Protein AF-A0A847I135-F1 (afdb_monomer)

Radius of gyration: 35.59 Å; Cα contacts (8 Å, |Δi|>4): 924; chains: 1; bounding box: 70×80×114 Å

Foldseek 3Di:
DLLVVLLVCVVVVVQLVNLQSLLVCVQVDLCSLPVLCVLLVLLQVLQCVDDPVSNDRPVSNVVSNVNSNVNSLVPHPPNVVSVVVVCCCCPCQQPPPPDDDDQQQAFDPDPVVVCLVCVVLVLLLVLLVVLLLPANDGDHSSLSSLVSQLVVLVVVCRRGVNSVVPNSVSSNVSSCVSNVRSVVCVVVVDVPDDPDPPPPDDPPVVVLVVVVVVLVVVVVVVLPPDPCSVVVVVVVVVVVVVVVVVCVVVVVVVVPPDDDDDDDDDDPCVVVVVVVVVCVVVVVVSVLVDDDDDDDDDDDDDDPPVVVVVVCCCVPPVVVVVVVVPDDDDPDDDDDDPPVVVVVSVVVSVVSVVVSSVVCPVVVVVVVCVVPDPAPLVLLLVVLVVCQVVDAQAAEEEELDQPCQVSSCVSHVRYHYLHNDDLVVVCLVCVPVSVLSVCLSQLVPFDKDWHWDQDPVRDTDIDIDTRHNCCCCVVSVHQKYKDALVRLSNVVVQQVPQQFWFWDPDDRHCVVCSNPRMTMIGTDDNPPDGDDPDDQQQADLQRKDACLSFDFPDKDADDADKHWCAASVRHFFAALNDTFRTWIKGFPQMKTKHFDDPQFWKKKWWKAQGCVLVFDFKKWKWKDFVNHTFDIDDIGTSPDHTDIDIGTNVPGGMMMIGIHGDPVDRPSRIMIRGPTITHHDPPPPPDPDDDDDDDDDDDDDDDDDDDDD

Mean predicted aligned error: 19.97 Å

Solvent-accessible surface area (backbone atoms only — not comparable to full-atom values): 40431 Å² total; per-residue (Å²): 107,67,70,57,54,38,51,52,26,56,77,70,67,38,32,71,60,25,8,53,47,36,15,52,36,31,67,77,34,72,65,34,70,58,52,50,58,50,55,53,49,44,37,42,47,18,17,57,73,30,47,80,94,54,50,44,83,53,58,68,54,53,52,34,33,50,49,18,36,49,48,17,48,72,68,30,96,54,42,69,62,50,54,54,49,50,49,44,47,50,50,38,58,64,73,46,65,85,52,98,67,65,75,46,66,37,47,71,85,52,62,66,60,55,45,67,77,43,41,65,56,51,51,52,26,52,48,15,51,52,49,23,74,74,71,35,78,82,65,50,28,67,56,44,17,36,48,51,50,22,51,53,30,46,54,44,24,60,54,14,45,66,34,55,78,57,20,57,63,34,33,49,53,31,21,50,61,46,29,43,72,42,60,74,50,45,71,79,74,46,86,87,72,64,94,84,75,72,90,84,73,67,84,72,58,58,61,54,54,50,49,51,52,49,50,51,52,50,54,58,59,69,41,71,84,44,99,63,40,68,59,62,62,49,50,55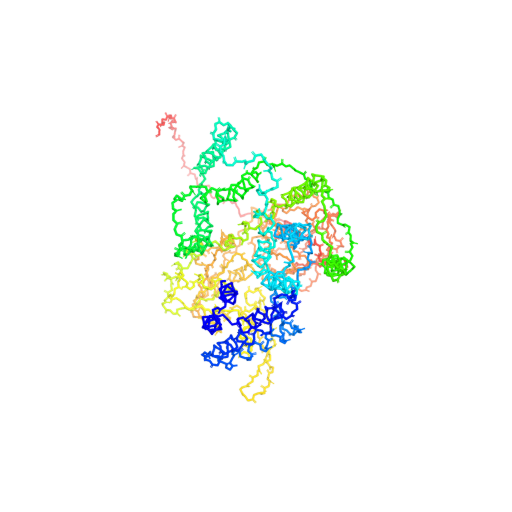,51,54,53,52,50,51,50,50,59,68,41,44,63,56,56,49,49,72,64,64,76,73,80,88,81,85,82,86,84,85,68,77,65,72,69,54,58,60,54,52,56,50,45,52,56,47,49,56,58,59,60,69,75,72,78,88,81,90,88,91,83,80,86,84,80,90,69,68,67,66,67,56,51,52,51,50,48,44,62,70,52,47,50,57,50,56,55,58,77,66,59,72,93,71,77,93,74,80,88,76,88,68,63,66,70,52,53,50,50,52,51,51,51,51,50,53,49,51,55,51,50,75,64,30,60,67,51,51,50,50,47,56,56,66,72,37,71,89,64,63,61,69,61,50,46,54,53,37,47,50,48,58,73,75,53,57,81,63,41,27,32,36,61,60,61,36,88,55,27,68,61,50,45,72,62,31,74,56,47,39,62,79,48,73,49,69,58,70,75,41,33,87,82,38,40,65,60,34,51,43,50,56,32,48,44,66,37,53,57,75,34,79,49,75,42,75,46,68,47,99,88,68,52,73,43,80,48,75,49,77,37,48,75,64,40,46,51,74,74,67,54,24,44,32,36,46,35,53,62,86,38,51,62,25,52,49,55,44,58,69,40,56,65,50,26,42,54,70,32,89,44,78,45,59,90,83,45,68,86,37,70,54,39,33,30,40,47,52,59,92,82,56,80,76,62,75,76,76,76,76,64,77,53,49,100,82,58,34,40,43,54,46,67,52,78,62,79,41,79,48,54,64,48,81,55,81,26,61,46,15,23,44,87,71,44,75,30,29,49,75,88,44,77,46,79,43,11,36,7,31,20,22,42,27,43,39,31,32,71,49,66,90,86,49,40,32,40,37,30,37,36,36,25,28,51,89,45,74,49,38,32,39,34,34,44,35,34,23,45,70,84,42,79,76,46,73,55,69,83,31,30,26,81,41,80,64,48,77,46,75,46,77,41,86,82,44,57,32,37,35,44,34,32,37,47,46,97,88,44,53,63,51,22,38,32,30,36,31,59,23,27,36,31,58,63,94,86,68,88,78,79,92,82,75,83,82,84,79,84,90,83,86,89,83,87,81,83,92,78,89,79,85,134

Structure (mmCIF, N/CA/C/O backbone):
data_AF-A0A847I135-F1
#
_entry.id   AF-A0A847I135-F1
#
loop_
_atom_site.group_PDB
_atom_site.id
_atom_site.type_symbol
_atom_site.label_atom_id
_atom_site.label_alt_id
_atom_site.label_comp_id
_atom_site.label_asym_id
_atom_site.label_entity_id
_atom_site.label_seq_id
_atom_site.pdbx_PDB_ins_code
_atom_site.Cartn_x
_atom_site.Cartn_y
_atom_site.Cartn_z
_atom_site.occupancy
_atom_site.B_iso_or_equiv
_atom_site.auth_seq_id
_atom_site.auth_comp_id
_atom_site.auth_asym_id
_atom_site.auth_atom_id
_atom_site.pdbx_PDB_model_num
ATOM 1 N N . LEU A 1 1 ? -14.151 5.081 19.820 1.00 72.69 1 LEU A N 1
ATOM 2 C CA . LEU A 1 1 ? -15.293 5.780 20.465 1.00 72.69 1 LEU A CA 1
ATOM 3 C C . LEU A 1 1 ? -16.292 4.820 21.127 1.00 72.69 1 LEU A C 1
ATOM 5 O O . LEU A 1 1 ? -16.416 4.860 22.344 1.00 72.69 1 LEU A O 1
ATOM 9 N N . PHE A 1 2 ? -16.964 3.934 20.377 1.00 81.81 2 PHE A N 1
ATOM 10 C CA . PHE A 1 2 ? -17.996 3.021 20.912 1.00 81.81 2 PHE A CA 1
ATOM 11 C C . PHE A 1 2 ? -17.557 2.198 22.130 1.00 81.81 2 PHE A C 1
ATOM 13 O O . PHE A 1 2 ? -18.286 2.128 23.112 1.00 81.81 2 PHE A O 1
ATOM 20 N N . MET A 1 3 ? -16.340 1.650 22.115 1.00 87.56 3 MET A N 1
ATOM 21 C CA . MET A 1 3 ? -15.779 0.911 23.253 1.00 87.56 3 MET A CA 1
ATOM 22 C C . MET A 1 3 ? -15.687 1.755 24.536 1.00 87.56 3 MET A C 1
ATOM 24 O O . MET A 1 3 ? -16.007 1.274 25.620 1.00 87.56 3 MET A O 1
ATOM 28 N N . GLN A 1 4 ? -15.288 3.025 24.419 1.00 85.19 4 GLN A N 1
ATOM 29 C CA . GLN A 1 4 ? -15.190 3.948 25.555 1.00 85.19 4 GLN A CA 1
ATOM 30 C C . GLN A 1 4 ? -16.580 4.334 26.070 1.00 85.19 4 GLN A C 1
ATOM 32 O O . GLN A 1 4 ? -16.804 4.349 27.278 1.00 85.19 4 GLN A O 1
ATOM 37 N N . LEU A 1 5 ? -17.529 4.596 25.161 1.00 86.19 5 LEU A N 1
ATOM 38 C CA . LEU A 1 5 ? -18.918 4.889 25.518 1.00 86.19 5 LEU A CA 1
ATOM 39 C C . LEU A 1 5 ? -19.575 3.700 26.229 1.00 86.19 5 LEU A C 1
ATOM 41 O O . LEU A 1 5 ? -20.230 3.887 27.254 1.00 86.19 5 LEU A O 1
ATOM 45 N N . LEU A 1 6 ? -19.361 2.484 25.720 1.00 89.38 6 LEU A N 1
ATOM 46 C CA . LEU A 1 6 ? -19.839 1.257 26.344 1.00 89.38 6 LEU A CA 1
ATOM 47 C C . LEU A 1 6 ? -19.293 1.145 27.772 1.00 89.38 6 LEU A C 1
ATOM 49 O O . LEU A 1 6 ? -20.081 1.072 28.710 1.00 89.38 6 LEU A O 1
ATOM 53 N N . LEU A 1 7 ? -17.972 1.236 27.964 1.00 89.12 7 LEU A N 1
ATOM 54 C CA . LEU A 1 7 ? -17.358 1.189 29.298 1.00 89.12 7 LEU A CA 1
ATOM 55 C C . LEU A 1 7 ? -17.882 2.281 30.237 1.00 89.12 7 LEU A C 1
ATOM 57 O O . LEU A 1 7 ? -18.200 1.988 31.387 1.00 89.12 7 LEU A O 1
ATOM 61 N N . LEU A 1 8 ? -18.045 3.515 29.754 1.00 88.12 8 LEU A N 1
ATOM 62 C CA . LEU A 1 8 ? -18.596 4.617 30.545 1.00 88.12 8 LEU A CA 1
ATOM 63 C C . LEU A 1 8 ? -20.013 4.305 31.048 1.00 88.12 8 LEU A C 1
ATOM 65 O O . LEU A 1 8 ? -20.333 4.564 32.211 1.00 88.12 8 LEU A O 1
ATOM 69 N N . LEU A 1 9 ? -20.870 3.749 30.188 1.00 88.75 9 LEU A N 1
ATOM 70 C CA . LEU A 1 9 ? -22.233 3.364 30.557 1.00 88.75 9 LEU A CA 1
ATOM 71 C C . LEU A 1 9 ? -22.244 2.197 31.546 1.00 88.75 9 LEU A C 1
ATOM 73 O O . LEU A 1 9 ? -23.043 2.213 32.485 1.00 88.75 9 LEU A O 1
ATOM 77 N N . LEU A 1 10 ? -21.332 1.234 31.386 1.00 91.50 10 LEU A N 1
ATOM 78 C CA . LEU A 1 10 ? -21.160 0.132 32.332 1.00 91.50 10 LEU A CA 1
ATOM 79 C C . LEU A 1 10 ? -20.705 0.642 33.705 1.00 91.50 10 LEU A C 1
ATOM 81 O O . LEU A 1 10 ? -21.307 0.274 34.713 1.00 91.50 10 LEU A O 1
ATOM 85 N N . PHE A 1 11 ? -19.718 1.541 33.750 1.00 89.19 11 PHE A N 1
ATOM 86 C CA . PHE A 1 11 ? -19.215 2.142 34.991 1.00 89.19 11 PHE A CA 1
ATOM 87 C C . PHE A 1 11 ? -20.276 2.986 35.703 1.00 89.19 11 PHE A C 1
ATOM 89 O O . PHE A 1 11 ? -20.344 2.980 36.930 1.00 89.19 11 PHE A O 1
ATOM 96 N N . LYS A 1 12 ? -21.150 3.665 34.948 1.00 89.94 12 LYS A N 1
ATOM 97 C CA . LYS A 1 12 ? -22.292 4.421 35.493 1.00 89.94 12 LYS A CA 1
ATOM 98 C C . LYS A 1 12 ? -23.526 3.564 35.804 1.00 89.94 12 LYS A C 1
ATOM 100 O O . LYS A 1 12 ? -24.549 4.120 36.196 1.00 89.94 12 LYS A O 1
ATOM 105 N N . GLY A 1 13 ? -23.478 2.247 35.591 1.00 90.56 13 GLY A N 1
ATOM 106 C CA . GLY A 1 13 ? -24.613 1.348 35.833 1.00 90.56 13 GLY A CA 1
ATOM 107 C C . GLY A 1 13 ? -25.809 1.555 34.891 1.00 90.56 13 GLY A C 1
ATOM 108 O O . GLY A 1 13 ? -26.921 1.122 35.190 1.00 90.56 13 GLY A O 1
ATOM 109 N N . ARG A 1 14 ? -25.618 2.224 33.747 1.00 94.88 14 ARG A N 1
ATOM 110 C CA . ARG A 1 14 ? -26.675 2.546 32.773 1.00 94.88 14 ARG A CA 1
ATOM 111 C C . ARG A 1 14 ? -26.847 1.416 31.753 1.00 94.88 14 ARG A C 1
ATOM 113 O O . ARG A 1 14 ? -26.577 1.591 30.568 1.00 94.88 14 ARG A O 1
ATOM 120 N N . TYR A 1 15 ? -27.291 0.247 32.214 1.00 95.12 15 TYR A N 1
ATOM 121 C CA . TYR A 1 15 ? -27.261 -0.990 31.416 1.00 95.12 15 TYR A CA 1
ATOM 122 C C . TYR A 1 15 ? -28.196 -1.006 30.201 1.00 95.12 15 TYR A C 1
ATOM 124 O O . TYR A 1 15 ? -27.826 -1.563 29.176 1.00 95.12 15 TYR A O 1
ATOM 132 N N . VAL A 1 16 ? -29.359 -0.351 30.272 1.00 94.31 16 VAL A N 1
ATOM 133 C CA . VAL A 1 16 ? -30.277 -0.238 29.121 1.00 94.31 16 VAL A CA 1
ATOM 134 C C . VAL A 1 16 ? -29.614 0.535 27.977 1.00 94.31 16 VAL A C 1
ATOM 136 O O . VAL A 1 16 ? -29.604 0.091 26.835 1.00 94.31 16 VAL A O 1
ATOM 139 N N . TRP A 1 17 ? -28.966 1.658 28.296 1.00 94.38 17 TRP A N 1
ATOM 140 C CA . TRP A 1 17 ? -28.191 2.422 27.320 1.00 94.38 17 TRP A CA 1
ATOM 141 C C . TRP A 1 17 ? -26.974 1.641 26.821 1.00 94.38 17 TRP A C 1
ATOM 143 O O . TRP A 1 17 ? -26.657 1.703 25.638 1.00 94.38 17 TRP A O 1
ATOM 153 N N . ALA A 1 18 ? -26.310 0.877 27.695 1.00 94.50 18 ALA A N 1
ATOM 154 C CA . ALA A 1 18 ? -25.207 0.007 27.292 1.00 94.50 18 ALA A CA 1
ATOM 155 C C . ALA A 1 18 ? -25.665 -1.079 26.302 1.00 94.50 18 ALA A C 1
ATOM 157 O O . ALA A 1 18 ? -24.935 -1.376 25.363 1.00 94.50 18 ALA A O 1
ATOM 158 N N . ALA A 1 19 ? -26.876 -1.625 26.468 1.00 96.00 19 ALA A N 1
ATOM 159 C CA . ALA A 1 19 ? -27.476 -2.572 25.531 1.00 96.00 19 ALA A CA 1
ATOM 160 C C . ALA A 1 19 ? -27.723 -1.932 24.155 1.00 96.00 19 ALA A C 1
ATOM 162 O O . ALA A 1 19 ? -27.329 -2.498 23.139 1.00 96.00 19 ALA A O 1
ATOM 163 N N . LEU A 1 20 ? -28.293 -0.722 24.121 1.00 95.50 20 LEU A N 1
ATOM 164 C CA . LEU A 1 20 ? -28.499 0.025 22.873 1.00 95.50 20 LEU A CA 1
ATOM 165 C C . LEU A 1 20 ? -27.173 0.333 22.165 1.00 95.50 20 LEU A C 1
ATOM 167 O O . LEU A 1 20 ? -27.052 0.135 20.959 1.00 95.50 20 LEU A O 1
ATOM 171 N N . VAL A 1 21 ? -26.158 0.768 22.917 1.00 93.88 21 VAL A N 1
ATOM 172 C CA . VAL A 1 21 ? -24.816 1.022 22.374 1.00 93.88 21 VAL A CA 1
ATOM 173 C C . VAL A 1 21 ? -24.171 -0.265 21.869 1.00 93.88 21 VAL A C 1
ATOM 175 O O . VAL A 1 21 ? -23.544 -0.229 20.819 1.00 93.88 21 VAL A O 1
ATOM 178 N N . ALA A 1 22 ? -24.335 -1.397 22.560 1.00 94.62 22 ALA A N 1
ATOM 179 C CA . ALA A 1 22 ? -23.828 -2.689 22.098 1.00 94.62 22 ALA A CA 1
ATOM 180 C C . ALA A 1 22 ? -24.486 -3.125 20.778 1.00 94.62 22 ALA A C 1
ATOM 182 O O . ALA A 1 22 ? -23.775 -3.548 19.868 1.00 94.62 22 ALA A O 1
ATOM 183 N N . ALA A 1 23 ? -25.806 -2.952 20.645 1.00 95.25 23 ALA A N 1
ATOM 184 C CA . ALA A 1 23 ? -26.532 -3.244 19.409 1.00 95.25 23 ALA A CA 1
ATOM 185 C C . ALA A 1 23 ? -26.039 -2.367 18.249 1.00 95.25 23 ALA A C 1
ATOM 187 O O . ALA A 1 23 ? -25.654 -2.872 17.196 1.00 95.25 23 ALA A O 1
ATOM 188 N N . LEU A 1 24 ? -25.980 -1.049 18.471 1.00 93.88 24 LEU A N 1
ATOM 189 C CA . LEU A 1 24 ? -25.527 -0.086 17.468 1.00 93.88 24 LEU A CA 1
ATOM 190 C C . LEU A 1 24 ? -24.057 -0.300 17.085 1.00 93.88 24 LEU A C 1
ATOM 192 O O . LEU A 1 24 ? -23.684 -0.132 15.927 1.00 93.88 24 LEU A O 1
ATOM 196 N N . TYR A 1 25 ? -23.221 -0.696 18.045 1.00 93.25 25 TYR A N 1
ATOM 197 C CA . TYR A 1 25 ? -21.811 -0.951 17.791 1.00 93.25 25 TYR A CA 1
ATOM 198 C C . TYR A 1 25 ? -21.624 -2.111 16.803 1.00 93.25 25 TYR A C 1
ATOM 200 O O . TYR A 1 25 ? -20.819 -1.977 15.888 1.00 93.25 25 TYR A O 1
ATOM 208 N N . VAL A 1 26 ? -22.409 -3.192 16.921 1.00 93.38 26 VAL A N 1
ATOM 209 C CA . VAL A 1 26 ? -22.411 -4.301 15.943 1.00 93.38 26 VAL A CA 1
ATOM 210 C C . VAL A 1 26 ? -22.850 -3.832 14.558 1.00 93.38 26 VAL A C 1
ATOM 212 O O . VAL A 1 26 ? -22.224 -4.194 13.566 1.00 93.38 26 VAL A O 1
ATOM 215 N N . GLN A 1 27 ? -23.873 -2.981 14.488 1.00 90.25 27 GLN A N 1
ATOM 216 C CA . GLN A 1 27 ? -24.401 -2.468 13.219 1.00 90.25 27 GLN A CA 1
ATOM 217 C C . GLN A 1 27 ? -23.398 -1.582 12.467 1.00 90.25 27 GLN A C 1
ATOM 219 O O . GLN A 1 27 ? -23.350 -1.610 11.241 1.00 90.25 27 GLN A O 1
ATOM 224 N N . LEU A 1 28 ? -22.581 -0.815 13.193 1.00 88.69 28 LEU A N 1
ATOM 225 C CA . LEU A 1 28 ? -21.641 0.141 12.599 1.00 88.69 28 LEU A CA 1
ATOM 226 C C . LEU A 1 28 ? -20.217 -0.395 12.453 1.00 88.69 28 LEU A C 1
ATOM 228 O O . LEU A 1 28 ? -19.436 0.151 11.677 1.00 88.69 28 LEU A O 1
ATOM 232 N N . TYR A 1 29 ? -19.841 -1.418 13.220 1.00 86.38 29 TYR A N 1
ATOM 233 C CA . TYR A 1 29 ? -18.480 -1.930 13.217 1.00 86.38 29 TYR A CA 1
ATOM 234 C C . TYR A 1 29 ? -18.427 -3.417 13.553 1.00 86.38 29 TYR A C 1
ATOM 236 O O . TYR A 1 29 ? -18.636 -3.829 14.691 1.00 86.38 29 TYR A O 1
ATOM 244 N N . LEU A 1 30 ? -18.032 -4.230 12.576 1.00 84.00 30 LEU A N 1
ATOM 245 C CA . LEU A 1 30 ? -18.055 -5.687 12.697 1.00 84.00 30 LEU A CA 1
ATOM 246 C C . LEU A 1 30 ? -17.180 -6.233 13.836 1.00 84.00 30 LEU A C 1
ATOM 248 O O . LEU A 1 30 ? -17.532 -7.215 14.487 1.00 84.00 30 LEU A O 1
ATOM 252 N N . GLY A 1 31 ? -16.064 -5.564 14.149 1.00 80.31 31 GLY A N 1
ATOM 253 C CA . GLY A 1 31 ? -15.207 -5.959 15.271 1.00 80.31 31 GLY A CA 1
ATOM 254 C C . GLY A 1 31 ? -15.903 -5.864 16.636 1.00 80.31 31 GLY A C 1
ATOM 255 O O . GLY A 1 31 ? -15.459 -6.497 17.593 1.00 80.31 31 GLY A O 1
ATOM 256 N N . ALA A 1 32 ? -17.029 -5.148 16.741 1.00 84.62 32 ALA A N 1
ATOM 257 C CA . ALA A 1 32 ? -17.855 -5.098 17.946 1.00 84.62 32 ALA A CA 1
ATOM 258 C C . ALA A 1 32 ? -18.377 -6.471 18.371 1.00 84.62 32 ALA A C 1
ATOM 260 O O . ALA A 1 32 ? -18.564 -6.702 19.569 1.00 84.62 32 ALA A O 1
ATOM 261 N N . VAL A 1 33 ? -18.570 -7.383 17.410 1.00 86.75 33 VAL A N 1
ATOM 262 C CA . VAL A 1 33 ? -19.025 -8.747 17.690 1.00 86.75 33 VAL A CA 1
ATOM 263 C C . VAL A 1 33 ? -18.037 -9.456 18.620 1.00 86.75 33 VAL A C 1
ATOM 265 O O . VAL A 1 33 ? -18.467 -10.192 19.502 1.00 86.75 33 VAL A O 1
ATOM 268 N N . MET A 1 34 ? -16.739 -9.155 18.500 1.00 86.56 34 MET A N 1
ATOM 269 C CA . MET A 1 34 ? -15.678 -9.691 19.360 1.00 86.56 34 MET A CA 1
ATOM 270 C C . MET A 1 34 ? -15.346 -8.765 20.542 1.00 86.56 34 MET A C 1
ATOM 272 O O . MET A 1 34 ? -15.271 -9.207 21.690 1.00 86.56 34 MET A O 1
ATOM 276 N N . PHE A 1 35 ? -15.157 -7.464 20.294 1.00 88.94 35 PHE A N 1
ATOM 277 C CA . PHE A 1 35 ? -14.674 -6.532 21.318 1.00 88.94 35 PHE A CA 1
ATOM 278 C C . PHE A 1 35 ? -15.730 -6.166 22.365 1.00 88.94 35 PHE A C 1
ATOM 280 O O . PHE A 1 35 ? -15.376 -5.939 23.519 1.00 88.94 35 PHE A O 1
ATOM 287 N N . GLY A 1 36 ? -17.017 -6.122 22.007 1.00 91.62 36 GLY A N 1
ATOM 288 C CA . GLY A 1 36 ? -18.097 -5.860 22.963 1.00 91.62 36 GLY A CA 1
ATOM 289 C C . GLY A 1 36 ? -18.119 -6.892 24.100 1.00 91.62 36 GLY A C 1
ATOM 290 O O . GLY A 1 36 ? -17.948 -6.507 25.262 1.00 91.62 36 GLY A O 1
ATOM 291 N N . PRO A 1 37 ? -18.246 -8.197 23.787 1.00 93.19 37 PRO A N 1
ATOM 292 C CA . PRO A 1 37 ? -18.172 -9.268 24.778 1.00 93.19 37 PRO A CA 1
ATOM 293 C C . PRO A 1 37 ? -16.857 -9.291 25.558 1.00 93.19 37 PRO A C 1
ATOM 295 O O . PRO A 1 37 ? -16.888 -9.493 26.770 1.00 93.19 37 PRO A O 1
ATOM 298 N N . LEU A 1 38 ? -15.716 -9.020 24.909 1.00 90.50 38 LEU A N 1
ATOM 299 C CA . LEU A 1 38 ? -14.417 -8.928 25.585 1.00 90.50 38 LEU A CA 1
ATOM 300 C C . LEU A 1 38 ? -14.433 -7.870 26.701 1.00 90.50 38 LEU A C 1
ATOM 302 O O . LEU A 1 38 ? -14.057 -8.163 27.833 1.00 90.50 38 LEU A O 1
ATOM 306 N N . LEU A 1 39 ? -14.902 -6.651 26.413 1.00 92.00 39 LEU A N 1
ATOM 307 C CA . LEU A 1 39 ? -14.952 -5.561 27.396 1.00 92.00 39 LEU A CA 1
ATOM 308 C C . LEU A 1 39 ? -15.902 -5.872 28.559 1.00 92.00 39 LEU A C 1
ATOM 310 O O . LEU A 1 39 ? -15.549 -5.664 29.722 1.00 92.00 39 LEU A O 1
ATOM 314 N N . VAL A 1 40 ? -17.098 -6.387 28.253 1.00 94.38 40 VAL A N 1
ATOM 315 C CA . VAL A 1 40 ? -18.093 -6.775 29.266 1.00 94.38 40 VAL A CA 1
ATOM 316 C C . VAL A 1 40 ? -17.559 -7.916 30.129 1.00 94.38 40 VAL A C 1
ATOM 318 O O . VAL A 1 40 ? -17.675 -7.856 31.352 1.00 94.38 40 VAL A O 1
ATOM 321 N N . GLY A 1 41 ? -16.943 -8.923 29.507 1.00 91.44 41 GLY A N 1
ATOM 322 C CA . GLY A 1 41 ? -16.358 -10.080 30.175 1.00 91.44 41 GLY A CA 1
ATOM 323 C C . GLY A 1 41 ? -15.218 -9.692 31.110 1.00 91.44 41 GLY A C 1
ATOM 324 O O . GLY A 1 41 ? -15.226 -10.095 32.270 1.00 91.44 41 GLY A O 1
ATOM 325 N N . LEU A 1 42 ? -14.288 -8.843 30.661 1.00 88.25 42 LEU A N 1
ATOM 326 C CA . LEU A 1 42 ? -13.190 -8.352 31.501 1.00 88.25 42 LEU A CA 1
ATOM 327 C C . LEU A 1 42 ? -13.689 -7.485 32.663 1.00 88.25 42 LEU A C 1
ATOM 329 O O . LEU A 1 42 ? -13.159 -7.590 33.769 1.00 88.25 42 LEU A O 1
ATOM 333 N N . TYR A 1 43 ? -14.734 -6.675 32.464 1.00 91.00 43 TYR A N 1
ATOM 334 C CA . TYR A 1 43 ? -15.322 -5.919 33.572 1.00 91.00 43 TYR A CA 1
ATOM 335 C C . TYR A 1 43 ? -16.100 -6.815 34.547 1.00 91.00 43 TYR A C 1
ATOM 337 O O . TYR A 1 43 ? -16.023 -6.624 35.761 1.00 91.00 43 TYR A O 1
ATOM 345 N N . ALA A 1 44 ? -16.819 -7.822 34.047 1.00 90.25 44 ALA A N 1
ATOM 346 C CA . ALA A 1 44 ? -17.481 -8.806 34.897 1.00 90.25 44 ALA A CA 1
ATOM 347 C C . ALA A 1 44 ? -16.460 -9.595 35.724 1.00 90.25 44 ALA A C 1
ATOM 349 O O . ALA A 1 44 ? -16.627 -9.736 36.935 1.00 90.25 44 ALA A O 1
ATOM 350 N N . LEU A 1 45 ? -15.362 -10.014 35.093 1.00 84.31 45 LEU A N 1
ATOM 351 C CA . LEU A 1 45 ? -14.239 -10.668 35.752 1.00 84.31 45 LEU A CA 1
ATOM 352 C C . LEU A 1 45 ? -13.623 -9.769 36.830 1.00 84.31 45 LEU A C 1
ATOM 354 O O . LEU A 1 45 ? -13.392 -10.232 37.942 1.00 84.31 45 LEU A O 1
ATOM 358 N N . ALA A 1 46 ? -13.426 -8.479 36.550 1.00 84.19 46 ALA A N 1
ATOM 359 C CA . ALA A 1 46 ? -12.917 -7.523 37.531 1.00 84.19 46 ALA A CA 1
ATOM 360 C C . ALA A 1 46 ? -13.863 -7.323 38.730 1.00 84.19 46 ALA A C 1
ATOM 362 O O . ALA A 1 46 ? -13.387 -7.153 39.848 1.00 84.19 46 ALA A O 1
ATOM 363 N N . GLN A 1 47 ? -15.185 -7.383 38.536 1.00 84.50 47 GLN A N 1
ATOM 364 C CA . GLN A 1 47 ? -16.151 -7.333 39.645 1.00 84.50 47 GLN A CA 1
ATOM 365 C C . GLN A 1 47 ? -16.191 -8.624 40.470 1.00 84.50 47 GLN A C 1
ATOM 367 O O . GLN A 1 47 ? -16.539 -8.578 41.644 1.00 84.50 47 GLN A O 1
ATOM 372 N N . VAL A 1 48 ? -15.821 -9.770 39.894 1.00 81.62 48 VAL A N 1
ATOM 373 C CA . VAL A 1 48 ? -15.749 -11.049 40.623 1.00 81.62 48 VAL A CA 1
ATOM 374 C C . VAL A 1 48 ? -14.406 -11.212 41.344 1.00 81.62 48 VAL A C 1
ATOM 376 O O . VAL A 1 48 ? -14.370 -11.633 42.499 1.00 81.62 48 VAL A O 1
ATOM 379 N N . LEU A 1 49 ? -13.300 -10.863 40.681 1.00 75.81 49 LEU A N 1
ATOM 380 C CA . LEU A 1 49 ? -11.936 -11.006 41.204 1.00 75.81 49 LEU A CA 1
ATOM 381 C C . LEU A 1 49 ? -11.459 -9.807 42.032 1.00 75.81 49 LEU A C 1
ATOM 383 O O . LEU A 1 49 ? -10.451 -9.922 42.732 1.00 75.81 49 LEU A O 1
ATOM 387 N N . GLY A 1 50 ? -12.157 -8.673 41.947 1.00 69.31 50 GLY A N 1
ATOM 388 C CA . GLY A 1 50 ? -11.810 -7.426 42.622 1.00 69.31 50 GLY A CA 1
ATOM 389 C C . GLY A 1 50 ? -11.775 -7.521 44.155 1.00 69.31 50 GLY A C 1
ATOM 390 O O . GLY A 1 50 ? -12.032 -8.586 44.737 1.00 69.31 50 GLY A O 1
ATOM 391 N N . PRO A 1 51 ? -11.426 -6.414 44.836 1.00 66.62 51 PRO A N 1
ATOM 392 C CA . PRO A 1 51 ? -11.391 -6.362 46.296 1.00 66.62 51 PRO A CA 1
ATOM 393 C C . PRO A 1 51 ? -12.721 -6.793 46.903 1.00 66.62 51 PRO A C 1
ATOM 395 O O . PRO A 1 51 ? -13.768 -6.568 46.305 1.00 66.62 51 PRO A O 1
ATOM 398 N N . ALA A 1 52 ? -12.672 -7.381 48.101 1.00 62.28 52 ALA A N 1
ATOM 399 C CA . ALA A 1 52 ? -13.839 -7.952 48.775 1.00 62.28 52 ALA A CA 1
ATOM 400 C C . ALA A 1 52 ? -15.040 -6.990 48.846 1.00 62.28 52 ALA A C 1
ATOM 402 O O . ALA A 1 52 ? -16.167 -7.434 48.655 1.00 62.28 52 ALA A O 1
ATOM 403 N N . ASP A 1 53 ? -14.780 -5.693 49.022 1.00 68.50 53 ASP A N 1
ATOM 404 C CA . ASP A 1 53 ? -15.802 -4.646 49.145 1.00 68.50 53 ASP A CA 1
ATOM 405 C C . ASP A 1 53 ? -16.581 -4.396 47.835 1.00 68.50 53 ASP A C 1
ATOM 407 O O . ASP A 1 53 ? -17.728 -3.956 47.865 1.00 68.50 53 ASP A O 1
ATOM 411 N N . ASP A 1 54 ? -15.984 -4.731 46.686 1.00 68.94 54 ASP A N 1
ATOM 412 C CA . ASP A 1 54 ? -16.561 -4.555 45.346 1.00 68.94 54 ASP A CA 1
ATOM 413 C C . ASP A 1 54 ? -17.098 -5.866 44.744 1.00 68.94 54 ASP A C 1
ATOM 415 O O . ASP A 1 54 ? -17.660 -5.855 43.641 1.00 68.94 54 ASP A O 1
ATOM 419 N N . ARG A 1 55 ? -16.916 -7.007 45.429 1.00 76.00 55 ARG A N 1
ATOM 420 C CA . ARG A 1 55 ? -17.255 -8.324 44.878 1.00 76.00 55 ARG A CA 1
ATOM 421 C C . ARG A 1 55 ? -18.753 -8.487 44.712 1.00 76.00 55 ARG A C 1
ATOM 423 O O . ARG A 1 55 ? -19.494 -8.702 45.667 1.00 76.00 55 ARG A O 1
ATOM 430 N N . ARG A 1 56 ? -19.196 -8.470 43.463 1.00 81.75 56 ARG A N 1
ATOM 431 C CA . ARG A 1 56 ? -20.571 -8.797 43.088 1.00 81.75 56 ARG A CA 1
ATOM 432 C C . ARG A 1 56 ? -20.581 -9.417 41.710 1.00 81.75 56 ARG A C 1
ATOM 434 O O . ARG A 1 56 ? -19.911 -8.927 40.808 1.00 81.75 56 ARG A O 1
ATOM 441 N N . PHE A 1 57 ? -21.370 -10.468 41.523 1.00 84.00 57 PHE A N 1
ATOM 442 C CA . PHE A 1 57 ? -21.598 -10.993 40.185 1.00 84.00 57 PHE A CA 1
ATOM 443 C C . PHE A 1 57 ? -22.534 -10.034 39.427 1.00 84.00 57 PHE A C 1
ATOM 445 O O . PHE A 1 57 ? -23.701 -9.893 39.811 1.00 84.00 57 PHE A O 1
ATOM 452 N N . PRO A 1 58 ? -22.074 -9.345 38.366 1.00 87.88 58 PRO A N 1
ATOM 453 C CA . PRO A 1 58 ? -22.848 -8.280 37.740 1.00 87.88 58 PRO A CA 1
ATOM 454 C C . PRO A 1 58 ? -23.822 -8.837 36.691 1.00 87.88 58 PRO A C 1
ATOM 456 O O . PRO A 1 58 ? -23.805 -8.428 35.531 1.00 87.88 58 PRO A O 1
ATOM 459 N N . TRP A 1 59 ? -24.697 -9.768 37.085 1.00 91.56 59 TRP A N 1
ATOM 460 C CA . TRP A 1 59 ? -25.569 -10.497 36.153 1.00 91.56 59 TRP A CA 1
ATOM 461 C C . TRP A 1 59 ? -26.456 -9.572 35.311 1.00 91.56 59 TRP A C 1
ATOM 463 O O . TRP A 1 59 ? -26.618 -9.807 34.119 1.00 91.56 59 TRP A O 1
ATOM 473 N N . ARG A 1 60 ? -26.983 -8.481 35.893 1.00 92.75 60 ARG A N 1
ATOM 474 C CA . ARG A 1 60 ? -27.820 -7.504 35.169 1.00 92.75 60 ARG A CA 1
ATOM 475 C C . ARG A 1 60 ? -27.042 -6.843 34.038 1.00 92.75 60 ARG A C 1
ATOM 477 O O . ARG A 1 60 ? -27.567 -6.688 32.945 1.00 92.75 60 ARG A O 1
ATOM 484 N N . MET A 1 61 ? -25.794 -6.468 34.303 1.00 94.19 61 MET A N 1
ATOM 485 C CA . MET A 1 61 ? -24.909 -5.861 33.313 1.00 94.19 61 MET A CA 1
ATOM 486 C C . MET A 1 61 ? -24.669 -6.821 32.147 1.00 94.19 61 MET A C 1
ATOM 488 O O . MET A 1 61 ? -24.830 -6.429 30.991 1.00 94.19 61 MET A O 1
ATOM 492 N N . VAL A 1 62 ? -24.326 -8.075 32.461 1.00 95.44 62 VAL A N 1
ATOM 493 C CA . VAL A 1 62 ? -24.074 -9.123 31.465 1.00 95.44 62 VAL A CA 1
ATOM 494 C C . VAL A 1 62 ? -25.337 -9.411 30.656 1.00 95.44 62 VAL A C 1
ATOM 496 O O . VAL A 1 62 ? -25.280 -9.390 29.436 1.00 95.44 62 VAL A O 1
ATOM 499 N N . ALA A 1 63 ? -26.490 -9.588 31.304 1.00 96.69 63 ALA A N 1
ATOM 500 C CA . ALA A 1 63 ? -27.749 -9.900 30.629 1.00 96.69 63 ALA A CA 1
ATOM 501 C C . ALA A 1 63 ? -28.205 -8.780 29.679 1.00 96.69 63 ALA A C 1
ATOM 503 O O . ALA A 1 63 ? -28.522 -9.048 28.523 1.00 96.69 63 ALA A O 1
ATOM 504 N N . TRP A 1 64 ? -28.193 -7.519 30.130 1.00 97.25 64 TRP A N 1
ATOM 505 C CA . TRP A 1 64 ? -28.587 -6.385 29.285 1.00 97.25 64 TRP A CA 1
ATOM 506 C C . TRP A 1 64 ? -27.660 -6.215 28.082 1.00 97.25 64 TRP A C 1
ATOM 508 O O . TRP A 1 64 ? -28.129 -6.056 26.958 1.00 97.25 64 TRP A O 1
ATOM 518 N N . THR A 1 65 ? -26.346 -6.265 28.300 1.00 96.25 65 THR A N 1
ATOM 519 C CA . THR A 1 65 ? -25.382 -6.112 27.201 1.00 96.25 65 THR A CA 1
ATOM 520 C C . THR A 1 65 ? -25.380 -7.301 26.252 1.00 96.25 65 THR A C 1
ATOM 522 O O . THR A 1 65 ? -25.286 -7.079 25.050 1.00 96.25 65 THR A O 1
ATOM 525 N N . ALA A 1 66 ? -25.555 -8.528 26.749 1.00 96.69 66 ALA A N 1
ATOM 526 C CA . ALA A 1 66 ? -25.732 -9.712 25.914 1.00 96.69 66 ALA A CA 1
ATOM 527 C C . ALA A 1 66 ? -27.010 -9.617 25.072 1.00 96.69 66 ALA A C 1
ATOM 529 O O . ALA A 1 66 ? -26.969 -9.930 23.889 1.00 96.69 66 ALA A O 1
ATOM 530 N N . GLY A 1 67 ? -28.115 -9.120 25.640 1.00 97.50 67 GLY A N 1
ATOM 531 C CA . GLY A 1 67 ? -29.354 -8.875 24.898 1.00 97.50 67 GLY A CA 1
ATOM 532 C C . GLY A 1 67 ? -29.185 -7.825 23.797 1.00 97.50 67 GLY A C 1
ATOM 533 O O . GLY A 1 67 ? -29.597 -8.053 22.664 1.00 97.50 67 GLY A O 1
ATOM 534 N N . GLY A 1 68 ? -28.522 -6.704 24.096 1.00 96.88 68 GLY A N 1
ATOM 535 C CA . GLY A 1 68 ? -28.204 -5.678 23.098 1.00 96.88 68 GLY A CA 1
ATOM 536 C C . GLY A 1 68 ? -27.262 -6.180 22.001 1.00 96.88 68 GLY A C 1
ATOM 537 O O . GLY A 1 68 ? -27.506 -5.964 20.819 1.00 96.88 68 GLY A O 1
ATOM 538 N N . TRP A 1 69 ? -26.215 -6.909 22.382 1.00 96.69 69 TRP A N 1
ATOM 539 C CA . TRP A 1 69 ? -25.299 -7.553 21.443 1.00 96.69 69 TRP A CA 1
ATOM 540 C C . TRP A 1 69 ? -26.022 -8.571 20.552 1.00 96.69 69 TRP A C 1
ATOM 542 O O . TRP A 1 69 ? -25.864 -8.524 19.336 1.00 96.69 69 TRP A O 1
ATOM 552 N N . ALA A 1 70 ? -26.866 -9.432 21.129 1.00 96.38 70 ALA A N 1
ATOM 553 C CA . ALA A 1 70 ? -27.636 -10.430 20.392 1.00 96.38 70 ALA A CA 1
ATOM 554 C C . ALA A 1 70 ? -28.624 -9.772 19.426 1.00 96.38 70 ALA A C 1
ATOM 556 O O . ALA A 1 70 ? -28.711 -10.192 18.278 1.00 96.38 70 ALA A O 1
ATOM 557 N N . LEU A 1 71 ? -29.305 -8.704 19.858 1.00 96.25 71 LEU A N 1
ATOM 558 C CA . LEU A 1 71 ? -30.149 -7.895 18.984 1.00 96.25 71 LEU A CA 1
ATOM 559 C C . LEU A 1 71 ? -29.337 -7.352 17.808 1.00 96.25 71 LEU A C 1
ATOM 561 O O . LEU A 1 71 ? -29.725 -7.575 16.672 1.00 96.25 71 LEU A O 1
ATOM 565 N N . GLY A 1 72 ? -28.195 -6.709 18.071 1.00 94.75 72 GLY A N 1
ATOM 566 C CA . GLY A 1 72 ? -27.335 -6.156 17.024 1.00 94.75 72 GLY A CA 1
ATOM 567 C C . GLY A 1 72 ? -26.814 -7.205 16.043 1.00 94.75 72 GLY A C 1
ATOM 568 O O . GLY A 1 72 ? -26.744 -6.924 14.852 1.00 94.75 72 GLY A O 1
ATOM 569 N N . VAL A 1 73 ? -26.481 -8.403 16.526 1.00 93.69 73 VAL A N 1
ATOM 570 C CA . VAL A 1 73 ? -26.020 -9.526 15.698 1.00 93.69 73 VAL A CA 1
ATOM 571 C C . VAL A 1 73 ? -27.161 -10.079 14.844 1.00 93.69 73 VAL A C 1
ATOM 573 O O . VAL A 1 73 ? -27.024 -10.156 13.628 1.00 93.69 73 VAL A O 1
ATOM 576 N N . VAL A 1 74 ? -28.295 -10.425 15.456 1.00 94.25 74 VAL A N 1
ATOM 577 C CA . VAL A 1 74 ? -29.446 -11.025 14.760 1.00 94.25 74 VAL A CA 1
ATOM 578 C C . VAL A 1 74 ? -30.099 -10.038 13.792 1.00 94.25 74 VAL A C 1
ATOM 580 O O . VAL A 1 74 ? -30.559 -10.443 12.730 1.00 94.25 74 VAL A O 1
ATOM 583 N N . SER A 1 75 ? -30.113 -8.743 14.118 1.00 94.25 75 SER A N 1
ATOM 584 C CA . SER A 1 75 ? -30.640 -7.701 13.235 1.00 94.25 75 SER A CA 1
ATOM 585 C C . SER A 1 75 ? -29.620 -7.202 12.209 1.00 94.25 75 SER A C 1
ATOM 587 O O . SER A 1 75 ? -29.883 -6.205 11.539 1.00 94.25 75 SER A O 1
ATOM 589 N N . TYR A 1 76 ? -28.425 -7.794 12.117 1.00 94.44 76 TYR A N 1
ATOM 590 C CA . TYR A 1 76 ? -27.422 -7.366 11.143 1.00 94.44 76 TYR A CA 1
ATOM 591 C C . TYR A 1 76 ? -27.885 -7.707 9.715 1.00 94.44 76 TYR A C 1
ATOM 593 O O . TYR A 1 76 ? -28.177 -8.876 9.455 1.00 94.44 76 TYR A O 1
ATOM 601 N N . PRO A 1 77 ? -27.924 -6.740 8.771 1.00 91.44 77 PRO A N 1
ATOM 602 C CA . PRO A 1 77 ? -28.470 -6.960 7.425 1.00 91.44 77 PRO A CA 1
ATOM 603 C C . PRO A 1 77 ? -27.836 -8.132 6.664 1.00 91.44 77 PRO A C 1
ATOM 605 O O . PRO A 1 77 ? -28.498 -8.778 5.859 1.00 91.44 77 PRO A O 1
ATOM 608 N N . TYR A 1 78 ? -26.569 -8.436 6.956 1.00 88.69 78 TYR A N 1
ATOM 609 C CA . TYR A 1 78 ? -25.810 -9.527 6.342 1.00 88.69 78 TYR A CA 1
ATOM 610 C C . TYR A 1 78 ? -25.426 -10.602 7.365 1.00 88.69 78 TYR A C 1
ATOM 612 O O . TYR A 1 78 ? -24.285 -11.056 7.388 1.00 88.69 78 TYR A O 1
ATOM 620 N N . PHE A 1 79 ? -26.347 -10.976 8.260 1.00 86.00 79 PHE A N 1
ATOM 621 C CA . PHE A 1 79 ? -26.078 -11.880 9.387 1.00 86.00 79 PHE A CA 1
ATOM 622 C C . PHE A 1 79 ? -25.328 -13.168 8.999 1.00 86.00 79 PHE A C 1
ATOM 624 O O . PHE A 1 79 ? -24.323 -13.501 9.630 1.00 86.00 79 PHE A O 1
ATOM 631 N N . SER A 1 80 ? -25.766 -13.863 7.943 1.00 81.75 80 SER A N 1
ATOM 632 C CA . SER A 1 80 ? -25.126 -15.102 7.476 1.00 81.75 80 SER A CA 1
ATOM 633 C C . SER A 1 80 ? -23.683 -14.873 7.016 1.00 81.75 80 SER A C 1
ATOM 635 O O . SER A 1 80 ? -22.770 -15.538 7.502 1.00 81.75 80 SER A O 1
ATOM 637 N N . GLY A 1 81 ? -23.468 -13.881 6.147 1.00 84.56 81 GLY A N 1
ATOM 638 C CA . GLY A 1 81 ? -22.139 -13.522 5.649 1.00 84.56 81 GLY A CA 1
ATOM 639 C C . GLY A 1 81 ? -21.215 -12.990 6.746 1.00 84.56 81 GLY A C 1
ATOM 640 O O . GLY A 1 81 ? -20.021 -13.275 6.742 1.00 84.56 81 GLY A O 1
ATOM 641 N N . MET A 1 82 ? -21.760 -12.276 7.736 1.00 88.06 82 MET A N 1
ATOM 642 C CA . MET A 1 82 ? -21.006 -11.809 8.900 1.00 88.06 82 MET A CA 1
ATOM 643 C C . MET A 1 82 ? -20.432 -12.975 9.706 1.00 88.06 82 MET A C 1
ATOM 645 O O . MET A 1 82 ? -19.259 -12.927 10.074 1.00 88.06 82 MET A O 1
ATOM 649 N N . LEU A 1 83 ? -21.234 -14.000 10.014 1.00 84.31 83 LEU A N 1
ATOM 650 C CA . LEU A 1 83 ? -20.756 -15.137 10.805 1.00 84.31 83 LEU A CA 1
ATOM 651 C C . LEU A 1 83 ? -19.673 -15.916 10.063 1.00 84.31 83 LEU A C 1
ATOM 653 O O . LEU A 1 83 ? -18.641 -16.233 10.654 1.00 84.31 83 LEU A O 1
ATOM 657 N N . GLU A 1 84 ? -19.876 -16.164 8.770 1.00 82.94 84 GLU A N 1
ATOM 658 C CA . GLU A 1 84 ? -18.876 -16.811 7.922 1.00 82.94 84 GLU A CA 1
ATOM 659 C C . GLU A 1 84 ? -17.573 -16.003 7.887 1.00 82.94 84 GLU A C 1
ATOM 661 O O . GLU A 1 84 ? -16.494 -16.543 8.139 1.00 82.94 84 GLU A O 1
ATOM 666 N N . PHE A 1 85 ? -17.673 -14.688 7.677 1.00 81.38 85 PHE A N 1
ATOM 667 C CA . PHE A 1 85 ? -16.521 -13.793 7.686 1.00 81.38 85 PHE A CA 1
ATOM 668 C C . PHE A 1 85 ? -15.787 -13.806 9.030 1.00 81.38 85 PHE A C 1
ATOM 670 O O . PHE A 1 85 ? -14.564 -13.908 9.062 1.00 81.38 85 PHE A O 1
ATOM 677 N N . LEU A 1 86 ? -16.504 -13.734 10.153 1.00 80.69 86 LEU A N 1
ATOM 678 C CA . LEU A 1 86 ? -15.894 -13.758 11.484 1.00 80.69 86 LEU A CA 1
ATOM 679 C C . LEU A 1 86 ? -15.187 -15.084 11.767 1.00 80.69 86 LEU A C 1
ATOM 681 O O . LEU A 1 86 ? -14.092 -15.072 12.327 1.00 80.69 86 LEU A O 1
ATOM 685 N N . ILE A 1 87 ? -15.770 -16.211 11.351 1.00 78.50 87 ILE A N 1
ATOM 686 C CA . ILE A 1 87 ? -15.122 -17.523 11.457 1.00 78.50 87 ILE A CA 1
ATOM 687 C C . ILE A 1 87 ? -13.827 -17.514 10.648 1.00 78.50 87 ILE A C 1
ATOM 689 O O . ILE A 1 87 ? -12.774 -17.813 11.205 1.00 78.50 87 ILE A O 1
ATOM 693 N N . LEU A 1 88 ? -13.873 -17.083 9.383 1.00 74.25 88 LEU A N 1
ATOM 694 C CA . LEU A 1 88 ? -12.686 -16.974 8.532 1.00 74.25 88 LEU A CA 1
ATOM 695 C C . LEU A 1 88 ? -11.601 -16.092 9.171 1.00 74.25 88 LEU A C 1
ATOM 697 O O . LEU A 1 88 ? -10.438 -16.491 9.210 1.00 74.25 88 LEU A O 1
ATOM 701 N N . GLN A 1 89 ? -11.975 -14.937 9.724 1.00 71.62 89 GLN A N 1
ATOM 702 C CA . GLN A 1 89 ? -11.042 -14.010 10.371 1.00 71.62 89 GLN A CA 1
ATOM 703 C C . GLN A 1 89 ? -10.411 -14.595 11.643 1.00 71.62 89 GLN A C 1
ATOM 705 O O . GLN A 1 89 ? -9.223 -14.419 11.909 1.00 71.62 89 GLN A O 1
ATOM 710 N N . VAL A 1 90 ? -11.184 -15.306 12.463 1.00 70.06 90 VAL A N 1
ATOM 711 C CA . VAL A 1 90 ? -10.658 -15.888 13.704 1.00 70.06 90 VAL A CA 1
ATOM 712 C C . VAL A 1 90 ? -9.800 -17.116 13.407 1.00 70.06 90 VAL A C 1
ATOM 714 O O . VAL A 1 90 ? -8.709 -17.240 13.967 1.00 70.06 90 VAL A O 1
ATOM 717 N N . THR A 1 91 ? -10.254 -18.013 12.529 1.00 65.94 91 THR A N 1
ATOM 718 C CA . THR A 1 91 ? -9.597 -19.308 12.310 1.00 65.94 91 THR A CA 1
ATOM 719 C C . THR A 1 91 ? -8.501 -19.247 11.251 1.00 65.94 91 THR A C 1
ATOM 721 O O . THR A 1 91 ? -7.400 -19.713 11.530 1.00 65.94 91 THR A O 1
ATOM 724 N N . LYS A 1 92 ? -8.773 -18.666 10.071 1.00 61.94 92 LYS A N 1
ATOM 725 C CA . LYS A 1 92 ? -7.886 -18.739 8.891 1.00 61.94 92 LYS A CA 1
ATOM 726 C C . LYS A 1 92 ? -6.908 -17.578 8.737 1.00 61.94 92 LYS A C 1
ATOM 728 O O . LYS A 1 92 ? -5.947 -17.708 7.991 1.00 61.94 92 LYS A O 1
ATOM 733 N N . THR A 1 93 ? -7.158 -16.436 9.372 1.00 60.16 93 THR A N 1
ATOM 734 C CA . THR A 1 93 ? -6.204 -15.310 9.372 1.00 60.16 93 THR A CA 1
ATOM 735 C C . THR A 1 93 ? -5.633 -15.058 10.765 1.00 60.16 93 THR A C 1
ATOM 737 O O . THR A 1 93 ? -4.460 -14.724 10.902 1.00 60.16 93 THR A O 1
ATOM 740 N N . GLY A 1 94 ? -6.431 -15.266 11.819 1.00 58.09 94 GLY A N 1
ATOM 741 C CA . GLY A 1 94 ? -6.034 -14.992 13.198 1.00 58.09 94 GLY A CA 1
ATOM 742 C C . GLY A 1 94 ? -5.262 -16.106 13.915 1.00 58.09 94 GLY A C 1
ATOM 743 O O . GLY A 1 94 ? -4.316 -15.798 14.641 1.00 58.09 94 GLY A O 1
ATOM 744 N N . LEU A 1 95 ? -5.690 -17.371 13.843 1.00 55.50 95 LEU A N 1
ATOM 745 C CA . LEU A 1 95 ? -5.109 -18.477 14.633 1.00 55.50 95 LEU A CA 1
ATOM 746 C C . LEU A 1 95 ? -4.144 -19.361 13.832 1.00 55.50 95 LEU A C 1
ATOM 748 O O . LEU A 1 95 ? -3.126 -19.770 14.385 1.00 55.50 95 LEU A O 1
ATOM 752 N N . ALA A 1 96 ? -4.438 -19.608 12.556 1.00 53.50 96 ALA A N 1
ATOM 753 C CA . ALA A 1 96 ? -3.565 -20.300 11.614 1.00 53.50 96 ALA A CA 1
ATOM 754 C C . ALA A 1 96 ? -3.642 -19.571 10.260 1.00 53.50 96 ALA A C 1
ATOM 756 O O . ALA A 1 96 ? -4.650 -19.718 9.569 1.00 53.50 96 ALA A O 1
ATOM 757 N N . PRO A 1 97 ? -2.659 -18.717 9.915 1.00 54.44 97 PRO A N 1
ATOM 758 C CA . PRO A 1 97 ? -2.677 -17.982 8.658 1.00 54.44 97 PRO A CA 1
ATOM 759 C C . PRO A 1 97 ? -2.389 -18.932 7.489 1.00 54.44 97 PRO A C 1
ATOM 761 O O . PRO A 1 97 ? -1.241 -19.132 7.105 1.00 54.44 97 PRO A O 1
ATOM 764 N N . ASP A 1 98 ? -3.448 -19.504 6.919 1.00 54.47 98 ASP A N 1
ATOM 765 C CA . ASP A 1 98 ? -3.393 -20.301 5.681 1.00 54.47 98 ASP A CA 1
ATOM 766 C C . ASP A 1 98 ? -3.591 -19.422 4.429 1.00 54.47 98 ASP A C 1
ATOM 768 O O . ASP A 1 98 ? -3.623 -19.907 3.297 1.00 54.47 98 ASP A O 1
ATOM 772 N N . ILE A 1 99 ? -3.774 -18.114 4.632 1.00 58.22 99 ILE A N 1
ATOM 773 C CA . ILE A 1 99 ? -4.024 -17.116 3.595 1.00 58.22 99 ILE A CA 1
ATOM 774 C C . ILE A 1 99 ? -2.937 -16.048 3.703 1.00 58.22 99 ILE A C 1
ATOM 776 O O . ILE A 1 99 ? -2.648 -15.554 4.792 1.00 58.22 99 ILE A O 1
ATOM 780 N N . GLU A 1 100 ? -2.346 -15.687 2.567 1.00 58.00 100 GLU A N 1
ATOM 781 C CA . GLU A 1 100 ? -1.421 -14.561 2.462 1.00 58.00 100 GLU A CA 1
ATOM 782 C C . GLU A 1 100 ? -2.166 -13.264 2.821 1.00 58.00 100 GLU A C 1
ATOM 784 O O . GLU A 1 100 ? -3.146 -12.899 2.169 1.00 58.00 100 GLU A O 1
ATOM 789 N N . VAL A 1 101 ? -1.743 -12.622 3.910 1.00 65.75 101 VAL A N 1
ATOM 790 C CA . VAL A 1 101 ? -2.348 -11.413 4.485 1.00 65.75 101 VAL A CA 1
ATOM 791 C C . VAL A 1 101 ? -1.315 -10.293 4.549 1.00 65.75 101 VAL A C 1
ATOM 793 O O . VAL A 1 101 ? -0.108 -10.548 4.544 1.00 65.75 101 VAL A O 1
ATOM 796 N N . GLY A 1 102 ? -1.788 -9.050 4.637 1.00 64.25 102 GLY A N 1
ATOM 797 C CA . GLY A 1 102 ? -0.920 -7.890 4.785 1.00 64.25 102 GLY A CA 1
ATOM 798 C C . GLY A 1 102 ? -0.050 -7.943 6.049 1.00 64.25 102 GLY A C 1
ATOM 799 O O . GLY A 1 102 ? -0.313 -8.672 7.015 1.00 64.25 102 GLY A O 1
ATOM 800 N N . GLN A 1 103 ? 1.027 -7.154 6.049 1.00 67.62 103 GLN A N 1
ATOM 801 C CA . GLN A 1 103 ? 2.022 -7.134 7.129 1.00 67.62 103 GLN A CA 1
ATOM 802 C C . GLN A 1 103 ? 1.454 -6.681 8.485 1.00 67.62 103 GLN A C 1
ATOM 804 O O . GLN A 1 103 ? 2.067 -6.924 9.528 1.00 67.62 103 GLN A O 1
ATOM 809 N N . GLU A 1 104 ? 0.288 -6.039 8.495 1.00 72.25 104 GLU A N 1
ATOM 810 C CA . GLU A 1 104 ? -0.446 -5.603 9.680 1.00 72.25 104 GLU A CA 1
ATOM 811 C C . GLU A 1 104 ? -0.970 -6.759 10.543 1.00 72.25 104 GLU A C 1
ATOM 813 O O . GLU A 1 104 ? -1.165 -6.584 11.752 1.00 72.25 104 GLU A O 1
ATOM 818 N N . TRP A 1 105 ? -1.160 -7.939 9.947 1.00 71.00 105 TRP A N 1
ATOM 819 C CA . TRP A 1 105 ? -1.578 -9.159 10.645 1.00 71.00 105 TRP A CA 1
ATOM 820 C C . TRP A 1 105 ? -0.429 -9.886 11.336 1.00 71.00 105 TRP A C 1
ATOM 822 O O . TRP A 1 105 ? -0.665 -10.742 12.188 1.00 71.00 105 TRP A O 1
ATOM 832 N N . ASN A 1 106 ? 0.808 -9.516 11.013 1.00 71.62 106 ASN A N 1
ATOM 833 C CA . ASN A 1 106 ? 1.998 -10.113 11.593 1.00 71.62 106 ASN A CA 1
ATOM 834 C C . ASN A 1 106 ? 2.448 -9.354 12.851 1.00 71.62 106 ASN A C 1
ATOM 836 O O . ASN A 1 106 ? 2.154 -8.170 13.008 1.00 71.62 106 ASN A O 1
ATOM 840 N N . PRO A 1 107 ? 3.206 -9.983 13.760 1.00 71.38 107 PRO A N 1
ATOM 841 C CA . PRO A 1 107 ? 3.851 -9.276 14.859 1.00 71.38 107 PRO A CA 1
ATOM 842 C C . PRO A 1 107 ? 4.837 -8.191 14.391 1.00 71.38 107 PRO A C 1
ATOM 844 O O . PRO A 1 107 ? 5.346 -8.183 13.261 1.00 71.38 107 PRO A O 1
ATOM 847 N N . TYR A 1 108 ? 5.180 -7.280 15.301 1.00 71.38 108 TYR A N 1
ATOM 848 C CA . TYR A 1 108 ? 6.358 -6.434 15.122 1.00 71.38 108 TYR A CA 1
ATOM 849 C C . TYR A 1 108 ? 7.626 -7.284 15.240 1.00 71.38 108 TYR A C 1
ATOM 851 O O . TYR A 1 108 ? 7.854 -7.936 16.255 1.00 71.38 108 TYR A O 1
ATOM 859 N N . VAL A 1 109 ? 8.467 -7.259 14.204 1.00 70.88 109 VAL A N 1
ATOM 860 C CA . VAL A 1 109 ? 9.736 -8.012 14.182 1.00 70.88 109 VAL A CA 1
ATOM 861 C C . VAL A 1 109 ? 10.839 -7.247 14.922 1.00 70.88 109 VAL A C 1
ATOM 863 O O . VAL A 1 109 ? 11.715 -7.840 15.547 1.00 70.88 109 VAL A O 1
ATOM 866 N N . ASN A 1 110 ? 10.778 -5.914 14.889 1.00 73.06 110 ASN A N 1
ATOM 867 C CA . ASN A 1 110 ? 11.724 -5.038 15.566 1.00 73.06 110 ASN A CA 1
ATOM 868 C C . ASN A 1 110 ? 11.151 -4.554 16.908 1.00 73.06 110 ASN A C 1
ATOM 870 O O . ASN A 1 110 ? 10.404 -3.575 16.972 1.00 73.06 110 ASN A O 1
ATOM 874 N N . THR A 1 111 ? 11.535 -5.229 17.993 1.00 62.41 111 THR A N 1
ATOM 875 C CA . THR A 1 111 ? 11.119 -4.878 19.360 1.00 62.41 111 THR A CA 1
ATOM 876 C C . THR A 1 111 ? 11.552 -3.468 19.755 1.00 62.41 111 THR A C 1
ATOM 878 O O . THR A 1 111 ? 10.811 -2.772 20.444 1.00 62.41 111 THR A O 1
ATOM 881 N N . TRP A 1 112 ? 12.733 -3.026 19.311 1.00 62.16 112 TRP A N 1
ATOM 882 C CA . TRP A 1 112 ? 13.233 -1.687 19.623 1.00 62.16 112 TRP A CA 1
ATOM 883 C C . TRP A 1 112 ? 12.359 -0.605 18.996 1.00 62.16 112 TRP A C 1
ATOM 885 O O . TRP A 1 112 ? 12.000 0.359 19.664 1.00 62.16 112 TRP A O 1
ATOM 895 N N . TRP A 1 113 ? 11.949 -0.809 17.746 1.00 65.75 113 TRP A N 1
ATOM 896 C CA . TRP A 1 113 ? 11.054 0.105 17.046 1.00 65.75 113 TRP A CA 1
ATOM 897 C C . TRP A 1 113 ? 9.681 0.204 17.731 1.00 65.75 113 TRP A C 1
ATOM 899 O O . TRP A 1 113 ? 9.176 1.303 17.965 1.00 65.75 113 TRP A O 1
ATOM 909 N N . PHE A 1 114 ? 9.106 -0.932 18.148 1.00 67.06 114 PHE A N 1
ATOM 910 C CA . PHE A 1 114 ? 7.854 -0.935 18.915 1.00 67.06 114 PHE A CA 1
ATOM 911 C C . PHE A 1 114 ? 7.993 -0.148 20.225 1.00 67.06 114 PHE A C 1
ATOM 913 O O . PHE A 1 114 ? 7.143 0.689 20.545 1.00 67.06 114 PHE A O 1
ATOM 920 N N . LEU A 1 115 ? 9.081 -0.389 20.965 1.00 65.12 115 LEU A N 1
ATOM 921 C CA . LEU A 1 115 ? 9.373 0.316 22.209 1.00 65.12 115 LEU A CA 1
ATOM 922 C C . LEU A 1 115 ? 9.557 1.814 21.973 1.00 65.12 115 LEU A C 1
ATOM 924 O O . LEU A 1 115 ? 9.000 2.596 22.736 1.00 65.12 115 LEU A O 1
ATOM 928 N N . SER A 1 116 ? 10.264 2.229 20.919 1.00 62.19 116 SER A N 1
ATOM 929 C CA . SER A 1 116 ? 10.492 3.651 20.642 1.00 62.19 116 SER A CA 1
ATOM 930 C C . SER A 1 116 ? 9.199 4.408 20.352 1.00 62.19 116 SER A C 1
ATOM 932 O O . SER A 1 116 ? 9.028 5.519 20.845 1.00 62.19 116 SER A O 1
ATOM 934 N N . MET A 1 117 ? 8.257 3.802 19.625 1.00 69.62 117 MET A N 1
ATOM 935 C CA . MET A 1 117 ? 6.964 4.443 19.351 1.00 69.62 117 MET A CA 1
ATOM 936 C C . MET A 1 117 ? 6.024 4.434 20.562 1.00 69.62 117 MET A C 1
ATOM 938 O O . MET A 1 117 ? 5.203 5.332 20.734 1.00 69.62 117 MET A O 1
ATOM 942 N N . SER A 1 118 ? 6.145 3.415 21.413 1.00 73.81 118 SER A N 1
ATOM 943 C CA . SER A 1 118 ? 5.243 3.175 22.545 1.00 73.81 118 SER A CA 1
ATOM 944 C C . SER A 1 118 ? 5.786 3.681 23.884 1.00 73.81 118 SER A C 1
ATOM 946 O O . SER A 1 118 ? 5.115 3.554 24.911 1.00 73.81 118 SER A O 1
ATOM 948 N N . ALA A 1 119 ? 6.996 4.244 23.899 1.00 69.75 119 ALA A N 1
ATOM 949 C CA . ALA A 1 119 ? 7.724 4.590 25.115 1.00 69.75 119 ALA A CA 1
ATOM 950 C C . ALA A 1 119 ? 6.957 5.582 25.994 1.00 69.75 119 ALA A C 1
ATOM 952 O O . ALA A 1 119 ? 6.831 5.359 27.195 1.00 69.75 119 ALA A O 1
ATOM 953 N N . VAL A 1 120 ? 6.391 6.642 25.410 1.00 73.94 120 VAL A N 1
ATOM 954 C CA . VAL A 1 120 ? 5.662 7.673 26.167 1.00 73.94 120 VAL A CA 1
ATOM 955 C C . VAL A 1 120 ? 4.458 7.092 26.925 1.00 73.94 120 VAL A C 1
ATOM 957 O O . VAL A 1 120 ? 4.449 7.198 28.156 1.00 73.94 120 VAL A O 1
ATOM 960 N N . PRO A 1 121 ? 3.461 6.451 26.275 1.00 72.44 121 PRO A N 1
ATOM 961 C CA . PRO A 1 121 ? 2.328 5.883 27.003 1.00 72.44 121 PRO A CA 1
ATOM 962 C C . PRO A 1 121 ? 2.761 4.784 27.982 1.00 72.44 121 PRO A C 1
ATOM 964 O O . PRO A 1 121 ? 2.240 4.737 29.096 1.00 72.44 121 PRO A O 1
ATOM 967 N N . ALA A 1 122 ? 3.755 3.959 27.630 1.00 70.25 122 ALA A N 1
ATOM 968 C CA . ALA A 1 122 ? 4.262 2.909 28.513 1.00 70.25 122 ALA A CA 1
ATOM 969 C C . ALA A 1 122 ? 4.921 3.465 29.787 1.00 70.25 122 ALA A C 1
ATOM 971 O O . ALA A 1 122 ? 4.635 2.985 30.883 1.00 70.25 122 ALA A O 1
ATOM 972 N N . VAL A 1 123 ? 5.765 4.496 29.672 1.00 72.88 123 VAL A N 1
ATOM 973 C CA . VAL A 1 123 ? 6.438 5.136 30.816 1.00 72.88 123 VAL A CA 1
ATOM 974 C C . VAL A 1 123 ? 5.432 5.861 31.704 1.00 72.88 123 VAL A C 1
ATOM 976 O O . VAL A 1 123 ? 5.480 5.709 32.925 1.00 72.88 123 VAL A O 1
ATOM 979 N N . VAL A 1 124 ? 4.491 6.606 31.114 1.00 74.44 124 VAL A N 1
ATOM 980 C CA . VAL A 1 124 ? 3.426 7.293 31.866 1.00 74.44 124 VAL A CA 1
ATOM 981 C C . VAL A 1 124 ? 2.591 6.285 32.653 1.00 74.44 124 VAL A C 1
ATOM 983 O O . VAL A 1 124 ? 2.350 6.470 33.849 1.00 74.44 124 VAL A O 1
ATOM 986 N N . TRP A 1 125 ? 2.193 5.188 32.012 1.00 81.56 125 TRP A N 1
ATOM 987 C CA . TRP A 1 125 ? 1.424 4.133 32.657 1.00 81.56 125 TRP A CA 1
ATOM 988 C C . TRP A 1 125 ? 2.224 3.405 33.744 1.00 81.56 125 TRP A C 1
ATOM 990 O O . TRP A 1 125 ? 1.724 3.238 34.857 1.00 81.56 125 TRP A O 1
ATOM 1000 N N . ALA A 1 126 ? 3.488 3.055 33.488 1.00 72.06 126 ALA A N 1
ATOM 1001 C CA . ALA A 1 126 ? 4.359 2.423 34.480 1.00 72.06 126 ALA A CA 1
ATOM 1002 C C . ALA A 1 126 ? 4.585 3.336 35.696 1.00 72.06 126 ALA A C 1
ATOM 1004 O O . ALA A 1 126 ? 4.561 2.873 36.840 1.00 72.06 126 ALA A O 1
ATOM 1005 N N . GLY A 1 127 ? 4.727 4.644 35.465 1.00 72.12 127 GLY A N 1
ATOM 1006 C CA . GLY A 1 127 ? 4.773 5.662 36.510 1.00 72.12 127 GLY A CA 1
ATOM 1007 C C . GLY A 1 127 ? 3.486 5.706 37.334 1.00 72.12 127 GLY A C 1
ATOM 1008 O O . GLY A 1 127 ? 3.551 5.708 38.564 1.00 72.12 127 GLY A O 1
ATOM 1009 N N . ALA A 1 128 ? 2.319 5.670 36.682 1.00 74.38 128 ALA A N 1
ATOM 1010 C CA . ALA A 1 128 ? 1.020 5.634 37.353 1.00 74.38 128 ALA A CA 1
ATOM 1011 C C . ALA A 1 128 ? 0.837 4.369 38.206 1.00 74.38 128 ALA A C 1
ATOM 1013 O O . ALA A 1 128 ? 0.402 4.472 39.353 1.00 74.38 128 ALA A O 1
ATOM 1014 N N . VAL A 1 129 ? 1.233 3.196 37.699 1.00 74.00 129 VAL A N 1
ATOM 1015 C CA . VAL A 1 129 ? 1.237 1.935 38.459 1.00 74.00 129 VAL A CA 1
ATOM 1016 C C . VAL A 1 129 ? 2.168 2.039 39.666 1.00 74.00 129 VAL A C 1
ATOM 1018 O O . VAL A 1 129 ? 1.738 1.774 40.786 1.00 74.00 129 VAL A O 1
ATOM 1021 N N . CYS A 1 130 ? 3.412 2.492 39.483 1.00 74.19 130 CYS A N 1
ATOM 1022 C CA . CYS A 1 130 ? 4.367 2.669 40.583 1.00 74.19 130 CYS A CA 1
ATOM 1023 C C . CYS A 1 130 ? 3.840 3.631 41.656 1.00 74.19 130 CYS A C 1
ATOM 1025 O O . CYS A 1 130 ? 3.935 3.354 42.854 1.00 74.19 130 CYS A O 1
ATOM 1027 N N . LEU A 1 131 ? 3.273 4.763 41.233 1.00 70.69 131 LEU A N 1
ATOM 1028 C CA . LEU A 1 131 ? 2.688 5.765 42.119 1.00 70.69 131 LEU A CA 1
ATOM 1029 C C . LEU A 1 131 ? 1.507 5.180 42.904 1.00 70.69 131 LEU A C 1
ATOM 1031 O O . LEU A 1 131 ? 1.440 5.329 44.128 1.00 70.69 131 LEU A O 1
ATOM 1035 N N . ARG A 1 132 ? 0.621 4.462 42.207 1.00 77.81 132 ARG A N 1
ATOM 1036 C CA . ARG A 1 132 ? -0.529 3.764 42.786 1.00 77.81 132 ARG A CA 1
ATOM 1037 C C . ARG A 1 132 ? -0.092 2.707 43.795 1.00 77.81 132 ARG A C 1
ATOM 1039 O O . ARG A 1 132 ? -0.614 2.697 44.902 1.00 77.81 132 ARG A O 1
ATOM 1046 N N . MET A 1 133 ? 0.905 1.888 43.466 1.00 70.38 133 MET A N 1
ATOM 1047 C CA . MET A 1 133 ? 1.449 0.857 44.359 1.00 70.38 133 MET A CA 1
ATOM 1048 C C . MET A 1 133 ? 2.095 1.440 45.620 1.00 70.38 133 MET A C 1
ATOM 1050 O O . MET A 1 133 ? 1.992 0.846 46.690 1.00 70.38 133 MET A O 1
ATOM 1054 N N . ARG A 1 134 ? 2.777 2.589 45.510 1.00 73.75 134 ARG A N 1
ATOM 1055 C CA . ARG A 1 134 ? 3.502 3.191 46.641 1.00 73.75 134 ARG A CA 1
ATOM 1056 C C . ARG A 1 134 ? 2.611 3.981 47.592 1.00 73.75 134 ARG A C 1
ATOM 1058 O O . ARG A 1 134 ? 2.897 4.001 48.785 1.00 73.75 134 ARG A O 1
ATOM 1065 N N . ARG A 1 135 ? 1.608 4.696 47.077 1.00 72.12 135 ARG A N 1
ATOM 1066 C CA . ARG A 1 135 ? 0.853 5.692 47.865 1.00 72.12 135 ARG A CA 1
ATOM 1067 C C . ARG A 1 135 ? -0.657 5.632 47.704 1.00 72.12 135 ARG A C 1
ATOM 1069 O O . ARG A 1 135 ? -1.354 6.377 48.384 1.00 72.12 135 ARG A O 1
ATOM 1076 N N . GLY A 1 136 ? -1.165 4.824 46.784 1.00 67.56 136 GLY A N 1
ATOM 1077 C CA . GLY A 1 136 ? -2.586 4.804 46.485 1.00 67.56 136 GLY A CA 1
ATOM 1078 C C . GLY A 1 136 ? -3.363 3.753 47.273 1.00 67.56 136 GLY A C 1
ATOM 1079 O O . GLY A 1 136 ? -2.789 2.766 47.740 1.00 67.56 136 GLY A O 1
ATOM 1080 N N . PRO A 1 137 ? -4.684 3.951 47.409 1.00 76.88 137 PRO A N 1
ATOM 1081 C CA . PRO A 1 137 ? -5.580 2.924 47.922 1.00 76.88 137 PRO A CA 1
ATOM 1082 C C . PRO A 1 137 ? -5.613 1.686 47.010 1.00 76.88 137 PRO A C 1
ATOM 1084 O O . PRO A 1 137 ? -5.092 1.680 45.891 1.00 76.88 137 PRO A O 1
ATOM 1087 N N . ARG A 1 138 ? -6.244 0.615 47.505 1.00 77.88 138 ARG A N 1
ATOM 1088 C CA . ARG A 1 138 ? -6.498 -0.605 46.727 1.00 77.88 138 ARG A CA 1
ATOM 1089 C C . ARG A 1 138 ? -7.315 -0.287 45.467 1.00 77.88 138 ARG A C 1
ATOM 1091 O O . ARG A 1 138 ? -8.119 0.640 45.471 1.00 77.88 138 ARG A O 1
ATOM 1098 N N . LEU A 1 139 ? -7.087 -1.053 44.397 1.00 78.69 139 LEU A N 1
ATOM 1099 C CA . LEU A 1 139 ? -7.796 -0.865 43.131 1.00 78.69 139 LEU A CA 1
ATOM 1100 C C . LEU A 1 139 ? -9.264 -1.231 43.272 1.00 78.69 139 LEU A C 1
ATOM 1102 O O . LEU A 1 139 ? -9.531 -2.326 43.739 1.00 78.69 139 LEU A O 1
ATOM 1106 N N . ASN A 1 140 ? -10.185 -0.392 42.812 1.00 83.19 140 ASN A N 1
ATOM 1107 C CA . ASN A 1 140 ? -11.592 -0.790 42.699 1.00 83.19 140 ASN A CA 1
ATOM 1108 C C . ASN A 1 140 ? -11.837 -1.650 41.439 1.00 83.19 140 ASN A C 1
ATOM 1110 O O . ASN A 1 140 ? -10.968 -1.785 40.570 1.00 83.19 140 ASN A O 1
ATOM 1114 N N . ALA A 1 141 ? -13.036 -2.220 41.307 1.00 82.38 141 ALA A N 1
ATOM 1115 C CA . ALA A 1 141 ? -13.380 -3.078 40.168 1.00 82.38 141 ALA A CA 1
ATOM 1116 C C . ALA A 1 141 ? -13.305 -2.372 38.796 1.00 82.38 141 ALA A C 1
ATOM 1118 O O . ALA A 1 141 ? -13.026 -3.022 37.789 1.00 82.38 141 ALA A O 1
ATOM 1119 N N . GLN A 1 142 ? -13.542 -1.057 38.722 1.00 86.06 142 GLN A N 1
ATOM 1120 C CA . GLN A 1 142 ? -13.447 -0.297 37.464 1.00 86.06 142 GLN A CA 1
ATOM 1121 C C . GLN A 1 142 ? -11.986 -0.105 37.041 1.00 86.06 142 GLN A C 1
ATOM 1123 O O . GLN A 1 142 ? -11.631 -0.327 35.884 1.00 86.06 142 GLN A O 1
ATOM 1128 N N . GLU A 1 143 ? -11.128 0.261 37.991 1.00 84.50 143 GLU A N 1
ATOM 1129 C CA . GLU A 1 143 ? -9.686 0.414 37.790 1.00 84.50 143 GLU A CA 1
ATOM 1130 C C . GLU A 1 143 ? -9.042 -0.924 37.405 1.00 84.50 143 GLU A C 1
ATOM 1132 O O . GLU A 1 143 ? -8.238 -0.977 36.472 1.00 84.50 143 GLU A O 1
ATOM 1137 N N . LEU A 1 144 ? -9.445 -2.019 38.062 1.00 81.88 144 LEU A N 1
ATOM 1138 C CA . LEU A 1 144 ? -9.011 -3.371 37.709 1.00 81.88 144 LEU A CA 1
ATOM 1139 C C . LEU A 1 144 ? -9.474 -3.763 36.299 1.00 81.88 144 LEU A C 1
ATOM 1141 O O . LEU A 1 144 ? -8.696 -4.338 35.543 1.00 81.88 144 LEU A O 1
ATOM 1145 N N . ALA A 1 145 ? -10.700 -3.416 35.903 1.00 84.81 145 ALA A N 1
ATOM 1146 C CA . ALA A 1 145 ? -11.182 -3.678 34.549 1.00 84.81 145 ALA A CA 1
ATOM 1147 C C . ALA A 1 145 ? -10.350 -2.947 33.489 1.00 84.81 145 ALA A C 1
ATOM 1149 O O . ALA A 1 145 ? -9.928 -3.567 32.517 1.00 84.81 145 ALA A O 1
ATOM 1150 N N . LEU A 1 146 ? -10.062 -1.656 33.687 1.00 83.62 146 LEU A N 1
ATOM 1151 C CA . LEU A 1 146 ? -9.208 -0.888 32.773 1.00 83.62 146 LEU A CA 1
ATOM 1152 C C . LEU A 1 146 ? -7.790 -1.460 32.696 1.00 83.62 146 LEU A C 1
ATOM 1154 O O . LEU A 1 146 ? -7.201 -1.483 31.618 1.00 83.62 146 LEU A O 1
ATOM 1158 N N . LEU A 1 147 ? -7.260 -1.952 33.818 1.00 82.12 147 LEU A N 1
ATOM 1159 C CA . LEU A 1 147 ? -5.968 -2.629 33.858 1.00 82.12 147 LEU A CA 1
ATOM 1160 C C . LEU A 1 147 ? -5.979 -3.916 33.017 1.00 82.12 147 LEU A C 1
ATOM 1162 O O . LEU A 1 147 ? -5.094 -4.112 32.185 1.00 82.12 147 LEU A O 1
ATOM 1166 N N . LEU A 1 148 ? -6.999 -4.762 33.191 1.00 82.25 148 LEU A N 1
ATOM 1167 C CA . LEU A 1 148 ? -7.163 -6.003 32.428 1.00 82.25 148 LEU A CA 1
ATOM 1168 C C . LEU A 1 148 ? -7.365 -5.737 30.931 1.00 82.25 148 LEU A C 1
ATOM 1170 O O . LEU A 1 148 ? -6.761 -6.412 30.103 1.00 82.25 148 LEU A O 1
ATOM 1174 N N . ILE A 1 149 ? -8.171 -4.733 30.577 1.00 85.56 149 ILE A N 1
ATOM 1175 C CA . ILE A 1 149 ? -8.415 -4.325 29.186 1.00 85.56 149 ILE A CA 1
ATOM 1176 C C . ILE A 1 149 ? -7.125 -3.815 28.538 1.00 85.56 149 ILE A C 1
ATOM 1178 O O . ILE A 1 149 ? -6.806 -4.217 27.419 1.00 85.56 149 ILE A O 1
ATOM 1182 N N . ASN A 1 150 ? -6.358 -2.978 29.243 1.00 85.69 150 ASN A N 1
ATOM 1183 C CA . ASN A 1 150 ? -5.051 -2.514 28.781 1.00 85.69 150 ASN A CA 1
ATOM 1184 C C . ASN A 1 150 ? -4.126 -3.696 28.446 1.00 85.69 150 ASN A C 1
ATOM 1186 O O . ASN A 1 150 ? -3.573 -3.750 27.350 1.00 85.69 150 ASN A O 1
ATOM 1190 N N . PHE A 1 151 ? -4.005 -4.676 29.346 1.00 82.38 151 PHE A N 1
ATOM 1191 C CA . PHE A 1 151 ? -3.174 -5.855 29.093 1.00 82.38 151 PHE A CA 1
ATOM 1192 C C . PHE A 1 151 ? -3.711 -6.748 27.973 1.00 82.38 151 PHE A C 1
ATOM 1194 O O . PHE A 1 151 ? -2.920 -7.249 27.177 1.00 82.38 151 PHE A O 1
ATOM 1201 N N . ALA A 1 152 ? -5.029 -6.921 27.866 1.00 78.75 152 ALA A N 1
ATOM 1202 C CA . ALA A 1 152 ? -5.631 -7.688 26.781 1.00 78.75 152 ALA A CA 1
ATOM 1203 C C . ALA A 1 152 ? -5.269 -7.091 25.411 1.00 78.75 152 ALA A C 1
ATOM 1205 O O . ALA A 1 152 ? -4.807 -7.815 24.530 1.00 78.75 152 ALA A O 1
ATOM 1206 N N . PHE A 1 153 ? -5.389 -5.770 25.244 1.00 81.88 153 PHE A N 1
ATOM 1207 C CA . PHE A 1 153 ? -5.009 -5.113 23.990 1.00 81.88 153 PHE A CA 1
ATOM 1208 C C . PHE A 1 153 ? -3.499 -5.056 23.763 1.00 81.88 153 PHE A C 1
ATOM 1210 O O . PHE A 1 153 ? -3.068 -5.144 22.614 1.00 81.88 153 PHE A O 1
ATOM 1217 N N . LEU A 1 154 ? -2.687 -4.991 24.821 1.00 81.00 154 LEU A N 1
ATOM 1218 C CA . LEU A 1 154 ? -1.234 -5.119 24.693 1.00 81.00 154 LEU A CA 1
ATOM 1219 C C . LEU A 1 154 ? -0.841 -6.504 24.154 1.00 81.00 154 LEU A C 1
ATOM 1221 O O . LEU A 1 154 ? -0.056 -6.600 23.214 1.00 81.00 154 LEU A O 1
ATOM 1225 N N . LEU A 1 155 ? -1.432 -7.575 24.693 1.00 75.12 155 LEU A N 1
ATOM 1226 C CA . LEU A 1 155 ? -1.198 -8.942 24.218 1.00 75.12 155 LEU A CA 1
ATOM 1227 C C . LEU A 1 155 ? -1.639 -9.119 22.762 1.00 75.12 155 LEU A C 1
ATOM 1229 O O . LEU A 1 155 ? -0.920 -9.721 21.967 1.00 75.12 155 LEU A O 1
ATOM 1233 N N . LEU A 1 156 ? -2.792 -8.556 22.396 1.00 75.38 156 LEU A N 1
ATOM 1234 C CA . LEU A 1 156 ? -3.248 -8.552 21.008 1.00 75.38 156 LEU A CA 1
ATOM 1235 C C . LEU A 1 156 ? -2.292 -7.764 20.096 1.00 75.38 156 LEU A C 1
ATOM 1237 O O . LEU A 1 156 ? -2.007 -8.213 18.992 1.00 75.38 156 LEU A O 1
ATOM 1241 N N . THR A 1 157 ? -1.721 -6.654 20.569 1.00 77.94 157 THR A N 1
ATOM 1242 C CA . THR A 1 157 ? -0.719 -5.864 19.825 1.00 77.94 157 THR A CA 1
ATOM 1243 C C . THR A 1 157 ? 0.567 -6.648 19.573 1.00 77.94 157 THR A C 1
ATOM 1245 O O . THR A 1 157 ? 1.173 -6.527 18.511 1.00 77.94 157 THR A O 1
ATOM 1248 N N . PHE A 1 158 ? 0.974 -7.505 20.512 1.00 74.19 158 PHE A N 1
ATOM 1249 C CA . PHE A 1 158 ? 2.100 -8.414 20.282 1.00 74.19 158 PHE A CA 1
ATOM 1250 C C . PHE A 1 158 ? 1.786 -9.505 19.262 1.00 74.19 158 PHE A C 1
ATOM 1252 O O . PHE A 1 158 ? 2.695 -9.979 18.584 1.00 74.19 158 PHE A O 1
ATOM 1259 N N . LYS A 1 159 ? 0.515 -9.889 19.132 1.00 74.06 159 LYS A N 1
ATOM 1260 C CA . LYS A 1 159 ? 0.076 -10.849 18.122 1.00 74.06 159 LYS A CA 1
ATOM 1261 C C . LYS A 1 159 ? 0.039 -10.235 16.720 1.00 74.06 159 LYS A C 1
ATOM 1263 O O . LYS A 1 159 ? 0.484 -10.887 15.784 1.00 74.06 159 LYS A O 1
ATOM 1268 N N . ALA A 1 160 ? -0.484 -9.019 16.574 1.00 74.31 160 ALA A N 1
ATOM 1269 C CA . ALA A 1 160 ? -0.599 -8.350 15.280 1.00 74.31 160 ALA A CA 1
ATOM 1270 C C . ALA A 1 160 ? -0.520 -6.823 15.416 1.00 74.31 160 ALA A C 1
ATOM 1272 O O . ALA A 1 160 ? -1.123 -6.246 16.330 1.00 74.31 160 ALA A O 1
ATOM 1273 N N . ARG A 1 161 ? 0.154 -6.160 14.462 1.00 79.12 161 ARG A N 1
ATOM 1274 C CA . ARG A 1 161 ? 0.307 -4.686 14.436 1.00 79.12 161 ARG A CA 1
ATOM 1275 C C . ARG A 1 161 ? -1.035 -3.976 14.456 1.00 79.12 161 ARG A C 1
ATOM 1277 O O . ARG A 1 161 ? -1.150 -2.931 15.080 1.00 79.12 161 ARG A O 1
ATOM 1284 N N . ARG A 1 162 ? -2.063 -4.568 13.844 1.00 77.69 162 ARG A N 1
ATOM 1285 C CA . ARG A 1 162 ? -3.418 -4.005 13.768 1.00 77.69 162 ARG A CA 1
ATOM 1286 C C . ARG A 1 162 ? -4.006 -3.597 15.123 1.00 77.69 162 ARG A C 1
ATOM 1288 O O . ARG A 1 162 ? -4.789 -2.658 15.198 1.00 77.69 162 ARG A O 1
ATOM 1295 N N . PHE A 1 163 ? -3.640 -4.275 16.212 1.00 80.25 163 PHE A N 1
ATOM 1296 C CA . PHE A 1 163 ? -4.204 -3.955 17.525 1.00 80.25 163 PHE A CA 1
ATOM 1297 C C . PHE A 1 163 ? -3.556 -2.741 18.209 1.00 80.25 163 PHE A C 1
ATOM 1299 O O . PHE A 1 163 ? -4.062 -2.298 19.248 1.00 80.25 163 PHE A O 1
ATOM 1306 N N . ILE A 1 164 ? -2.506 -2.159 17.610 1.00 82.38 164 ILE A N 1
ATOM 1307 C CA . ILE A 1 164 ? -1.846 -0.949 18.114 1.00 82.38 164 ILE A CA 1
ATOM 1308 C C . ILE A 1 164 ? -2.798 0.244 18.205 1.00 82.38 164 ILE A C 1
ATOM 1310 O O . ILE A 1 164 ? -2.556 1.147 18.986 1.00 82.38 164 ILE A O 1
ATOM 1314 N N . GLU A 1 165 ? -3.901 0.264 17.461 1.00 82.56 165 GLU A N 1
ATOM 1315 C CA . GLU A 1 165 ? -4.879 1.356 17.516 1.00 82.56 165 GLU A CA 1
ATOM 1316 C C . GLU A 1 165 ? -5.718 1.336 18.807 1.00 82.56 165 GLU A C 1
ATOM 1318 O O . GLU A 1 165 ? -6.234 2.368 19.244 1.00 82.56 165 GLU A O 1
ATOM 1323 N N . TYR A 1 166 ? -5.849 0.171 19.452 1.00 85.62 166 TYR A N 1
ATOM 1324 C CA . TYR A 1 166 ? -6.675 0.009 20.652 1.00 85.62 166 TYR A CA 1
ATOM 1325 C C . TYR A 1 166 ? -5.875 0.155 21.943 1.00 85.62 166 TYR A C 1
ATOM 1327 O O . TYR A 1 166 ? -6.388 0.696 22.924 1.00 85.62 166 TYR A O 1
ATOM 1335 N N . TRP A 1 167 ? -4.629 -0.324 21.970 1.00 87.69 167 TRP A N 1
ATOM 1336 C CA . TRP A 1 167 ? -3.839 -0.353 23.200 1.00 87.69 167 TRP A CA 1
ATOM 1337 C C . TRP A 1 167 ? -3.513 1.046 23.769 1.00 87.69 167 TRP A C 1
ATOM 1339 O O . TRP A 1 167 ? -3.826 1.268 24.941 1.00 87.69 167 TRP A O 1
ATOM 1349 N N . PRO A 1 168 ? -2.972 2.022 23.010 1.00 83.56 168 PRO A N 1
ATOM 1350 C CA . PRO A 1 168 ? -2.588 3.329 23.540 1.00 83.56 168 PRO A CA 1
ATOM 1351 C C . PRO A 1 168 ? -3.745 4.093 24.204 1.00 83.56 168 PRO A C 1
ATOM 1353 O O . PRO A 1 168 ? -3.544 4.571 25.324 1.00 83.56 168 PRO A O 1
ATOM 1356 N N . PRO A 1 169 ? -4.969 4.159 23.631 1.00 82.12 169 PRO A N 1
ATOM 1357 C CA . PRO A 1 169 ? -6.110 4.761 24.322 1.00 82.12 169 PRO A CA 1
ATOM 1358 C C . PRO A 1 169 ? -6.404 4.126 25.687 1.00 82.12 169 PRO A C 1
ATOM 1360 O O . PRO A 1 169 ? -6.640 4.843 26.660 1.00 82.12 169 PRO A O 1
ATOM 1363 N N . PHE A 1 170 ? -6.368 2.793 25.791 1.00 84.38 170 PHE A N 1
ATOM 1364 C CA . PHE A 1 170 ? -6.615 2.097 27.060 1.00 84.38 170 PHE A CA 1
ATOM 1365 C C . PHE A 1 170 ? -5.441 2.185 28.035 1.00 84.38 170 PHE A C 1
ATOM 1367 O O . PHE A 1 170 ? -5.670 2.253 29.242 1.00 84.38 170 PHE A O 1
ATOM 1374 N N . CYS A 1 171 ? -4.212 2.261 27.533 1.00 82.44 171 CYS A N 1
ATOM 1375 C CA . CYS A 1 171 ? -3.011 2.511 28.321 1.00 82.44 171 CYS A CA 1
ATOM 1376 C C . CYS A 1 171 ? -3.087 3.885 29.004 1.00 82.44 171 CYS A C 1
ATOM 1378 O O . CYS A 1 171 ? -2.950 3.987 30.224 1.00 82.44 171 CYS A O 1
ATOM 1380 N N . VAL A 1 172 ? -3.436 4.932 28.250 1.00 81.00 172 VAL A N 1
ATOM 1381 C CA . VAL A 1 172 ? -3.610 6.292 28.785 1.00 81.00 172 VAL A CA 1
ATOM 1382 C C . VAL A 1 172 ? -4.792 6.370 29.756 1.00 81.00 172 VAL A C 1
ATOM 1384 O O . VAL A 1 172 ? -4.650 6.924 30.847 1.00 81.00 172 VAL A O 1
ATOM 1387 N N . LEU A 1 173 ? -5.943 5.777 29.414 1.00 81.00 173 LEU A N 1
ATOM 1388 C CA . LEU A 1 173 ? -7.108 5.727 30.310 1.00 81.00 173 LEU A CA 1
ATOM 1389 C C . LEU A 1 173 ? -6.787 4.999 31.621 1.00 81.00 173 LEU A C 1
ATOM 1391 O O . LEU A 1 173 ? -7.127 5.487 32.698 1.00 81.00 173 LEU A O 1
ATOM 1395 N N . SER A 1 174 ? -6.095 3.861 31.543 1.00 83.19 174 SER A N 1
ATOM 1396 C CA . SER A 1 174 ? -5.638 3.117 32.717 1.00 83.19 174 SER A CA 1
ATOM 1397 C C . SER A 1 174 ? -4.682 3.965 33.563 1.00 83.19 174 SER A C 1
ATOM 1399 O O . SER A 1 174 ? -4.888 4.086 34.770 1.00 83.19 174 SER A O 1
ATOM 1401 N N . ALA A 1 175 ? -3.703 4.637 32.950 1.00 78.50 175 ALA A N 1
ATOM 1402 C CA . ALA A 1 175 ? -2.758 5.499 33.661 1.00 78.50 175 ALA A CA 1
ATOM 1403 C C . ALA A 1 175 ? -3.460 6.651 34.403 1.00 78.50 175 ALA A C 1
ATOM 1405 O O . ALA A 1 175 ? -3.154 6.932 35.568 1.00 78.50 175 ALA A O 1
ATOM 1406 N N . ALA A 1 176 ? -4.435 7.294 33.755 1.00 77.56 176 ALA A N 1
ATOM 1407 C CA . ALA A 1 176 ? -5.217 8.375 34.346 1.00 77.56 176 ALA A CA 1
ATOM 1408 C C . ALA A 1 176 ? -6.001 7.898 35.580 1.00 77.56 176 ALA A C 1
ATOM 1410 O O . ALA A 1 176 ? -5.898 8.499 36.648 1.00 77.56 176 ALA A O 1
ATOM 1411 N N . TYR A 1 177 ? -6.719 6.777 35.469 1.00 82.25 177 TYR A N 1
ATOM 1412 C CA . TYR A 1 177 ? -7.495 6.222 36.582 1.00 82.25 177 TYR A CA 1
ATOM 1413 C C . TYR A 1 177 ? -6.614 5.744 37.743 1.00 82.25 177 TYR A C 1
ATOM 1415 O O . TYR A 1 177 ? -6.952 5.964 38.903 1.00 82.25 177 TYR A O 1
ATOM 1423 N N . LEU A 1 178 ? -5.459 5.138 37.453 1.00 78.44 178 LEU A N 1
ATOM 1424 C CA . LEU A 1 178 ? -4.532 4.661 38.485 1.00 78.44 178 LEU A CA 1
ATOM 1425 C C . LEU A 1 178 ? -3.887 5.809 39.271 1.00 78.44 178 LEU A C 1
ATOM 1427 O O . LEU A 1 178 ? -3.701 5.711 40.488 1.00 78.44 178 LEU A O 1
ATOM 1431 N N . SER A 1 179 ? -3.540 6.897 38.583 1.00 76.19 179 SER A N 1
ATOM 1432 C CA . SER A 1 179 ? -2.865 8.048 39.188 1.00 76.19 179 SER A CA 1
ATOM 1433 C C . SER A 1 179 ? -3.826 9.006 39.896 1.00 76.19 179 SER A C 1
ATOM 1435 O O . SER A 1 179 ? -3.445 9.583 40.917 1.00 76.19 179 SER A O 1
ATOM 1437 N N . ALA A 1 180 ? -5.072 9.142 39.423 1.00 75.12 180 ALA A N 1
ATOM 1438 C CA . ALA A 1 180 ? -6.016 10.153 39.903 1.00 75.12 180 ALA A CA 1
ATOM 1439 C C . ALA A 1 180 ? -6.188 10.184 41.436 1.00 75.12 180 ALA A C 1
ATOM 1441 O O . ALA A 1 180 ? -6.016 11.261 42.009 1.00 75.12 180 ALA A O 1
ATOM 1442 N N . PRO A 1 181 ? -6.420 9.066 42.154 1.00 73.19 181 PRO A N 1
ATOM 1443 C CA . PRO A 1 181 ? -6.639 9.141 43.601 1.00 73.19 181 PRO A CA 1
ATOM 1444 C C . PRO A 1 181 ? -5.381 9.541 44.382 1.00 73.19 181 PRO A C 1
ATOM 1446 O O . PRO A 1 181 ? -5.487 10.115 45.461 1.00 73.19 181 PRO A O 1
ATOM 1449 N N . VAL A 1 182 ? -4.188 9.269 43.839 1.00 69.62 182 VAL A N 1
ATOM 1450 C CA . VAL A 1 182 ? -2.926 9.703 44.456 1.00 69.62 182 VAL A CA 1
ATOM 1451 C C . VAL A 1 182 ? -2.679 11.185 44.183 1.00 69.62 182 VAL A C 1
ATOM 1453 O O . VAL A 1 182 ? -2.293 11.920 45.089 1.00 69.62 182 VAL A O 1
ATOM 1456 N N . LEU A 1 183 ? -2.929 11.635 42.951 1.00 66.75 183 LEU A N 1
ATOM 1457 C CA . LEU A 1 183 ? -2.724 13.023 42.538 1.00 66.75 183 LEU A CA 1
ATOM 1458 C C . LEU A 1 183 ? -3.694 13.986 43.233 1.00 66.75 183 LEU A C 1
ATOM 1460 O O . LEU A 1 183 ? -3.282 15.063 43.655 1.00 66.75 183 LEU A O 1
ATOM 1464 N N . VAL A 1 184 ? -4.953 13.584 43.425 1.00 67.44 184 VAL A N 1
ATOM 1465 C CA . VAL A 1 184 ? -5.951 14.369 44.175 1.00 67.44 184 VAL A CA 1
ATOM 1466 C C . VAL A 1 184 ? -5.553 14.537 45.648 1.00 67.44 184 VAL A C 1
ATOM 1468 O O . VAL A 1 184 ? -5.888 15.549 46.255 1.00 67.44 184 VAL A O 1
ATOM 1471 N N . GLY A 1 185 ? -4.793 13.593 46.217 1.00 57.41 185 GLY A N 1
ATOM 1472 C CA . GLY A 1 185 ? -4.277 13.669 47.588 1.00 57.41 185 GLY A CA 1
ATOM 1473 C C . GLY A 1 185 ? -3.000 14.506 47.764 1.00 57.41 185 GLY A C 1
ATOM 1474 O O . GLY A 1 185 ? -2.626 14.805 48.896 1.00 57.41 185 GLY A O 1
ATOM 1475 N N . LEU A 1 186 ? -2.325 14.913 46.680 1.00 57.91 186 LEU A N 1
ATOM 1476 C CA . LEU A 1 186 ? -1.067 15.678 46.746 1.00 57.91 186 LEU A CA 1
ATOM 1477 C C . LEU A 1 186 ? -1.157 17.052 47.440 1.00 57.91 186 LEU A C 1
ATOM 1479 O O . LEU A 1 186 ? -0.196 17.398 48.129 1.00 57.91 186 LEU A O 1
ATOM 1483 N N . PRO A 1 187 ? -2.249 17.836 47.339 1.00 51.75 187 PRO A N 1
ATOM 1484 C CA . PRO A 1 187 ? -2.355 19.118 48.040 1.00 51.75 187 PRO A CA 1
ATOM 1485 C C . PRO A 1 187 ? -2.269 18.990 49.569 1.00 51.75 187 PRO A C 1
ATOM 1487 O O . PRO A 1 187 ? -1.809 19.914 50.229 1.00 51.75 187 PRO A O 1
ATOM 1490 N N . ALA A 1 188 ? -2.643 17.838 50.138 1.00 48.38 188 ALA A N 1
ATOM 1491 C CA . ALA A 1 188 ? -2.519 17.570 51.574 1.00 48.38 188 ALA A CA 1
ATOM 1492 C C . ALA A 1 188 ? -1.076 17.234 52.013 1.00 48.38 188 ALA A C 1
ATOM 1494 O O . ALA A 1 188 ? -0.763 17.287 53.199 1.00 48.38 188 ALA A O 1
ATOM 1495 N N . LEU A 1 189 ? -0.189 16.901 51.068 1.00 39.81 189 LEU A N 1
ATOM 1496 C CA . LEU A 1 189 ? 1.216 16.535 51.301 1.00 39.81 189 LEU A CA 1
ATOM 1497 C C . LEU A 1 189 ? 2.183 17.729 51.219 1.00 39.81 189 LEU A C 1
ATOM 1499 O O . LEU A 1 189 ? 3.364 17.567 51.524 1.00 39.81 189 LEU A O 1
ATOM 1503 N N . ILE A 1 190 ? 1.707 18.913 50.820 1.00 41.91 190 ILE A N 1
ATOM 1504 C CA . ILE A 1 190 ? 2.491 20.154 50.736 1.00 41.91 190 ILE A CA 1
ATOM 1505 C C . ILE A 1 190 ? 1.919 21.143 51.770 1.00 41.91 190 ILE A C 1
ATOM 1507 O O . ILE A 1 190 ? 0.964 21.857 51.469 1.00 41.91 190 ILE A O 1
ATOM 1511 N N . PRO A 1 191 ? 2.473 21.218 52.999 1.00 42.12 191 PRO A N 1
ATOM 1512 C CA . PRO A 1 191 ? 1.888 22.008 54.090 1.00 42.12 191 PRO A CA 1
ATOM 1513 C C . PRO A 1 191 ? 1.904 23.529 53.867 1.00 42.12 191 PRO A C 1
ATOM 1515 O O . PRO A 1 191 ? 1.340 24.275 54.664 1.00 42.12 191 PRO A O 1
ATOM 1518 N N . THR A 1 192 ? 2.571 24.017 52.818 1.00 43.78 192 THR A N 1
ATOM 1519 C CA . THR A 1 192 ? 2.822 25.448 52.588 1.00 43.78 192 THR A CA 1
ATOM 1520 C C . THR A 1 192 ? 1.689 26.189 51.879 1.00 43.78 192 THR A C 1
ATOM 1522 O O . THR A 1 192 ? 1.777 27.403 51.706 1.00 43.78 192 THR A O 1
ATOM 1525 N N . LEU A 1 193 ? 0.603 25.513 51.500 1.00 37.09 193 LEU A N 1
ATOM 1526 C CA . LEU A 1 193 ? -0.531 26.141 50.817 1.00 37.09 193 LEU A CA 1
ATOM 1527 C C . LEU A 1 193 ? -1.782 26.120 51.700 1.00 37.09 193 LEU A C 1
ATOM 1529 O O . LEU A 1 193 ? -2.781 25.477 51.387 1.00 37.09 193 LEU A O 1
ATOM 1533 N N . ARG A 1 194 ? -1.734 26.848 52.824 1.00 38.75 194 ARG A N 1
ATOM 1534 C CA . ARG A 1 194 ? -2.956 27.210 53.557 1.00 38.75 194 ARG A CA 1
ATOM 1535 C C . ARG A 1 194 ? -3.748 28.242 52.736 1.00 38.75 194 ARG A C 1
ATOM 1537 O O . ARG A 1 194 ? -3.166 29.248 52.325 1.00 38.75 194 ARG A O 1
ATOM 1544 N N . PRO A 1 195 ? -5.053 28.033 52.497 1.00 41.12 195 PRO A N 1
ATOM 1545 C CA . PRO A 1 195 ? -5.888 28.987 51.780 1.00 41.12 195 PRO A CA 1
ATOM 1546 C C . PRO A 1 195 ? -6.200 30.161 52.714 1.00 41.12 195 PRO A C 1
ATOM 1548 O O . PRO A 1 195 ? -7.092 30.074 53.550 1.00 41.12 195 PRO A O 1
ATOM 1551 N N . GLY A 1 196 ? -5.423 31.241 52.620 1.00 41.38 196 GLY A N 1
ATOM 1552 C CA . GLY A 1 196 ? -5.693 32.447 53.406 1.00 41.38 196 GLY A CA 1
ATOM 1553 C C . GLY A 1 196 ? -4.710 33.601 53.233 1.00 41.38 196 GLY A C 1
ATOM 1554 O O . GLY A 1 196 ? -5.143 34.744 53.242 1.00 41.38 196 GLY A O 1
ATOM 1555 N N . GLU A 1 197 ? -3.413 33.349 53.013 1.00 37.44 197 GLU A N 1
ATOM 1556 C CA . GLU A 1 197 ? -2.411 34.437 53.123 1.00 37.44 197 GLU A CA 1
ATOM 1557 C C . GLU A 1 197 ? -1.430 34.579 51.945 1.00 37.44 197 GLU A C 1
ATOM 1559 O O . GLU A 1 197 ? -0.632 35.512 51.899 1.00 37.44 197 GLU A O 1
ATOM 1564 N N . THR A 1 198 ? -1.504 33.732 50.921 1.00 39.69 198 THR A N 1
ATOM 1565 C CA . THR A 1 198 ? -0.499 33.679 49.839 1.00 39.69 198 THR A CA 1
ATOM 1566 C C . THR A 1 198 ? -0.962 34.261 48.502 1.00 39.69 198 THR A C 1
ATOM 1568 O O . THR A 1 198 ? -0.475 33.854 47.452 1.00 39.69 198 THR A O 1
ATOM 1571 N N . LEU A 1 199 ? -1.846 35.267 48.496 1.00 38.53 199 LEU A N 1
ATOM 1572 C CA . LEU A 1 199 ? -2.126 36.032 47.266 1.00 38.53 199 LEU A CA 1
ATOM 1573 C C . LEU A 1 199 ? -1.181 37.230 47.049 1.00 38.53 199 LEU A C 1
ATOM 1575 O O . LEU A 1 199 ? -1.199 37.837 45.984 1.00 38.53 199 LEU A O 1
ATOM 1579 N N . ARG A 1 200 ? -0.329 37.579 48.025 1.00 35.59 200 ARG A N 1
ATOM 1580 C CA . ARG A 1 200 ? 0.560 38.755 47.926 1.00 35.59 200 ARG A CA 1
ATOM 1581 C C . ARG A 1 200 ? 1.988 38.471 47.467 1.00 35.59 200 ARG A C 1
ATOM 1583 O O . ARG A 1 200 ? 2.734 39.414 47.228 1.00 35.59 200 ARG A O 1
ATOM 1590 N N . ARG A 1 201 ? 2.405 37.208 47.339 1.00 36.72 201 ARG A N 1
ATOM 1591 C CA . ARG A 1 201 ? 3.828 36.897 47.147 1.00 36.72 201 ARG A CA 1
ATOM 1592 C C . ARG A 1 201 ? 4.052 35.680 46.256 1.00 36.72 201 ARG A C 1
ATOM 1594 O O . ARG A 1 201 ? 4.497 34.652 46.729 1.00 36.72 201 ARG A O 1
ATOM 1601 N N . ASN A 1 202 ? 3.756 35.809 44.963 1.00 36.62 202 ASN A N 1
ATOM 1602 C CA . ASN A 1 202 ? 4.308 34.924 43.932 1.00 36.62 202 ASN A CA 1
ATOM 1603 C C . ASN A 1 202 ? 4.578 35.717 42.645 1.00 36.62 202 ASN A C 1
ATOM 1605 O O . ASN A 1 202 ? 3.840 35.665 41.666 1.00 36.62 202 ASN A O 1
ATOM 1609 N N . TRP A 1 203 ? 5.697 36.442 42.659 1.00 36.47 203 TRP A N 1
ATOM 1610 C CA . TRP A 1 203 ? 6.343 37.032 41.479 1.00 36.47 203 TRP A CA 1
ATOM 1611 C C . TRP A 1 203 ? 6.911 35.971 40.508 1.00 36.47 203 TRP A C 1
ATOM 1613 O O . TRP A 1 203 ? 7.505 36.310 39.494 1.00 36.47 203 TRP A O 1
ATOM 1623 N N . THR A 1 204 ? 6.718 34.680 40.785 1.00 39.03 204 THR A N 1
ATOM 1624 C CA . THR A 1 204 ? 7.246 33.544 40.014 1.00 39.03 204 THR A CA 1
ATOM 1625 C C . THR A 1 204 ? 6.304 33.033 38.916 1.00 39.03 204 THR A C 1
ATOM 1627 O O . THR A 1 204 ? 6.748 32.290 38.048 1.00 39.03 204 THR A O 1
ATOM 1630 N N . ALA A 1 205 ? 5.030 33.449 38.893 1.00 37.03 205 ALA A N 1
ATOM 1631 C CA . ALA A 1 205 ? 4.070 33.045 37.853 1.00 37.03 205 ALA A CA 1
ATOM 1632 C C . ALA A 1 205 ? 4.095 33.950 36.601 1.00 37.03 205 ALA A C 1
ATOM 1634 O O . ALA A 1 205 ? 3.813 33.498 35.492 1.00 37.03 205 ALA A O 1
ATOM 1635 N N . TRP A 1 206 ? 4.482 35.218 36.760 1.00 36.75 206 TRP A N 1
ATOM 1636 C CA . TRP A 1 206 ? 4.543 36.205 35.676 1.00 36.75 206 TRP A CA 1
ATOM 1637 C C . TRP A 1 206 ? 5.682 35.984 34.661 1.00 36.75 206 TRP A C 1
ATOM 1639 O O . TRP A 1 206 ? 5.427 36.150 33.470 1.00 36.75 206 TRP A O 1
ATOM 1649 N N . PRO A 1 207 ? 6.892 35.528 35.051 1.00 38.62 207 PRO A N 1
ATOM 1650 C CA . PRO A 1 207 ? 7.951 35.203 34.094 1.00 38.62 207 PRO A CA 1
ATOM 1651 C C . PRO A 1 207 ? 7.586 34.018 33.197 1.00 38.62 207 PRO A C 1
ATOM 1653 O O . PRO A 1 207 ? 7.962 33.996 32.033 1.00 38.62 207 PRO A O 1
ATOM 1656 N N . ILE A 1 208 ? 6.817 33.055 33.716 1.00 35.28 208 ILE A N 1
ATOM 1657 C CA . ILE A 1 208 ? 6.396 31.851 32.985 1.00 35.28 208 ILE A CA 1
ATOM 1658 C C . ILE A 1 208 ? 5.293 32.195 31.977 1.00 35.28 208 ILE A C 1
ATOM 1660 O O . ILE A 1 208 ? 5.364 31.769 30.830 1.00 35.28 208 ILE A O 1
ATOM 1664 N N . LEU A 1 209 ? 4.322 33.032 32.359 1.00 37.19 209 LEU A N 1
ATOM 1665 C CA . LEU A 1 209 ? 3.327 33.585 31.430 1.00 37.19 209 LEU A CA 1
ATOM 1666 C C . LEU A 1 209 ? 3.969 34.484 30.360 1.00 37.19 209 LEU A C 1
ATOM 1668 O O . LEU A 1 209 ? 3.586 34.404 29.195 1.00 37.19 209 LEU A O 1
ATOM 1672 N N . GLY A 1 210 ? 4.983 35.273 30.730 1.00 36.56 210 GLY A N 1
ATOM 1673 C CA . GLY A 1 210 ? 5.781 36.070 29.795 1.00 36.56 210 GLY A CA 1
ATOM 1674 C C . GLY A 1 210 ? 6.589 35.214 28.815 1.00 36.56 210 GLY A C 1
ATOM 1675 O O . GLY A 1 210 ? 6.605 35.510 27.624 1.00 36.56 210 GLY A O 1
ATOM 1676 N N . LEU A 1 211 ? 7.186 34.109 29.279 1.00 35.56 211 LEU A N 1
ATOM 1677 C CA . LEU A 1 211 ? 7.895 33.153 28.421 1.00 35.56 211 LEU A CA 1
ATOM 1678 C C . LEU A 1 211 ? 6.939 32.433 27.463 1.00 35.56 211 LEU A C 1
ATOM 1680 O O . LEU A 1 211 ? 7.261 32.256 26.294 1.00 35.56 211 LEU A O 1
ATOM 1684 N N . VAL A 1 212 ? 5.750 32.047 27.935 1.00 39.22 212 VAL A N 1
ATOM 1685 C CA . VAL A 1 212 ? 4.718 31.404 27.107 1.00 39.22 212 VAL A CA 1
ATOM 1686 C C . VAL A 1 212 ? 4.194 32.373 26.043 1.00 39.22 212 VAL A C 1
ATOM 1688 O O . VAL A 1 212 ? 4.102 31.993 24.879 1.00 39.22 212 VAL A O 1
ATOM 1691 N N . ALA A 1 213 ? 3.931 33.635 26.396 1.00 38.62 213 ALA A N 1
ATOM 1692 C CA . ALA A 1 213 ? 3.520 34.663 25.440 1.00 38.62 213 ALA A CA 1
ATOM 1693 C C . ALA A 1 213 ? 4.625 34.995 24.418 1.00 38.62 213 ALA A C 1
ATOM 1695 O O . ALA A 1 213 ? 4.335 35.139 23.231 1.00 38.62 213 ALA A O 1
ATOM 1696 N N . ALA A 1 214 ? 5.893 35.039 24.845 1.00 37.56 214 ALA A N 1
ATOM 1697 C CA . ALA A 1 214 ? 7.041 35.248 23.962 1.00 37.56 214 ALA A CA 1
ATOM 1698 C C . ALA A 1 214 ? 7.280 34.058 23.014 1.00 37.56 214 ALA A C 1
ATOM 1700 O O . ALA A 1 214 ? 7.556 34.260 21.832 1.00 37.56 214 ALA A O 1
ATOM 1701 N N . CYS A 1 215 ? 7.107 32.820 23.490 1.00 38.62 215 CYS A N 1
ATOM 1702 C CA . CYS A 1 215 ? 7.192 31.613 22.664 1.00 38.62 215 CYS A CA 1
ATOM 1703 C C . CYS A 1 215 ? 6.044 31.527 21.649 1.00 38.62 215 CYS A C 1
ATOM 1705 O O . CYS A 1 215 ? 6.285 31.179 20.496 1.00 38.62 215 CYS A O 1
ATOM 1707 N N . ILE A 1 216 ? 4.818 31.893 22.040 1.00 43.56 216 ILE A N 1
ATOM 1708 C CA . ILE A 1 216 ? 3.673 31.984 21.119 1.00 43.56 216 ILE A CA 1
ATOM 1709 C C . ILE A 1 216 ? 3.924 33.077 20.069 1.00 43.56 216 ILE A C 1
ATOM 1711 O O . ILE A 1 216 ? 3.756 32.819 18.880 1.00 43.56 216 ILE A O 1
ATOM 1715 N N . GLY A 1 217 ? 4.404 34.258 20.473 1.00 39.34 217 GLY A N 1
ATOM 1716 C CA . GLY A 1 217 ? 4.761 35.344 19.552 1.00 39.34 217 GLY A CA 1
ATOM 1717 C C . GLY A 1 217 ? 5.869 34.964 18.563 1.00 39.34 217 GLY A C 1
ATOM 1718 O O . GLY A 1 217 ? 5.761 35.255 17.375 1.00 39.34 217 GLY A O 1
ATOM 1719 N N . TYR A 1 218 ? 6.896 34.240 19.017 1.00 39.72 218 TYR A N 1
ATOM 1720 C CA . TYR A 1 218 ? 7.995 33.762 18.170 1.00 39.72 218 TYR A CA 1
ATOM 1721 C C . TYR A 1 218 ? 7.561 32.654 17.193 1.00 39.72 218 TYR A C 1
ATOM 1723 O O . TYR A 1 218 ? 8.005 32.634 16.044 1.00 39.72 218 TYR A O 1
ATOM 1731 N N . LEU A 1 219 ? 6.666 31.753 17.616 1.00 37.88 219 LEU A N 1
ATOM 1732 C CA . LEU A 1 219 ? 6.094 30.708 16.757 1.00 37.88 219 LEU A CA 1
ATOM 1733 C C . LEU A 1 219 ? 5.149 31.285 15.692 1.00 37.88 219 LEU A C 1
ATOM 1735 O O . LEU A 1 219 ? 5.175 30.827 14.552 1.00 37.88 219 LEU A O 1
ATOM 1739 N N . LEU A 1 220 ? 4.371 32.318 16.037 1.00 41.78 220 LEU A N 1
ATOM 1740 C CA . LEU A 1 220 ? 3.538 33.060 15.085 1.00 41.78 220 LEU A CA 1
ATOM 1741 C C . LEU A 1 220 ? 4.388 33.848 14.074 1.00 41.78 220 LEU A C 1
ATOM 1743 O O . LEU A 1 220 ? 4.076 33.846 12.887 1.00 41.78 220 LEU A O 1
ATOM 1747 N N . TRP A 1 221 ? 5.489 34.464 14.519 1.00 39.66 221 TRP A N 1
ATOM 1748 C CA . TRP A 1 221 ? 6.402 35.223 13.656 1.00 39.66 221 TRP A CA 1
ATOM 1749 C C . TRP A 1 221 ? 7.160 34.329 12.661 1.00 39.66 221 TRP A C 1
ATOM 1751 O O . TRP A 1 221 ? 7.244 34.643 11.479 1.00 39.66 221 TRP A O 1
ATOM 1761 N N . LYS A 1 222 ? 7.653 33.164 13.099 1.00 38.94 222 LYS A N 1
ATOM 1762 C CA . LYS A 1 222 ? 8.458 32.255 12.260 1.00 38.94 222 LYS A CA 1
ATOM 1763 C C . LYS A 1 222 ? 7.635 31.405 11.279 1.00 38.94 222 LYS A C 1
ATOM 1765 O O . LYS A 1 222 ? 8.198 30.832 10.348 1.00 38.94 222 LYS A O 1
ATOM 1770 N N . GLY A 1 223 ? 6.322 31.298 11.495 1.00 39.47 223 GLY A N 1
ATOM 1771 C CA . GLY A 1 223 ? 5.387 30.626 10.586 1.00 39.47 223 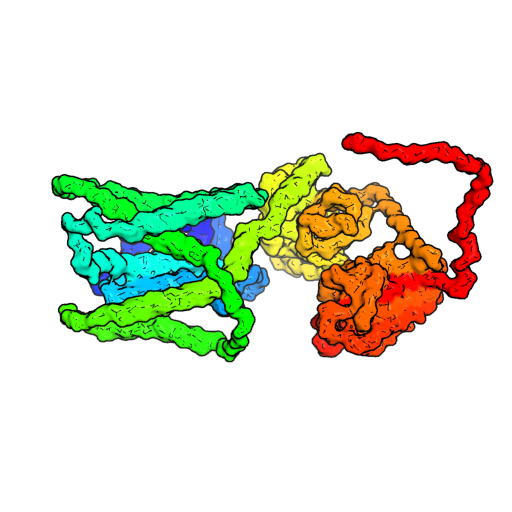GLY A CA 1
ATOM 1772 C C . GLY A 1 223 ? 4.958 31.475 9.384 1.00 39.47 223 GLY A C 1
ATOM 1773 O O . GLY A 1 223 ? 4.445 30.922 8.423 1.00 39.47 223 GLY A O 1
ATOM 1774 N N . SER A 1 224 ? 5.188 32.791 9.413 1.00 39.91 224 SER A N 1
ATOM 1775 C CA . SER A 1 224 ? 4.758 33.743 8.374 1.00 39.91 224 SER A CA 1
ATOM 1776 C C . SER A 1 224 ? 5.463 33.558 7.020 1.00 39.91 224 SER A C 1
ATOM 1778 O O . SER A 1 224 ? 4.869 33.845 5.986 1.00 39.91 224 SER A O 1
ATOM 1780 N N . ASP A 1 225 ? 6.693 33.035 7.008 1.00 42.78 225 ASP A N 1
ATOM 1781 C CA . ASP A 1 225 ? 7.544 32.994 5.804 1.00 42.78 225 ASP A CA 1
ATOM 1782 C C . ASP A 1 225 ? 7.609 31.611 5.125 1.00 42.78 225 ASP A C 1
ATOM 1784 O O . ASP A 1 225 ? 8.544 31.328 4.374 1.00 42.78 225 ASP A O 1
ATOM 1788 N N . ARG A 1 226 ? 6.652 30.705 5.390 1.00 45.19 226 ARG A N 1
ATOM 1789 C CA . ARG A 1 226 ? 6.623 29.368 4.764 1.00 45.19 226 ARG A CA 1
ATOM 1790 C C . ARG A 1 226 ? 5.304 29.082 4.039 1.00 45.19 226 ARG A C 1
ATOM 1792 O O . ARG A 1 226 ? 4.246 29.283 4.635 1.00 45.19 226 ARG A O 1
ATOM 1799 N N . PRO A 1 227 ? 5.346 28.536 2.808 1.00 43.38 227 PRO A N 1
ATOM 1800 C CA . PRO A 1 227 ? 4.144 28.211 2.032 1.00 43.38 227 PRO A CA 1
ATOM 1801 C C . PRO A 1 227 ? 3.228 27.158 2.699 1.00 43.38 227 PRO A C 1
ATOM 1803 O O . PRO A 1 227 ? 2.052 27.052 2.362 1.00 43.38 227 PRO A O 1
ATOM 1806 N N . ASP A 1 228 ? 3.733 26.432 3.698 1.00 40.97 228 ASP A N 1
ATOM 1807 C CA . ASP A 1 228 ? 3.084 25.316 4.405 1.00 40.97 228 ASP A CA 1
ATOM 1808 C C . ASP A 1 228 ? 2.445 25.703 5.763 1.00 40.97 228 ASP A C 1
ATOM 1810 O O . ASP A 1 228 ? 1.865 24.863 6.461 1.00 40.97 228 ASP A O 1
ATOM 1814 N N . ALA A 1 229 ? 2.488 26.985 6.142 1.00 36.56 229 ALA A N 1
ATOM 1815 C CA . ALA A 1 229 ? 1.911 27.502 7.390 1.00 36.56 229 ALA A CA 1
ATOM 1816 C C . ALA A 1 229 ? 0.402 27.220 7.607 1.00 36.56 229 ALA A C 1
ATOM 1818 O O . ALA A 1 229 ? 0.011 26.961 8.753 1.00 36.56 229 ALA A O 1
ATOM 1819 N N . PRO A 1 230 ? -0.468 27.207 6.572 1.00 38.88 230 PRO A N 1
ATOM 1820 C CA . PRO A 1 230 ? -1.898 26.953 6.757 1.00 38.88 230 PRO A CA 1
ATOM 1821 C C . PRO A 1 230 ? -2.222 25.526 7.226 1.00 38.88 230 PRO A C 1
ATOM 1823 O O . PRO A 1 230 ? -3.180 25.341 7.974 1.00 38.88 230 PRO A O 1
ATOM 1826 N N . ALA A 1 231 ? -1.420 24.525 6.837 1.00 37.97 231 ALA A N 1
ATOM 1827 C CA . ALA A 1 231 ? -1.650 23.118 7.184 1.00 37.97 231 ALA A CA 1
ATOM 1828 C C . ALA A 1 231 ? -1.322 22.834 8.659 1.00 37.97 231 ALA A C 1
ATOM 1830 O O . ALA A 1 231 ? -2.127 22.254 9.385 1.00 37.97 231 ALA A O 1
ATOM 1831 N N . VAL A 1 232 ? -0.198 23.370 9.145 1.00 35.62 232 VAL A N 1
ATOM 1832 C CA . VAL A 1 232 ? 0.192 23.295 10.565 1.00 35.62 232 VAL A CA 1
ATOM 1833 C C . VAL A 1 232 ? -0.814 24.044 11.454 1.00 35.62 232 VAL A C 1
ATOM 1835 O O . VAL A 1 232 ? -1.127 23.605 12.563 1.00 35.62 232 VAL A O 1
ATOM 1838 N N . LEU A 1 233 ? -1.373 25.154 10.954 1.00 34.53 233 LEU A N 1
ATOM 1839 C CA . LEU A 1 233 ? -2.430 25.919 11.624 1.00 34.53 233 LEU A CA 1
ATOM 1840 C C . LEU A 1 233 ? -3.809 25.225 11.604 1.00 34.53 233 LEU A C 1
ATOM 1842 O O . LEU A 1 233 ? -4.645 25.523 12.459 1.00 34.53 233 LEU A O 1
ATOM 1846 N N . ALA A 1 234 ? -4.064 24.316 10.663 1.00 34.53 234 ALA A N 1
ATOM 1847 C CA . ALA A 1 234 ? -5.284 23.508 10.615 1.00 34.53 234 ALA A CA 1
ATOM 1848 C C . ALA A 1 234 ? -5.203 22.293 11.559 1.00 34.53 234 ALA A C 1
ATOM 1850 O O . ALA A 1 234 ? -6.175 21.996 12.255 1.00 34.53 234 ALA A O 1
ATOM 1851 N N . ASP A 1 235 ? -4.032 21.663 11.673 1.00 42.34 235 ASP A N 1
ATOM 1852 C CA . ASP A 1 235 ? -3.827 20.472 12.508 1.00 42.34 235 ASP A CA 1
ATOM 1853 C C . ASP A 1 235 ? -3.992 20.742 14.007 1.00 42.34 235 ASP A C 1
ATOM 1855 O O . ASP A 1 235 ? -4.684 19.992 14.702 1.00 42.34 235 ASP A O 1
ATOM 1859 N N . TRP A 1 236 ? -3.437 21.837 14.544 1.00 39.19 236 TRP A N 1
ATOM 1860 C CA . TRP A 1 236 ? -3.594 22.121 15.981 1.00 39.19 236 TRP A CA 1
ATOM 1861 C C . TRP A 1 236 ? -5.048 22.424 16.365 1.00 39.19 236 TRP A C 1
ATOM 1863 O O . TRP A 1 236 ? -5.441 22.156 17.499 1.00 39.19 236 TRP A O 1
ATOM 1873 N N . ARG A 1 237 ? -5.863 22.938 15.431 1.00 35.16 237 ARG A N 1
ATOM 1874 C CA . ARG A 1 237 ? -7.299 23.176 15.649 1.00 35.16 237 ARG A CA 1
ATOM 1875 C C . ARG A 1 237 ? -8.061 21.861 15.785 1.00 35.16 237 ARG A C 1
ATOM 1877 O O . ARG A 1 237 ? -8.940 21.780 16.637 1.00 35.16 237 ARG A O 1
ATOM 1884 N N . SER A 1 238 ? -7.684 20.828 15.032 1.00 36.78 238 SER A N 1
ATOM 1885 C CA . SER A 1 238 ? -8.244 19.472 15.137 1.00 36.78 238 SER A CA 1
ATOM 1886 C C . SER A 1 238 ? -7.882 18.812 16.468 1.00 36.78 238 SER A C 1
ATOM 1888 O O . SER A 1 238 ? -8.753 18.273 17.153 1.00 36.78 238 SER A O 1
ATOM 1890 N N . TRP A 1 239 ? -6.625 18.938 16.904 1.00 39.34 239 TRP A N 1
ATOM 1891 C CA . TRP A 1 239 ? -6.186 18.454 18.219 1.00 39.34 239 TRP A CA 1
ATOM 1892 C C . TRP A 1 239 ? -6.828 19.232 19.373 1.00 39.34 239 TRP A C 1
ATOM 1894 O O . TRP A 1 239 ? -7.258 18.624 20.352 1.00 39.34 239 TRP A O 1
ATOM 1904 N N . ALA A 1 240 ? -6.971 20.553 19.247 1.00 39.53 240 ALA A N 1
ATOM 1905 C CA . ALA A 1 240 ? -7.654 21.399 20.223 1.00 39.53 240 ALA A CA 1
ATOM 1906 C C . ALA A 1 240 ? -9.163 21.110 20.288 1.00 39.53 240 ALA A C 1
ATOM 1908 O O . ALA A 1 240 ? -9.721 21.055 21.382 1.00 39.53 240 ALA A O 1
ATOM 1909 N N . ALA A 1 241 ? -9.816 20.863 19.149 1.00 36.66 241 ALA A N 1
ATOM 1910 C CA . ALA A 1 241 ? -11.222 20.470 19.080 1.00 36.66 241 ALA A CA 1
ATOM 1911 C C . ALA A 1 241 ? -11.449 19.070 19.666 1.00 36.66 241 ALA A C 1
ATOM 1913 O O . ALA A 1 241 ? -12.411 18.862 20.404 1.00 36.66 241 ALA A O 1
ATOM 1914 N N . MET A 1 242 ? -10.539 18.124 19.411 1.00 36.22 242 MET A N 1
ATOM 1915 C CA . MET A 1 242 ? -10.600 16.778 19.980 1.00 36.22 242 MET A CA 1
ATOM 1916 C C . MET A 1 242 ? -10.359 16.797 21.495 1.00 36.22 242 MET A C 1
ATOM 1918 O O . MET A 1 242 ? -11.094 16.147 22.234 1.00 36.22 242 MET A O 1
ATOM 1922 N N . LEU A 1 243 ? -9.416 17.610 21.985 1.00 39.81 243 LEU A N 1
ATOM 1923 C CA . LEU A 1 243 ? -9.247 17.878 23.418 1.00 39.81 243 LEU A CA 1
ATOM 1924 C C . LEU A 1 243 ? -10.486 18.552 24.021 1.00 39.81 243 LEU A C 1
ATOM 1926 O O . LEU A 1 243 ? -10.937 18.132 25.081 1.00 39.81 243 LEU A O 1
ATOM 1930 N N . ALA A 1 244 ? -11.088 19.535 23.348 1.00 39.12 244 ALA A N 1
ATOM 1931 C CA . ALA A 1 244 ? -12.313 20.189 23.811 1.00 39.12 244 ALA A CA 1
ATOM 1932 C C . ALA A 1 244 ? -13.504 19.212 23.887 1.00 39.12 244 ALA A C 1
ATOM 1934 O O . ALA A 1 244 ? -14.251 19.226 24.866 1.00 39.12 244 ALA A O 1
ATOM 1935 N N . LEU A 1 245 ? -13.643 18.31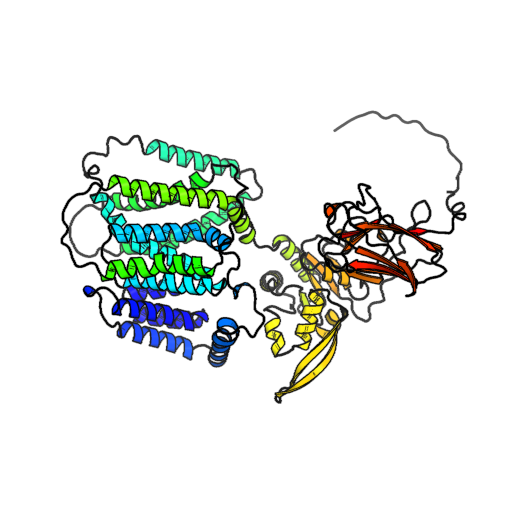0 22.910 1.00 39.09 245 LEU A N 1
ATOM 1936 C CA . LEU A 1 245 ? -14.665 17.257 22.878 1.00 39.09 245 LEU A CA 1
ATOM 1937 C C . LEU A 1 245 ? -14.427 16.166 23.932 1.00 39.09 245 LEU A C 1
ATOM 1939 O O . LEU A 1 245 ? -15.384 15.681 24.533 1.00 39.09 245 LEU A O 1
ATOM 1943 N N . LEU A 1 246 ? -13.168 15.809 24.203 1.00 39.28 246 LEU A N 1
ATOM 1944 C CA . LEU A 1 246 ? -12.787 14.868 25.265 1.00 39.28 246 LEU A CA 1
ATOM 1945 C C . LEU A 1 246 ? -12.948 15.474 26.669 1.00 39.28 246 LEU A C 1
ATOM 1947 O O . LEU A 1 246 ? -13.191 14.745 27.631 1.00 39.28 246 LEU A O 1
ATOM 1951 N N . LEU A 1 247 ? -12.861 16.801 26.786 1.00 37.22 247 LEU A N 1
ATOM 1952 C CA . LEU A 1 247 ? -13.090 17.550 28.023 1.00 37.22 247 LEU A CA 1
ATOM 1953 C C . LEU A 1 247 ? -14.570 17.920 28.237 1.00 37.22 247 LEU A C 1
ATOM 1955 O O . LEU A 1 247 ? -14.963 18.192 29.370 1.00 37.22 247 LEU A O 1
ATOM 1959 N N . LEU A 1 248 ? -15.419 17.871 27.204 1.00 32.81 248 LEU A N 1
ATOM 1960 C CA . LEU A 1 248 ? -16.859 18.172 27.280 1.00 32.81 248 LEU A CA 1
ATOM 1961 C C . LEU A 1 248 ? -17.630 17.315 28.316 1.00 32.81 248 LEU A C 1
ATOM 1963 O O . LEU A 1 248 ? -18.464 17.856 29.049 1.00 32.81 248 LEU A O 1
ATOM 1967 N N . PRO A 1 249 ? -17.358 16.001 28.466 1.00 36.94 249 PRO A N 1
ATOM 1968 C CA . PRO A 1 249 ? -17.946 15.173 29.520 1.00 36.94 249 PRO A CA 1
ATOM 1969 C C . PRO A 1 249 ? -17.482 15.567 30.930 1.00 36.94 249 PRO A C 1
ATOM 1971 O O . PRO A 1 249 ? -18.257 15.472 31.880 1.00 36.94 249 PRO A O 1
ATOM 1974 N N . ALA A 1 250 ? -16.237 16.034 31.072 1.00 38.41 250 ALA A N 1
ATOM 1975 C CA . ALA A 1 250 ? -15.702 16.524 32.342 1.00 38.41 250 ALA A CA 1
ATOM 1976 C C . ALA A 1 250 ? -16.304 17.893 32.702 1.00 38.41 250 ALA A C 1
ATOM 1978 O O . ALA A 1 250 ? -16.705 18.103 33.843 1.00 38.41 250 ALA A O 1
ATOM 1979 N N . LEU A 1 251 ? -16.474 18.780 31.716 1.00 33.22 251 LEU A N 1
ATOM 1980 C CA . LEU A 1 251 ? -17.158 20.069 31.860 1.00 33.22 251 LEU A CA 1
ATOM 1981 C C . LEU A 1 251 ? -18.638 19.893 32.234 1.00 33.22 251 LEU A C 1
ATOM 1983 O O . LEU A 1 251 ? -19.133 20.568 33.133 1.00 33.22 251 LEU A O 1
ATOM 1987 N N . THR A 1 252 ? -19.336 18.939 31.611 1.00 33.75 252 THR A N 1
ATOM 1988 C CA . THR A 1 252 ? -20.750 18.645 31.911 1.00 33.75 252 THR A CA 1
ATOM 1989 C C . THR A 1 252 ? -20.942 17.907 33.237 1.00 33.75 252 THR A C 1
ATOM 1991 O O . THR A 1 252 ? -21.937 18.147 33.917 1.00 33.75 252 THR A O 1
ATOM 1994 N N . GLN A 1 253 ? -19.994 17.066 33.675 1.00 36.56 253 GLN A N 1
ATOM 1995 C CA . GLN A 1 253 ? -20.041 16.464 35.016 1.00 36.56 253 GLN A CA 1
ATOM 1996 C C . GLN A 1 253 ? -19.741 17.462 36.132 1.00 36.56 253 GLN A C 1
ATOM 1998 O O . GLN A 1 253 ? -20.395 17.392 37.168 1.00 36.56 253 GLN A O 1
ATOM 2003 N N . VAL A 1 254 ? -18.825 18.408 35.914 1.00 37.50 254 VAL A N 1
ATOM 2004 C CA . VAL A 1 254 ? -18.573 19.508 36.860 1.00 37.50 254 VAL A CA 1
ATOM 2005 C C . VAL A 1 254 ? -19.810 20.405 37.009 1.00 37.50 254 VAL A C 1
ATOM 2007 O O . VAL A 1 254 ? -20.038 20.948 38.087 1.00 37.50 254 VAL A O 1
ATOM 2010 N N . TRP A 1 255 ? -20.643 20.510 35.968 1.00 32.09 255 TRP A N 1
ATOM 2011 C CA . TRP A 1 255 ? -21.885 21.289 35.987 1.00 32.09 255 TRP A CA 1
ATOM 2012 C C . TRP A 1 255 ? -23.100 20.518 36.541 1.00 32.09 255 TRP A C 1
ATOM 2014 O O . TRP A 1 255 ? -23.967 21.107 37.178 1.00 32.09 255 TRP A O 1
ATOM 2024 N N . ALA A 1 256 ? -23.172 19.196 36.338 1.00 32.72 256 ALA A N 1
ATOM 2025 C CA . ALA A 1 256 ? -24.337 18.384 36.710 1.00 32.72 256 ALA A CA 1
ATOM 2026 C C . ALA A 1 256 ? -24.351 17.901 38.175 1.00 32.72 256 ALA A C 1
ATOM 2028 O O . ALA A 1 256 ? -25.393 17.451 38.653 1.00 32.72 256 ALA A O 1
ATOM 2029 N N . THR A 1 257 ? -23.234 17.973 38.907 1.00 36.50 257 THR A N 1
ATOM 2030 C CA . THR A 1 257 ? -23.149 17.475 40.294 1.00 36.50 257 THR A CA 1
ATOM 2031 C C . THR A 1 257 ? -23.382 18.549 41.358 1.00 36.50 257 THR A C 1
ATOM 2033 O O . THR A 1 257 ? -22.646 18.581 42.338 1.00 36.50 257 THR A O 1
ATOM 2036 N N . GLN A 1 258 ? -24.407 19.395 41.203 1.00 37.78 258 GLN A N 1
ATOM 2037 C CA . GLN A 1 258 ? -25.116 19.982 42.350 1.00 37.78 258 GLN A CA 1
ATOM 2038 C C . GLN A 1 258 ? -26.588 20.286 42.025 1.00 37.78 258 GLN A C 1
ATOM 2040 O O . GLN A 1 258 ? -26.930 21.306 41.432 1.00 37.78 258 GLN A O 1
ATOM 2045 N N . ARG A 1 259 ? -27.485 19.437 42.532 1.00 36.62 259 ARG A N 1
ATOM 2046 C CA . ARG A 1 259 ? -28.720 19.915 43.159 1.00 36.62 259 ARG A CA 1
ATOM 2047 C C . ARG A 1 259 ? -28.738 19.415 44.603 1.00 36.62 259 ARG A C 1
ATOM 2049 O O . ARG A 1 259 ? -28.339 18.285 44.853 1.00 36.62 259 ARG A O 1
ATOM 2056 N N . SER A 1 260 ? -29.218 20.311 45.467 1.00 36.94 260 SER A N 1
ATOM 2057 C CA . SER A 1 260 ? -29.499 20.234 46.910 1.00 36.94 260 SER A CA 1
ATOM 2058 C C . SER A 1 260 ? -28.312 20.246 47.882 1.00 36.94 260 SER A C 1
ATOM 2060 O O . SER A 1 260 ? -27.645 19.231 48.062 1.00 36.94 260 SER A O 1
ATOM 2062 N N . GLY A 1 261 ? -28.138 21.381 48.576 1.00 31.34 261 GLY A N 1
ATOM 2063 C CA . GLY A 1 261 ? -27.393 21.470 49.838 1.00 31.34 261 GLY A CA 1
ATOM 2064 C C . GLY A 1 261 ? -26.666 22.798 50.072 1.00 31.34 261 GLY A C 1
ATOM 2065 O O . GLY A 1 261 ? -25.451 22.825 49.988 1.00 31.34 261 GLY A O 1
ATOM 2066 N N . GLU A 1 262 ? -27.445 23.861 50.288 1.00 37.47 262 GLU A N 1
ATOM 2067 C CA . GLU A 1 262 ? -27.187 25.168 50.931 1.00 37.47 262 GLU A CA 1
ATOM 2068 C C . GLU A 1 262 ? -25.781 25.818 51.037 1.00 37.47 262 GLU A C 1
ATOM 2070 O O . GLU A 1 262 ? -24.806 25.264 51.528 1.00 37.47 262 GLU A O 1
ATOM 2075 N N . HIS A 1 263 ? -25.812 27.118 50.704 1.00 34.88 263 HIS A N 1
ATOM 2076 C CA . HIS A 1 263 ? -24.912 28.229 51.040 1.00 34.88 263 HIS A CA 1
ATOM 2077 C C . HIS A 1 263 ? -23.525 28.338 50.375 1.00 34.88 263 HIS A C 1
ATOM 2079 O O . HIS A 1 263 ? -22.520 27.823 50.840 1.00 34.88 263 HIS A O 1
ATOM 2085 N N . GLY A 1 264 ? -23.482 29.235 49.378 1.00 46.38 264 GLY A N 1
ATOM 2086 C CA . GLY A 1 264 ? -22.633 30.429 49.461 1.00 46.38 264 GLY A CA 1
ATOM 2087 C C . GLY A 1 264 ? -21.186 30.300 48.980 1.00 46.38 264 GLY A C 1
ATOM 2088 O O . GLY A 1 264 ? -20.315 29.871 49.718 1.00 46.38 264 GLY A O 1
ATOM 2089 N N . GLN A 1 265 ? -20.941 30.865 47.793 1.00 36.34 265 GLN A N 1
ATOM 2090 C CA . GLN A 1 265 ? -19.651 31.120 47.132 1.00 36.34 265 GLN A CA 1
ATOM 2091 C C . GLN A 1 265 ? -19.022 29.943 46.371 1.00 36.34 265 GLN A C 1
ATOM 2093 O O . GLN A 1 265 ? -18.431 29.022 46.922 1.00 36.34 265 GLN A O 1
ATOM 2098 N N . VAL A 1 266 ? -19.083 30.048 45.042 1.00 35.62 266 VAL A N 1
ATOM 2099 C CA . VAL A 1 266 ? -18.289 29.245 44.107 1.00 35.62 266 VAL A CA 1
ATOM 2100 C C . VAL A 1 266 ? -16.877 29.846 44.058 1.00 35.62 266 VAL A C 1
ATOM 2102 O O . VAL A 1 266 ? -16.738 30.974 43.581 1.00 35.62 266 VAL A O 1
ATOM 2105 N N . PRO A 1 267 ? -15.807 29.160 44.506 1.00 37.25 267 PRO A N 1
ATOM 2106 C CA . PRO A 1 267 ? -14.472 29.703 44.362 1.00 37.25 267 PRO A CA 1
ATOM 2107 C C . PRO A 1 267 ? -13.957 29.429 42.947 1.00 37.25 267 PRO A C 1
ATOM 2109 O O . PRO A 1 267 ? -13.848 28.283 42.502 1.00 37.25 267 PRO A O 1
ATOM 2112 N N . VAL A 1 268 ? -13.551 30.513 42.288 1.00 37.44 268 VAL A N 1
ATOM 2113 C CA . VAL A 1 268 ? -12.819 30.618 41.009 1.00 37.44 268 VAL A CA 1
ATOM 2114 C C . VAL A 1 268 ? -11.612 29.651 40.900 1.00 37.44 268 VAL A C 1
ATOM 2116 O O . VAL A 1 268 ? -11.125 29.369 39.809 1.00 37.44 268 VAL A O 1
ATOM 2119 N N . LEU A 1 269 ? -11.173 29.042 42.009 1.00 36.16 269 LEU A N 1
ATOM 2120 C CA . LEU A 1 269 ? -10.081 28.067 42.097 1.00 36.16 269 LEU A CA 1
ATOM 2121 C C . LEU A 1 269 ? -10.292 26.737 41.350 1.00 36.16 269 LEU A C 1
ATOM 2123 O O . LEU A 1 269 ? -9.304 26.073 41.041 1.00 36.16 269 LEU A O 1
ATOM 2127 N N . ARG A 1 270 ? -11.522 26.318 41.019 1.00 37.47 270 ARG A N 1
ATOM 2128 C CA . ARG A 1 270 ? -11.729 25.033 40.304 1.00 37.47 270 ARG A CA 1
ATOM 2129 C C . ARG A 1 270 ? -11.498 25.113 38.791 1.00 37.47 270 ARG A C 1
ATOM 2131 O O . ARG A 1 270 ? -11.237 24.090 38.167 1.00 37.47 270 ARG A O 1
ATOM 2138 N N . LEU A 1 271 ? -11.482 26.322 38.229 1.00 35.03 271 LEU A N 1
ATOM 2139 C CA . LEU A 1 271 ? -11.028 26.594 36.862 1.00 35.03 271 LEU A CA 1
ATOM 2140 C C . LEU A 1 271 ? -9.496 26.642 36.743 1.00 35.03 271 LEU A C 1
ATOM 2142 O O . LEU A 1 271 ? -8.996 26.606 35.629 1.00 35.03 271 LEU A O 1
ATOM 2146 N N . ALA A 1 272 ? -8.744 26.674 37.854 1.00 36.00 272 ALA A N 1
ATOM 2147 C CA . ALA A 1 272 ? -7.278 26.773 37.853 1.00 36.00 272 ALA A CA 1
ATOM 2148 C C . ALA A 1 272 ? -6.546 25.413 37.801 1.00 36.00 272 ALA A C 1
ATOM 2150 O O . ALA A 1 272 ? -5.365 25.362 37.459 1.00 36.00 272 ALA A O 1
ATOM 2151 N N . ALA A 1 273 ? -7.238 24.298 38.064 1.00 36.12 273 ALA A N 1
ATOM 2152 C CA . ALA A 1 273 ? -6.648 22.957 37.979 1.00 36.12 273 ALA A CA 1
ATOM 2153 C C . ALA A 1 273 ? -6.520 22.436 36.531 1.00 36.12 273 ALA A C 1
ATOM 2155 O O . ALA A 1 273 ? -5.576 21.709 36.232 1.00 36.12 273 ALA A O 1
ATOM 2156 N N . LEU A 1 274 ? -7.411 22.857 35.623 1.00 35.59 274 LEU A N 1
ATOM 2157 C CA . LEU A 1 274 ? -7.359 22.519 34.191 1.00 35.59 274 LEU A CA 1
ATOM 2158 C C . LEU A 1 274 ? -6.194 23.202 33.435 1.00 35.59 274 LEU A C 1
ATOM 2160 O O . LEU A 1 274 ? -5.498 22.512 32.690 1.00 35.59 274 LEU A O 1
ATOM 2164 N N . PRO A 1 275 ? -5.901 24.503 33.645 1.00 39.19 275 PRO A N 1
ATOM 2165 C CA . PRO A 1 275 ? -4.724 25.159 33.091 1.00 39.19 275 PRO A CA 1
ATOM 2166 C C . PRO A 1 275 ? -3.421 24.579 33.624 1.00 39.19 275 PRO A C 1
ATOM 2168 O O . PRO A 1 275 ? -2.446 24.587 32.897 1.00 39.19 275 PRO A O 1
ATOM 2171 N N . ALA A 1 276 ? -3.373 24.055 34.852 1.00 35.19 276 ALA A N 1
ATOM 2172 C CA . ALA A 1 276 ? -2.151 23.470 35.403 1.00 35.19 276 ALA A CA 1
ATOM 2173 C C . ALA A 1 276 ? -1.794 22.135 34.728 1.00 35.19 276 ALA A C 1
ATOM 2175 O O . ALA A 1 276 ? -0.631 21.892 34.418 1.00 35.19 276 ALA A O 1
ATOM 2176 N N . THR A 1 277 ? -2.787 21.289 34.429 1.00 36.62 277 THR A N 1
ATOM 2177 C CA . THR A 1 277 ? -2.553 20.051 33.664 1.00 36.62 277 THR A CA 1
ATOM 2178 C C . THR A 1 277 ? -2.284 20.357 32.192 1.00 36.62 277 THR A C 1
ATOM 2180 O O . THR A 1 277 ? -1.373 19.774 31.608 1.00 36.62 277 THR A O 1
ATOM 2183 N N . ALA A 1 278 ? -2.996 21.329 31.612 1.00 36.66 278 ALA A N 1
ATOM 2184 C CA . ALA A 1 278 ? -2.733 21.805 30.257 1.00 36.66 278 ALA A CA 1
ATOM 2185 C C . ALA A 1 278 ? -1.359 22.486 30.134 1.00 36.66 278 ALA A C 1
ATOM 2187 O O . ALA A 1 278 ? -0.682 22.254 29.148 1.00 36.66 278 ALA A O 1
ATOM 2188 N N . ALA A 1 279 ? -0.896 23.248 31.127 1.00 38.47 279 ALA A N 1
ATOM 2189 C CA . ALA A 1 279 ? 0.403 23.927 31.130 1.00 38.47 279 ALA A CA 1
ATOM 2190 C C . ALA A 1 279 ? 1.573 22.975 31.393 1.00 38.47 279 ALA A C 1
ATOM 2192 O O . ALA A 1 279 ? 2.664 23.224 30.895 1.00 38.47 279 ALA A O 1
ATOM 2193 N N . VAL A 1 280 ? 1.368 21.871 32.117 1.00 37.50 280 VAL A N 1
ATOM 2194 C CA . VAL A 1 280 ? 2.372 20.798 32.208 1.00 37.50 280 VAL A CA 1
ATOM 2195 C C . VAL A 1 280 ? 2.478 20.070 30.868 1.00 37.50 280 VAL A C 1
ATOM 2197 O O . VAL A 1 280 ? 3.580 19.858 30.378 1.00 37.50 280 VAL A O 1
ATOM 2200 N N . VAL A 1 281 ? 1.351 19.780 30.211 1.00 38.47 281 VAL A N 1
ATOM 2201 C CA . VAL A 1 281 ? 1.343 19.150 28.880 1.00 38.47 281 VAL A CA 1
ATOM 2202 C C . VAL A 1 281 ? 1.915 20.093 27.804 1.00 38.47 281 VAL A C 1
ATOM 2204 O O . VAL A 1 281 ? 2.773 19.679 27.028 1.00 38.47 281 VAL A O 1
ATOM 2207 N N . PHE A 1 282 ? 1.536 21.375 27.801 1.00 37.34 282 PHE A N 1
ATOM 2208 C CA . PHE A 1 282 ? 2.044 22.398 26.876 1.00 37.34 282 PHE A CA 1
ATOM 2209 C C . PHE A 1 282 ? 3.479 22.839 27.189 1.00 37.34 282 PHE A C 1
ATOM 2211 O O . PHE A 1 282 ? 4.242 23.111 26.270 1.00 37.34 282 PHE A O 1
ATOM 2218 N N . GLY A 1 283 ? 3.880 22.876 28.461 1.00 36.94 283 GLY A N 1
ATOM 2219 C CA . GLY A 1 283 ? 5.253 23.160 28.884 1.00 36.94 283 GLY A CA 1
ATOM 2220 C C . GLY A 1 283 ? 6.212 22.037 28.495 1.00 36.94 283 GLY A C 1
ATOM 2221 O O . GLY A 1 283 ? 7.316 22.306 28.022 1.00 36.94 283 GLY A O 1
ATOM 2222 N N . CYS A 1 284 ? 5.759 20.782 28.583 1.00 35.03 284 CYS A N 1
ATOM 2223 C CA . CYS A 1 284 ? 6.475 19.639 28.023 1.00 35.03 284 CYS A CA 1
ATOM 2224 C C . CYS A 1 284 ? 6.551 19.714 26.490 1.00 35.03 284 CYS A C 1
ATOM 2226 O O . CYS A 1 284 ? 7.610 19.430 25.948 1.00 35.03 284 CYS A O 1
ATOM 2228 N N . LEU A 1 285 ? 5.499 20.171 25.798 1.00 34.69 285 LEU A N 1
ATOM 2229 C CA . LEU A 1 285 ? 5.506 20.405 24.343 1.00 34.69 285 LEU A CA 1
ATOM 2230 C C . LEU A 1 285 ? 6.395 21.582 23.897 1.00 34.69 285 LEU A C 1
ATOM 2232 O O . LEU A 1 285 ? 6.977 21.528 22.819 1.00 34.69 285 LEU A O 1
ATOM 2236 N N . ALA A 1 286 ? 6.549 22.626 24.713 1.00 34.88 286 ALA A N 1
ATOM 2237 C CA . ALA A 1 286 ? 7.387 23.787 24.398 1.00 34.88 286 ALA A CA 1
ATOM 2238 C C . ALA A 1 286 ? 8.888 23.513 24.612 1.00 34.88 286 ALA A C 1
ATOM 2240 O O . ALA A 1 286 ? 9.726 24.005 23.856 1.00 34.88 286 ALA A O 1
ATOM 2241 N N . LEU A 1 287 ? 9.237 22.672 25.594 1.00 35.47 287 LEU A N 1
ATOM 2242 C CA . LEU A 1 287 ? 10.616 22.216 25.821 1.00 35.47 287 LEU A CA 1
ATOM 2243 C C . LEU A 1 287 ? 11.110 21.230 24.744 1.00 35.47 287 LEU A C 1
ATOM 2245 O O . LEU A 1 287 ? 12.317 21.108 24.543 1.00 35.47 287 LEU A O 1
ATOM 2249 N N . LEU A 1 288 ? 10.197 20.595 23.994 1.00 37.84 288 LEU A N 1
ATOM 2250 C CA . LEU A 1 288 ? 10.503 19.700 22.863 1.00 37.84 288 LEU A CA 1
ATOM 2251 C C . LEU A 1 288 ? 11.138 20.403 21.657 1.00 37.84 288 LEU A C 1
ATOM 2253 O O . LEU A 1 288 ? 11.710 19.740 20.796 1.00 37.84 288 LEU A O 1
ATOM 2257 N N . VAL A 1 289 ? 11.070 21.734 21.585 1.00 32.91 289 VAL A N 1
ATOM 2258 C CA . VAL A 1 289 ? 11.558 22.496 20.425 1.00 32.91 289 VAL A CA 1
ATOM 2259 C C . VAL A 1 289 ? 13.027 22.930 20.581 1.00 32.91 289 VAL A C 1
ATOM 2261 O O . VAL A 1 289 ? 13.624 23.390 19.608 1.00 32.91 289 VAL A O 1
ATOM 2264 N N . HIS A 1 290 ? 13.655 22.774 21.758 1.00 31.67 290 HIS A N 1
ATOM 2265 C CA . HIS A 1 290 ? 14.869 23.546 22.071 1.00 31.67 290 HIS A CA 1
ATOM 2266 C C . HIS A 1 290 ? 16.212 22.811 22.232 1.00 31.67 290 HIS A C 1
ATOM 2268 O O . HIS A 1 290 ? 17.208 23.493 22.442 1.00 31.67 290 HIS A O 1
ATOM 2274 N N . PHE A 1 291 ? 16.332 21.487 22.073 1.00 30.08 291 PHE A N 1
ATOM 2275 C CA . PHE A 1 291 ? 17.657 20.841 22.187 1.00 30.08 291 PHE A CA 1
ATOM 2276 C C . PHE A 1 291 ? 17.990 19.868 21.046 1.00 30.08 291 PHE A C 1
ATOM 2278 O O . PHE A 1 291 ? 17.517 18.738 20.987 1.00 30.08 291 PHE A O 1
ATOM 2285 N N . LYS A 1 292 ? 18.871 20.335 20.149 1.00 27.86 292 LYS A N 1
ATOM 2286 C CA . LYS A 1 292 ? 19.725 19.527 19.261 1.00 27.86 292 LYS A CA 1
ATOM 2287 C C . LYS A 1 292 ? 20.969 19.090 20.049 1.00 27.86 292 LYS A C 1
ATOM 2289 O O . LYS A 1 292 ? 21.586 19.960 20.647 1.00 27.86 292 LYS A O 1
ATOM 2294 N N . PHE A 1 293 ? 21.358 17.810 19.996 1.00 28.84 293 PHE A N 1
ATOM 2295 C CA . PHE A 1 293 ? 22.672 17.328 19.511 1.00 28.84 293 PHE A CA 1
ATOM 2296 C C . PHE A 1 293 ? 22.889 15.812 19.744 1.00 28.84 293 PHE A C 1
ATOM 2298 O O . PHE A 1 293 ? 22.574 15.278 20.799 1.00 28.84 293 PHE A O 1
ATOM 2305 N N . GLY A 1 294 ? 23.438 15.189 18.690 1.00 30.42 294 GLY A N 1
ATOM 2306 C CA . GLY A 1 294 ? 24.190 13.932 18.529 1.00 30.42 294 GLY A CA 1
ATOM 2307 C C . GLY A 1 294 ? 24.229 12.849 19.609 1.00 30.42 294 GLY A C 1
ATOM 2308 O O . GLY A 1 294 ? 24.729 13.087 20.697 1.00 30.42 294 GLY A O 1
ATOM 2309 N N . LEU A 1 295 ? 23.878 11.620 19.201 1.00 26.03 295 LEU A N 1
ATOM 2310 C CA . LEU A 1 295 ? 24.526 10.351 19.585 1.00 26.03 295 LEU A CA 1
ATOM 2311 C C . LEU A 1 295 ? 24.035 9.242 18.626 1.00 26.03 295 LEU A C 1
ATOM 2313 O O . LEU A 1 295 ? 22.949 8.699 18.800 1.00 26.03 295 LEU A O 1
ATOM 2317 N N . GLN A 1 296 ? 24.815 8.947 17.578 1.00 25.89 296 GLN A N 1
ATOM 2318 C CA . GLN A 1 296 ? 24.491 7.952 16.536 1.00 25.89 296 GLN A CA 1
ATOM 2319 C C . GLN A 1 296 ? 25.192 6.593 16.702 1.00 25.89 296 GLN A C 1
ATOM 2321 O O . GLN A 1 296 ? 24.993 5.721 15.868 1.00 25.89 296 GLN A O 1
ATOM 2326 N N . ASN A 1 297 ? 25.960 6.350 17.766 1.00 30.05 297 ASN A N 1
ATOM 2327 C CA . ASN A 1 297 ? 26.779 5.136 17.853 1.00 30.05 297 ASN A CA 1
ATOM 2328 C C . ASN A 1 297 ? 26.591 4.404 19.180 1.00 30.05 297 ASN A C 1
ATOM 2330 O O . ASN A 1 297 ? 27.258 4.749 20.149 1.00 30.05 297 ASN A O 1
ATOM 2334 N N . LEU A 1 298 ? 25.755 3.360 19.209 1.00 27.72 298 LEU A N 1
ATOM 2335 C CA . LEU A 1 298 ? 25.893 2.251 20.163 1.00 27.72 298 LEU A CA 1
ATOM 2336 C C . LEU A 1 298 ? 25.450 0.923 19.502 1.00 27.72 298 LEU A C 1
ATOM 2338 O O . LEU A 1 298 ? 24.377 0.883 18.897 1.00 27.72 298 LEU A O 1
ATOM 2342 N N . PRO A 1 299 ? 26.246 -0.163 19.593 1.00 28.64 299 PRO A N 1
ATOM 2343 C CA . PRO A 1 299 ? 25.960 -1.421 18.910 1.00 28.64 299 PRO A CA 1
ATOM 2344 C C . PRO A 1 299 ? 24.886 -2.240 19.636 1.00 28.64 299 PRO A C 1
ATOM 2346 O O . PRO A 1 299 ? 24.910 -2.404 20.856 1.00 28.64 299 PRO A O 1
ATOM 2349 N N . ALA A 1 300 ? 23.957 -2.797 18.861 1.00 31.17 300 ALA A N 1
ATOM 2350 C CA . ALA A 1 300 ? 22.888 -3.667 19.333 1.00 31.17 300 ALA A CA 1
ATOM 2351 C C . ALA A 1 300 ? 23.444 -4.994 19.886 1.00 31.17 300 ALA A C 1
ATOM 2353 O O . ALA A 1 300 ? 23.845 -5.883 19.132 1.00 31.17 300 ALA A O 1
ATOM 2354 N N . ALA A 1 301 ? 23.433 -5.160 21.210 1.00 31.34 301 ALA A N 1
ATOM 2355 C CA . ALA A 1 301 ? 23.699 -6.450 21.835 1.00 31.34 301 ALA A CA 1
ATOM 2356 C C . ALA A 1 301 ? 22.508 -7.400 21.608 1.00 31.34 301 ALA A C 1
ATOM 2358 O O . ALA A 1 301 ? 21.382 -7.145 22.039 1.00 31.34 301 ALA A O 1
ATOM 2359 N N . ARG A 1 302 ? 22.772 -8.507 20.906 1.00 34.97 302 ARG A N 1
ATOM 2360 C CA . ARG A 1 302 ? 21.823 -9.585 20.601 1.00 34.97 302 ARG A CA 1
ATOM 2361 C C . ARG A 1 302 ? 21.484 -10.383 21.866 1.00 34.97 302 ARG A C 1
ATOM 2363 O O . ARG A 1 302 ? 22.164 -11.350 22.190 1.00 34.97 302 ARG A O 1
ATOM 2370 N N . LEU A 1 303 ? 20.403 -10.024 22.551 1.00 35.06 303 LEU A N 1
ATOM 2371 C CA . LEU A 1 303 ? 19.703 -10.928 23.468 1.00 35.06 303 LEU A CA 1
ATOM 2372 C C . LEU A 1 303 ? 18.474 -11.482 22.743 1.00 35.06 303 LEU A C 1
ATOM 2374 O O . LEU A 1 303 ? 17.625 -10.726 22.274 1.00 35.06 303 LEU A O 1
ATOM 2378 N N . GLY A 1 304 ? 18.397 -12.809 22.610 1.00 34.41 304 GLY A N 1
ATOM 2379 C CA . GLY A 1 304 ? 17.256 -13.481 21.988 1.00 34.41 304 GLY A CA 1
ATOM 2380 C C . GLY A 1 304 ? 15.945 -13.114 22.691 1.00 34.41 304 GLY A C 1
ATOM 2381 O O . GLY A 1 304 ? 15.897 -13.009 23.914 1.00 34.41 304 GLY A O 1
ATOM 2382 N N . ALA A 1 305 ? 14.876 -12.923 21.915 1.00 38.38 305 ALA A N 1
ATOM 2383 C CA . ALA A 1 305 ? 13.621 -12.335 22.384 1.00 38.38 305 ALA A CA 1
ATOM 2384 C C . ALA A 1 305 ? 12.993 -13.071 23.590 1.00 38.38 305 ALA A C 1
ATOM 2386 O O . ALA A 1 305 ? 12.466 -12.444 24.501 1.00 38.38 305 ALA A O 1
ATOM 2387 N N . ARG A 1 306 ? 13.071 -14.406 23.636 1.00 34.00 306 ARG A N 1
ATOM 2388 C CA . ARG A 1 306 ? 12.347 -15.251 24.608 1.00 34.00 306 ARG A CA 1
ATOM 2389 C C . ARG A 1 306 ? 12.698 -15.001 26.093 1.00 34.00 306 ARG A C 1
ATOM 2391 O O . ARG A 1 306 ? 11.768 -14.777 26.864 1.00 34.00 306 ARG A O 1
ATOM 2398 N N . PRO A 1 307 ? 13.971 -14.995 26.533 1.00 34.72 307 PRO A N 1
ATOM 2399 C CA . PRO A 1 307 ? 14.317 -14.714 27.932 1.00 34.72 307 PRO A CA 1
ATOM 2400 C C . PRO A 1 307 ? 13.983 -13.282 28.374 1.00 34.72 307 PRO A C 1
ATOM 2402 O O . PRO A 1 307 ? 13.576 -13.086 29.518 1.00 34.72 307 PRO A O 1
ATOM 2405 N N . LEU A 1 308 ? 14.075 -12.295 27.472 1.00 38.34 308 LEU A N 1
ATOM 2406 C CA . LEU A 1 308 ? 13.673 -10.915 27.765 1.00 38.34 308 LEU A CA 1
ATOM 2407 C C . LEU A 1 308 ? 12.154 -10.820 27.993 1.00 38.34 308 LEU A C 1
ATOM 2409 O O . LEU A 1 308 ? 11.716 -10.169 28.938 1.00 38.34 308 LEU A O 1
ATOM 2413 N N . TRP A 1 309 ? 11.354 -11.539 27.196 1.00 38.28 309 TRP A N 1
ATOM 2414 C CA . TRP A 1 309 ? 9.900 -11.621 27.370 1.00 38.28 309 TRP A CA 1
ATOM 2415 C C . TRP A 1 309 ? 9.491 -12.301 28.683 1.00 38.28 309 TRP A C 1
ATOM 2417 O O . TRP A 1 309 ? 8.591 -11.806 29.362 1.00 38.28 309 TRP A O 1
ATOM 2427 N N . CYS A 1 310 ? 10.174 -13.376 29.090 1.00 36.94 310 CYS A N 1
ATOM 2428 C CA . CYS A 1 310 ? 9.928 -14.026 30.383 1.00 36.94 310 CYS A CA 1
ATOM 2429 C C . CYS A 1 310 ? 10.283 -13.114 31.568 1.00 36.94 310 CYS A C 1
ATOM 2431 O O . CYS A 1 310 ? 9.545 -13.073 32.550 1.00 36.94 310 CYS A O 1
ATOM 2433 N N . LEU A 1 311 ? 11.375 -12.349 31.466 1.00 35.31 311 LEU A N 1
ATOM 2434 C CA . LEU A 1 311 ? 11.802 -11.406 32.501 1.00 35.31 311 LEU A CA 1
ATOM 2435 C C . LEU A 1 311 ? 10.833 -10.219 32.626 1.00 35.31 311 LEU A C 1
ATOM 2437 O O . LEU A 1 311 ? 10.453 -9.843 33.736 1.00 35.31 311 LEU A O 1
ATOM 2441 N N . VAL A 1 312 ? 10.387 -9.663 31.493 1.00 40.16 312 VAL A N 1
ATOM 2442 C CA . VAL A 1 312 ? 9.389 -8.585 31.459 1.00 40.16 312 VAL A CA 1
ATOM 2443 C C . VAL A 1 312 ? 8.063 -9.079 32.030 1.00 40.16 312 VAL A C 1
ATOM 2445 O O . VAL A 1 312 ? 7.526 -8.423 32.913 1.00 40.16 312 VAL A O 1
ATOM 2448 N N . ALA A 1 313 ? 7.571 -10.257 31.629 1.00 35.59 313 ALA A N 1
ATOM 2449 C CA . ALA A 1 313 ? 6.345 -10.836 32.183 1.00 35.59 313 ALA A CA 1
ATOM 2450 C C . ALA A 1 313 ? 6.453 -11.127 33.694 1.00 35.59 313 ALA A C 1
ATOM 2452 O O . ALA A 1 313 ? 5.523 -10.831 34.447 1.00 35.59 313 ALA A O 1
ATOM 2453 N N . ALA A 1 314 ? 7.595 -11.639 34.167 1.00 33.06 314 ALA A N 1
ATOM 2454 C CA . ALA A 1 314 ? 7.827 -11.901 35.588 1.00 33.06 314 ALA A CA 1
ATOM 2455 C C . ALA A 1 314 ? 7.841 -10.612 36.433 1.00 33.06 314 ALA A C 1
ATOM 2457 O O . ALA A 1 314 ? 7.238 -10.573 37.510 1.00 33.06 314 ALA A O 1
ATOM 2458 N N . LEU A 1 315 ? 8.461 -9.539 35.928 1.00 36.59 315 LEU A N 1
ATOM 2459 C CA . LEU A 1 315 ? 8.528 -8.240 36.609 1.00 36.59 315 LEU A CA 1
ATOM 2460 C C . LEU A 1 315 ? 7.222 -7.431 36.507 1.00 36.59 315 LEU A C 1
ATOM 2462 O O . LEU A 1 315 ? 6.881 -6.727 37.455 1.00 36.59 315 LEU A O 1
ATOM 2466 N N . TYR A 1 316 ? 6.474 -7.542 35.401 1.00 35.69 316 TYR A N 1
ATOM 2467 C CA . TYR A 1 316 ? 5.218 -6.804 35.185 1.00 35.69 316 TYR A CA 1
ATOM 2468 C C . TYR A 1 316 ? 3.981 -7.474 35.792 1.00 35.69 316 TYR A C 1
ATOM 2470 O O . TYR A 1 316 ? 3.059 -6.771 36.200 1.00 35.69 316 TYR A O 1
ATOM 2478 N N . VAL A 1 317 ? 3.920 -8.809 35.817 1.00 39.53 317 VAL A N 1
ATOM 2479 C CA . VAL A 1 317 ? 2.687 -9.545 36.155 1.00 39.53 317 VAL A CA 1
ATOM 2480 C C . VAL A 1 317 ? 2.803 -10.241 37.506 1.00 39.53 317 VAL A C 1
ATOM 2482 O O . VAL A 1 317 ? 1.915 -10.112 38.347 1.00 39.53 317 VAL A O 1
ATOM 2485 N N . ILE A 1 318 ? 3.902 -10.959 37.743 1.00 37.28 318 ILE A N 1
ATOM 2486 C CA . ILE A 1 318 ? 4.009 -11.878 38.885 1.00 37.28 318 ILE A CA 1
ATOM 2487 C C . ILE A 1 318 ? 4.437 -11.135 40.150 1.00 37.28 318 ILE A C 1
ATOM 2489 O O . ILE A 1 318 ? 3.817 -11.314 41.197 1.00 37.28 318 ILE A O 1
ATOM 2493 N N . ALA A 1 319 ? 5.439 -10.256 40.065 1.00 36.69 319 ALA A N 1
ATOM 2494 C CA . ALA A 1 319 ? 5.937 -9.535 41.236 1.00 36.69 319 ALA A CA 1
ATOM 2495 C C . ALA A 1 319 ? 4.883 -8.606 41.887 1.00 36.69 319 ALA A C 1
ATOM 2497 O O . ALA A 1 319 ? 4.728 -8.669 43.109 1.00 36.69 319 ALA A O 1
ATOM 2498 N N . PRO A 1 320 ? 4.087 -7.810 41.139 1.00 37.25 320 PRO A N 1
ATOM 2499 C CA . PRO A 1 320 ? 3.040 -6.980 41.741 1.00 37.25 320 PRO A CA 1
ATOM 2500 C C . PRO A 1 320 ? 1.863 -7.805 42.280 1.00 37.25 320 PRO A C 1
ATOM 2502 O O . PRO A 1 320 ? 1.349 -7.496 43.354 1.00 37.25 320 PRO A O 1
ATOM 2505 N N . ALA A 1 321 ? 1.458 -8.870 41.576 1.00 36.38 321 ALA A N 1
ATOM 2506 C CA . ALA A 1 321 ? 0.349 -9.732 41.991 1.00 36.38 321 ALA A CA 1
ATOM 2507 C C . ALA A 1 321 ? 0.692 -10.559 43.243 1.00 36.38 321 ALA A C 1
ATOM 2509 O O . ALA A 1 321 ? -0.100 -10.605 44.185 1.00 36.38 321 ALA A O 1
ATOM 2510 N N . ALA A 1 322 ? 1.892 -11.148 43.301 1.00 36.22 322 ALA A N 1
ATOM 2511 C CA . ALA A 1 322 ? 2.368 -11.910 44.456 1.00 36.22 322 ALA A CA 1
ATOM 2512 C C . ALA A 1 322 ? 2.599 -11.013 45.685 1.00 36.22 322 ALA A C 1
ATOM 2514 O O . ALA A 1 322 ? 2.246 -11.390 46.805 1.00 36.22 322 ALA A O 1
ATOM 2515 N N . TYR A 1 323 ? 3.117 -9.795 45.488 1.00 40.94 323 TYR A N 1
ATOM 2516 C CA . TYR A 1 323 ? 3.285 -8.815 46.566 1.00 40.94 323 TYR A CA 1
ATOM 2517 C C . TYR A 1 323 ? 1.942 -8.288 47.103 1.00 40.94 323 TYR A C 1
ATOM 2519 O O . TYR A 1 323 ? 1.792 -8.043 48.298 1.00 40.94 323 TYR A O 1
ATOM 2527 N N . TYR A 1 324 ? 0.930 -8.143 46.243 1.00 40.50 324 TYR A N 1
ATOM 2528 C CA . TYR A 1 324 ? -0.390 -7.654 46.645 1.00 40.50 324 TYR A CA 1
ATOM 2529 C C . TYR A 1 324 ? -1.225 -8.714 47.380 1.00 40.50 324 TYR A C 1
ATOM 2531 O O . TYR A 1 324 ? -1.883 -8.395 48.371 1.00 40.50 324 TYR A O 1
ATOM 2539 N N . LEU A 1 325 ? -1.162 -9.978 46.944 1.00 39.03 325 LEU A N 1
ATOM 2540 C CA . LEU A 1 325 ? -1.878 -11.095 47.578 1.00 39.03 325 LEU A CA 1
ATOM 2541 C C . LEU A 1 325 ? -1.336 -11.448 48.973 1.00 39.03 325 LEU A C 1
ATOM 2543 O O . LEU A 1 325 ? -2.062 -12.011 49.788 1.00 39.03 325 LEU A O 1
ATOM 2547 N N . THR A 1 326 ? -0.083 -11.097 49.268 1.00 37.88 326 THR A N 1
ATOM 2548 C CA . THR A 1 326 ? 0.581 -11.418 50.543 1.00 37.88 326 THR A CA 1
ATOM 2549 C C . THR A 1 326 ? 0.502 -10.298 51.585 1.00 37.88 326 THR A C 1
ATOM 2551 O O . THR A 1 326 ? 0.835 -10.518 52.753 1.00 37.88 326 THR A O 1
ATOM 2554 N N . ARG A 1 327 ? 0.010 -9.101 51.228 1.00 37.56 327 ARG A N 1
ATOM 2555 C CA . ARG A 1 327 ? -0.057 -7.964 52.158 1.00 37.56 327 ARG A CA 1
ATOM 2556 C C . ARG A 1 327 ? -1.292 -8.052 53.067 1.00 37.56 327 ARG A C 1
ATOM 2558 O O . ARG A 1 327 ? -2.401 -7.675 52.682 1.00 37.56 327 ARG A O 1
ATOM 2565 N N . ARG A 1 328 ? -1.091 -8.513 54.307 1.00 35.31 328 ARG A N 1
ATOM 2566 C CA . ARG A 1 328 ? -2.079 -8.370 55.394 1.00 35.31 328 ARG A CA 1
ATOM 2567 C C . ARG A 1 328 ? -2.263 -6.890 55.779 1.00 35.31 328 ARG A C 1
ATOM 2569 O O . ARG A 1 328 ? -1.337 -6.101 55.583 1.00 35.31 328 ARG A O 1
ATOM 2576 N N . PRO A 1 329 ? -3.450 -6.494 56.278 1.00 38.25 329 PRO A N 1
ATOM 2577 C CA . PRO A 1 329 ? -3.738 -5.105 56.611 1.00 38.25 329 PRO A CA 1
ATOM 2578 C C . PRO A 1 329 ? -2.900 -4.708 57.828 1.00 38.25 329 PRO A C 1
ATOM 2580 O O . PRO A 1 329 ? -3.159 -5.167 58.933 1.00 38.25 329 PRO A O 1
ATOM 2583 N N . ALA A 1 330 ? -1.867 -3.897 57.615 1.00 35.69 330 ALA A N 1
ATOM 2584 C CA . ALA A 1 330 ? -1.183 -3.217 58.701 1.00 35.69 330 ALA A CA 1
ATOM 2585 C C . ALA A 1 330 ? -1.714 -1.787 58.756 1.00 35.69 330 ALA A C 1
ATOM 2587 O O . ALA A 1 330 ? -1.683 -1.065 57.754 1.00 35.69 330 ALA A O 1
ATOM 2588 N N . GLU A 1 331 ? -2.244 -1.440 59.923 1.00 36.50 331 GLU A N 1
ATOM 2589 C CA . GLU A 1 331 ? -2.654 -0.103 60.321 1.00 36.50 331 GLU A CA 1
ATOM 2590 C C . GLU A 1 331 ? -1.595 0.928 59.926 1.00 36.50 331 GLU A C 1
ATOM 2592 O O . GLU A 1 331 ? -0.387 0.687 60.001 1.00 36.50 331 GLU A O 1
ATOM 2597 N N . ALA A 1 332 ? -2.072 2.077 59.457 1.00 40.84 332 ALA A N 1
ATOM 2598 C CA . ALA A 1 332 ? -1.253 3.205 59.064 1.00 40.84 332 ALA A CA 1
ATOM 2599 C C . ALA A 1 332 ? -0.420 3.700 60.259 1.00 40.84 332 ALA A C 1
ATOM 2601 O O . ALA A 1 332 ? -0.880 4.513 61.056 1.00 40.84 332 ALA A O 1
ATOM 2602 N N . SER A 1 333 ? 0.813 3.210 60.369 1.00 33.38 333 SER A N 1
ATOM 2603 C CA . SER A 1 333 ? 1.821 3.734 61.283 1.00 33.38 333 SER A CA 1
ATOM 2604 C C . SER A 1 333 ? 2.712 4.755 60.574 1.00 33.38 333 SER A C 1
ATOM 2606 O O . SER A 1 333 ? 3.026 4.653 59.387 1.00 33.38 333 SER A O 1
ATOM 2608 N N . GLN A 1 334 ? 3.030 5.784 61.346 1.00 41.25 334 GLN A N 1
ATOM 2609 C CA . GLN A 1 334 ? 3.538 7.097 60.997 1.00 41.25 334 GLN A CA 1
ATOM 2610 C C . GLN A 1 334 ? 4.965 7.103 60.414 1.00 41.25 334 GLN A C 1
ATOM 2612 O O . GLN A 1 334 ? 5.814 6.283 60.747 1.00 41.25 334 GLN A O 1
ATOM 2617 N N . SER A 1 335 ? 5.216 8.140 59.605 1.00 44.81 335 SER A N 1
ATOM 2618 C CA . SER A 1 335 ? 6.503 8.825 59.375 1.00 44.81 335 SER A CA 1
ATOM 2619 C C . SER A 1 335 ? 7.730 8.017 58.913 1.00 44.81 335 SER A C 1
ATOM 2621 O O . SER A 1 335 ? 8.494 7.493 59.714 1.00 44.81 335 SER A O 1
ATOM 2623 N N . ALA A 1 336 ? 8.043 8.126 57.616 1.00 30.64 336 ALA A N 1
ATOM 2624 C CA . ALA A 1 336 ? 9.420 8.140 57.105 1.00 30.64 336 ALA A CA 1
ATOM 2625 C C . ALA A 1 336 ? 9.523 9.179 55.964 1.00 30.64 336 ALA A C 1
ATOM 2627 O O . ALA A 1 336 ? 8.560 9.323 55.206 1.00 30.64 336 ALA A O 1
ATOM 2628 N N . PRO A 1 337 ? 10.627 9.943 55.825 1.00 35.88 337 PRO A N 1
ATOM 2629 C CA . PRO A 1 337 ? 10.683 11.097 54.933 1.00 35.88 337 PRO A CA 1
ATOM 2630 C C . PRO A 1 337 ? 10.708 10.665 53.461 1.00 35.88 337 PRO A C 1
ATOM 2632 O O . PRO A 1 337 ? 11.594 9.969 52.975 1.00 35.88 337 PRO A O 1
ATOM 2635 N N . VAL A 1 338 ? 9.691 11.127 52.742 1.00 40.72 338 VAL A N 1
ATOM 2636 C CA . VAL A 1 338 ? 9.281 10.703 51.397 1.00 40.72 338 VAL A CA 1
ATOM 2637 C C . VAL A 1 338 ? 10.071 11.397 50.260 1.00 40.72 338 VAL A C 1
ATOM 2639 O O . VAL A 1 338 ? 9.809 11.172 49.075 1.00 40.72 338 VAL A O 1
ATOM 2642 N N . LEU A 1 339 ? 11.070 12.229 50.571 1.00 31.33 339 LEU A N 1
ATOM 2643 C CA . LEU A 1 339 ? 11.736 13.082 49.573 1.00 31.33 339 LEU A CA 1
ATOM 2644 C C . LEU A 1 339 ? 12.681 12.330 48.615 1.00 31.33 339 LEU A C 1
ATOM 2646 O O . LEU A 1 339 ? 12.642 12.580 47.411 1.00 31.33 339 LEU A O 1
ATOM 2650 N N . VAL A 1 340 ? 13.456 11.354 49.096 1.00 32.34 340 VAL A N 1
ATOM 2651 C CA . VAL A 1 340 ? 14.463 10.645 48.277 1.00 32.34 340 VAL A CA 1
ATOM 2652 C C . VAL A 1 340 ? 13.855 9.735 47.185 1.00 32.34 340 VAL A C 1
ATOM 2654 O O . VAL A 1 340 ? 14.297 9.811 46.037 1.00 32.34 340 VAL A O 1
ATOM 2657 N N . PRO A 1 341 ? 12.794 8.936 47.437 1.00 37.50 341 PRO A N 1
ATOM 2658 C CA . PRO A 1 341 ? 12.221 8.084 46.395 1.00 37.50 341 PRO A CA 1
ATOM 2659 C C . PRO A 1 341 ? 11.415 8.855 45.341 1.00 37.50 341 PRO A C 1
ATOM 2661 O O . PRO A 1 341 ? 11.218 8.338 44.244 1.00 37.50 341 PRO A O 1
ATOM 2664 N N . THR A 1 342 ? 10.933 10.063 45.652 1.00 32.62 342 THR A N 1
ATOM 2665 C CA . THR A 1 342 ? 10.130 10.872 44.716 1.00 32.62 342 THR A CA 1
ATOM 2666 C C . THR A 1 342 ? 11.021 11.595 43.710 1.00 32.62 342 THR A C 1
ATOM 2668 O O . THR A 1 342 ? 10.736 11.553 42.517 1.00 32.62 342 THR A O 1
ATOM 2671 N N . ALA A 1 343 ? 12.137 12.173 44.168 1.00 33.06 343 ALA A N 1
ATOM 2672 C CA . ALA A 1 343 ? 13.144 12.769 43.292 1.00 33.06 343 ALA A CA 1
ATOM 2673 C C . ALA A 1 343 ? 13.782 11.719 42.368 1.00 33.06 343 ALA A C 1
ATOM 2675 O O . ALA A 1 343 ? 13.945 11.978 41.183 1.00 33.06 343 ALA A O 1
ATOM 2676 N N . ALA A 1 344 ? 14.042 10.505 42.870 1.00 35.66 344 ALA A N 1
ATOM 2677 C CA . ALA A 1 344 ? 14.554 9.403 42.056 1.00 35.66 344 ALA A CA 1
ATOM 2678 C C . ALA A 1 344 ? 13.560 8.946 40.970 1.00 35.66 344 ALA A C 1
ATOM 2680 O O . ALA A 1 344 ? 13.969 8.731 39.837 1.00 35.66 344 ALA A O 1
ATOM 2681 N N . ILE A 1 345 ? 12.255 8.850 41.267 1.00 39.34 345 ILE A N 1
ATOM 2682 C CA . ILE A 1 345 ? 11.240 8.529 40.242 1.00 39.34 345 ILE A CA 1
ATOM 2683 C C . ILE A 1 345 ? 11.137 9.645 39.199 1.00 39.34 345 ILE A C 1
ATOM 2685 O O . ILE A 1 345 ? 11.032 9.354 38.014 1.00 39.34 345 ILE A O 1
ATOM 2689 N N . VAL A 1 346 ? 11.164 10.911 39.623 1.00 38.19 346 VAL A N 1
ATOM 2690 C CA . VAL A 1 346 ? 11.0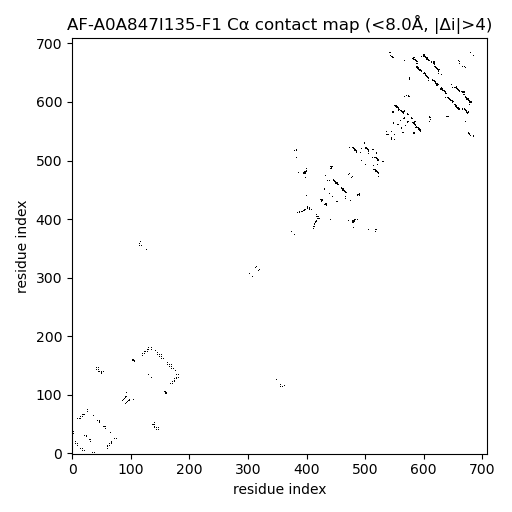86 12.060 38.710 1.00 38.19 346 VAL A CA 1
ATOM 2691 C C . VAL A 1 346 ? 12.338 12.145 37.836 1.00 38.19 346 VAL A C 1
ATOM 2693 O O . VAL A 1 346 ? 12.211 12.365 36.641 1.00 38.19 346 VAL A O 1
ATOM 2696 N N . LEU A 1 347 ? 13.529 11.891 38.383 1.00 39.91 347 LEU A N 1
ATOM 2697 C CA . LEU A 1 347 ? 14.788 11.864 37.632 1.00 39.91 347 LEU A CA 1
ATOM 2698 C C . LEU A 1 347 ? 14.882 10.662 36.686 1.00 39.91 347 LEU A C 1
ATOM 2700 O O . LEU A 1 347 ? 15.343 10.818 35.561 1.00 39.91 347 LEU A O 1
ATOM 2704 N N . VAL A 1 348 ? 14.397 9.486 37.093 1.00 40.62 348 VAL A N 1
ATOM 2705 C CA . VAL A 1 348 ? 14.296 8.309 36.212 1.00 40.62 348 VAL A CA 1
ATOM 2706 C C . VAL A 1 348 ? 13.246 8.542 35.124 1.00 40.62 348 VAL A C 1
ATOM 2708 O O . VAL A 1 348 ? 13.493 8.221 33.968 1.00 40.62 348 VAL A O 1
ATOM 2711 N N . GLY A 1 349 ? 12.113 9.167 35.453 1.00 35.97 349 GLY A N 1
ATOM 2712 C CA . GLY A 1 349 ? 11.086 9.568 34.490 1.00 35.97 349 GLY A CA 1
ATOM 2713 C C . GLY A 1 349 ? 11.591 10.611 33.491 1.00 35.97 349 GLY A C 1
ATOM 2714 O O . GLY A 1 349 ? 11.383 10.446 32.296 1.00 35.97 349 GLY A O 1
ATOM 2715 N N . LEU A 1 350 ? 12.316 11.634 33.954 1.00 37.84 350 LEU A N 1
ATOM 2716 C CA . LEU A 1 350 ? 12.951 12.657 33.114 1.00 37.84 350 LEU A CA 1
ATOM 2717 C C . LEU A 1 350 ? 14.102 12.085 32.276 1.00 37.84 350 LEU A C 1
ATOM 2719 O O . LEU A 1 350 ? 14.251 12.473 31.123 1.00 37.84 350 LEU A O 1
ATOM 2723 N N . GLY A 1 351 ? 14.881 11.145 32.816 1.00 37.62 351 GLY A N 1
ATOM 2724 C CA . GLY A 1 351 ? 15.953 10.454 32.096 1.00 37.62 351 GLY A CA 1
ATOM 2725 C C . GLY A 1 351 ? 15.422 9.520 31.007 1.00 37.62 351 GLY A C 1
ATOM 2726 O O . GLY A 1 351 ? 15.911 9.547 29.880 1.00 37.62 351 GLY A O 1
ATOM 2727 N N . LEU A 1 352 ? 14.368 8.754 31.303 1.00 38.62 352 LEU A N 1
ATOM 2728 C CA . LEU A 1 352 ? 13.676 7.910 30.323 1.00 38.62 352 LEU A CA 1
ATOM 2729 C C . LEU A 1 352 ? 12.950 8.753 29.266 1.00 38.62 352 LEU A C 1
ATOM 2731 O O . LEU A 1 352 ? 12.982 8.413 28.086 1.00 38.62 352 LEU A O 1
ATOM 2735 N N . PHE A 1 353 ? 12.353 9.881 29.658 1.00 39.59 353 PHE A N 1
ATOM 2736 C CA . PHE A 1 353 ? 11.737 10.838 28.737 1.00 39.59 353 PHE A CA 1
ATOM 2737 C C . PHE A 1 353 ? 12.784 11.508 27.834 1.00 39.59 353 PHE A C 1
ATOM 2739 O O . PHE A 1 353 ? 12.610 11.531 26.620 1.00 39.59 353 PHE A O 1
ATOM 2746 N N . GLY A 1 354 ? 13.920 11.945 28.385 1.00 38.06 354 GLY A N 1
ATOM 2747 C CA . GLY A 1 354 ? 15.051 12.475 27.618 1.00 38.06 354 GLY A CA 1
ATOM 2748 C C . GLY A 1 354 ? 15.633 11.463 26.626 1.00 38.06 354 GLY A C 1
ATOM 2749 O O . GLY A 1 354 ? 15.888 11.816 25.477 1.00 38.06 354 GLY A O 1
ATOM 2750 N N . ALA A 1 355 ? 15.753 10.191 27.023 1.00 37.84 355 ALA A N 1
ATOM 2751 C CA . ALA A 1 355 ? 16.173 9.095 26.143 1.00 37.84 355 ALA A CA 1
ATOM 2752 C C . ALA A 1 355 ? 15.139 8.769 25.046 1.00 37.84 355 ALA A C 1
ATOM 2754 O O . ALA A 1 355 ? 15.501 8.399 23.932 1.00 37.84 355 ALA A O 1
ATOM 2755 N N . THR A 1 356 ? 13.847 8.942 25.335 1.00 38.19 356 THR A N 1
ATOM 2756 C CA . THR A 1 356 ? 12.767 8.777 24.346 1.00 38.19 356 THR A CA 1
ATOM 2757 C C . THR A 1 356 ? 12.799 9.897 23.297 1.00 38.19 356 THR A C 1
ATOM 2759 O O . THR A 1 356 ? 12.508 9.668 22.126 1.00 38.19 356 THR A O 1
ATOM 2762 N N . LEU A 1 357 ? 13.205 11.108 23.690 1.00 38.06 357 LEU A N 1
ATOM 2763 C CA . LEU A 1 357 ? 13.268 12.282 22.816 1.00 38.06 357 LEU A CA 1
ATOM 2764 C C . LEU A 1 357 ? 14.516 12.352 21.941 1.00 38.06 357 LEU A C 1
ATOM 2766 O O . LEU A 1 357 ? 14.419 12.771 20.786 1.00 38.06 357 LEU A O 1
ATOM 2770 N N . SER A 1 358 ? 15.664 11.892 22.437 1.00 39.91 358 SER A N 1
ATOM 2771 C CA . SER A 1 358 ? 16.882 11.780 21.626 1.00 39.91 358 SER A CA 1
ATOM 2772 C C . SER A 1 358 ? 16.735 10.749 20.499 1.00 39.91 358 SER A C 1
ATOM 2774 O O . SER A 1 358 ? 17.236 10.972 19.398 1.00 39.91 358 SER A O 1
ATOM 2776 N N . VAL A 1 359 ? 15.967 9.679 20.727 1.00 38.06 359 VAL A N 1
ATOM 2777 C CA . VAL A 1 359 ? 15.583 8.678 19.709 1.00 38.06 359 VAL A CA 1
ATOM 2778 C C . VAL A 1 359 ? 14.393 9.153 18.848 1.00 38.06 359 VAL A C 1
ATOM 2780 O O . VAL A 1 359 ? 14.197 8.686 17.728 1.00 38.06 359 VAL A O 1
ATOM 2783 N N . GLY A 1 360 ? 13.612 10.117 19.343 1.00 34.84 360 GLY A N 1
ATOM 2784 C CA . GLY A 1 360 ? 12.324 10.518 18.783 1.00 34.84 360 GLY A CA 1
ATOM 2785 C C . GLY A 1 360 ? 12.358 11.507 17.617 1.00 34.84 360 GLY A C 1
ATOM 2786 O O . GLY A 1 360 ? 11.388 11.565 16.883 1.00 34.84 360 GLY A O 1
ATOM 2787 N N . SER A 1 361 ? 13.413 12.292 17.381 1.00 38.00 361 SER A N 1
ATOM 2788 C CA . SER A 1 361 ? 13.346 13.352 16.345 1.00 38.00 361 SER A CA 1
ATOM 2789 C C . SER A 1 361 ? 13.288 12.831 14.898 1.00 38.00 361 SER A C 1
ATOM 2791 O O . SER A 1 361 ? 12.558 13.385 14.074 1.00 38.00 361 SER A O 1
ATOM 2793 N N . SER A 1 362 ? 14.001 11.743 14.588 1.00 36.97 362 SER A N 1
ATOM 2794 C CA . SER A 1 362 ? 13.895 11.050 13.296 1.00 36.97 362 SER A CA 1
ATOM 2795 C C . SER A 1 362 ? 12.576 10.286 13.175 1.00 36.97 362 SER A C 1
ATOM 2797 O O . SER A 1 362 ? 11.969 10.283 12.111 1.00 36.97 362 SER A O 1
ATOM 2799 N N . GLN A 1 363 ? 12.089 9.713 14.278 1.00 40.12 363 GLN A N 1
ATOM 2800 C CA . GLN A 1 363 ? 10.807 9.009 14.360 1.00 40.12 363 GLN A CA 1
ATOM 2801 C C . GLN A 1 363 ? 9.603 9.961 14.276 1.00 40.12 363 GLN A C 1
ATOM 2803 O O . GLN A 1 363 ? 8.636 9.630 13.622 1.00 40.12 363 GLN A O 1
ATOM 2808 N N . ILE A 1 364 ? 9.649 11.164 14.854 1.00 38.62 364 ILE A N 1
ATOM 2809 C CA . ILE A 1 364 ? 8.591 12.187 14.758 1.00 38.62 364 ILE A CA 1
ATOM 2810 C C . ILE A 1 364 ? 8.549 12.774 13.351 1.00 38.62 364 ILE A C 1
ATOM 2812 O O . ILE A 1 364 ? 7.467 13.037 12.837 1.00 38.62 364 ILE A O 1
ATOM 2816 N N . ARG A 1 365 ? 9.708 12.953 12.705 1.00 39.38 365 ARG A N 1
ATOM 2817 C CA . ARG A 1 365 ? 9.755 13.304 11.283 1.00 39.38 365 ARG A CA 1
ATOM 2818 C C . ARG A 1 365 ? 9.158 12.181 10.436 1.00 39.38 365 ARG A C 1
ATOM 2820 O O . ARG A 1 365 ? 8.271 12.462 9.649 1.00 39.38 365 ARG A O 1
ATOM 2827 N N . SER A 1 366 ? 9.545 10.935 10.698 1.00 40.41 366 SER A N 1
ATOM 2828 C CA . SER A 1 366 ? 8.986 9.752 10.039 1.00 40.41 366 SER A CA 1
ATOM 2829 C C . SER A 1 366 ? 7.478 9.602 10.276 1.00 40.41 366 SER A C 1
ATOM 2831 O O . SER A 1 366 ? 6.753 9.320 9.338 1.00 40.41 366 SER A O 1
ATOM 2833 N N . VAL A 1 367 ? 6.974 9.870 11.483 1.00 39.50 367 VAL A N 1
ATOM 2834 C CA . VAL A 1 367 ? 5.538 9.865 11.805 1.00 39.50 367 VAL A CA 1
ATOM 2835 C C . VAL A 1 367 ? 4.831 11.041 11.137 1.00 39.50 367 VAL A C 1
ATOM 2837 O O . VAL A 1 367 ? 3.739 10.862 10.626 1.00 39.50 367 VAL A O 1
ATOM 2840 N N . SER A 1 368 ? 5.433 12.232 11.081 1.00 41.28 368 SER A N 1
ATOM 2841 C CA . SER A 1 368 ? 4.888 13.366 10.323 1.00 41.28 368 SER A CA 1
ATOM 2842 C C . SER A 1 368 ? 4.885 13.105 8.817 1.00 41.28 368 SER A C 1
ATOM 2844 O O . SER A 1 368 ? 4.021 13.638 8.131 1.00 41.28 368 SER A O 1
ATOM 2846 N N . GLU A 1 369 ? 5.845 12.345 8.299 1.00 42.72 369 GLU A N 1
ATOM 2847 C CA . GLU A 1 369 ? 5.906 11.897 6.905 1.00 42.72 369 GLU A CA 1
ATOM 2848 C C . GLU A 1 369 ? 4.879 10.785 6.643 1.00 42.72 369 GLU A C 1
ATOM 2850 O O . GLU A 1 369 ? 4.226 10.815 5.613 1.00 42.72 369 GLU A O 1
ATOM 2855 N N . GLN A 1 370 ? 4.646 9.881 7.602 1.00 40.28 370 GLN A N 1
ATOM 2856 C CA . GLN A 1 370 ? 3.632 8.814 7.535 1.00 40.28 370 GLN A CA 1
ATOM 2857 C C . GLN A 1 370 ? 2.196 9.304 7.791 1.00 40.28 370 GLN A C 1
ATOM 2859 O O . GLN A 1 370 ? 1.244 8.678 7.338 1.00 40.28 370 GLN A O 1
ATOM 2864 N N . MET A 1 371 ? 2.016 10.391 8.550 1.00 37.28 371 MET A N 1
ATOM 2865 C CA . MET A 1 371 ? 0.720 11.051 8.765 1.00 37.28 371 MET A CA 1
ATOM 2866 C C . MET A 1 371 ? 0.339 11.971 7.602 1.00 37.28 371 MET A C 1
ATOM 2868 O O . MET A 1 371 ? -0.825 12.351 7.482 1.00 37.28 371 MET A O 1
ATOM 2872 N N . ARG A 1 372 ? 1.301 12.341 6.748 1.00 47.91 372 ARG A N 1
ATOM 2873 C CA . ARG A 1 372 ? 1.001 12.915 5.436 1.00 47.91 372 ARG A CA 1
ATOM 2874 C C . ARG A 1 372 ? 0.503 11.785 4.544 1.00 47.91 372 ARG A C 1
ATOM 2876 O O . ARG A 1 372 ? 0.986 10.662 4.629 1.00 47.91 372 ARG A O 1
ATOM 2883 N N . THR A 1 373 ? -0.475 12.075 3.694 1.00 53.34 373 THR A N 1
ATOM 2884 C CA . THR A 1 373 ? -0.847 11.132 2.641 1.00 53.34 373 THR A CA 1
ATOM 2885 C C . THR A 1 373 ? 0.396 10.882 1.788 1.00 53.34 373 THR A C 1
ATOM 2887 O O . THR A 1 373 ? 0.982 11.849 1.303 1.00 53.34 373 THR A O 1
ATOM 2890 N N . GLY A 1 374 ? 0.810 9.619 1.626 1.00 61.25 374 GLY A N 1
ATOM 2891 C CA . GLY A 1 374 ? 1.908 9.268 0.712 1.00 61.25 374 GLY A CA 1
ATOM 2892 C C . GLY A 1 374 ? 1.628 9.749 -0.716 1.00 61.25 374 GLY A C 1
ATOM 2893 O O . GLY A 1 374 ? 2.536 10.139 -1.437 1.00 61.25 374 GLY A O 1
ATOM 2894 N N . PHE A 1 375 ? 0.345 9.848 -1.067 1.00 68.38 375 PHE A N 1
ATOM 2895 C CA . PHE A 1 375 ? -0.116 10.341 -2.353 1.00 68.38 375 PHE A CA 1
ATOM 2896 C C . PHE A 1 375 ? -0.058 11.868 -2.483 1.00 68.38 375 PHE A C 1
ATOM 2898 O O . PHE A 1 375 ? -0.504 12.623 -1.608 1.00 68.38 375 PHE A O 1
ATOM 2905 N N . ASN A 1 376 ? 0.381 12.328 -3.656 1.00 79.88 376 ASN A N 1
ATOM 2906 C CA . ASN A 1 376 ? 0.304 13.724 -4.075 1.00 79.88 376 ASN A CA 1
ATOM 2907 C C . ASN A 1 376 ? -1.137 14.083 -4.498 1.00 79.88 376 ASN A C 1
ATOM 2909 O O . ASN A 1 376 ? -1.480 14.069 -5.681 1.00 79.88 376 ASN A O 1
ATOM 2913 N N . LEU A 1 377 ? -1.997 14.400 -3.520 1.00 82.88 377 LEU A N 1
ATOM 2914 C CA . LEU A 1 377 ? -3.423 14.689 -3.752 1.00 82.88 377 LEU A CA 1
ATOM 2915 C C . LEU A 1 377 ? -3.690 15.803 -4.788 1.00 82.88 377 LEU A C 1
ATOM 2917 O O . LEU A 1 377 ? -4.619 15.642 -5.581 1.00 82.88 377 LEU A O 1
ATOM 2921 N N . PRO A 1 378 ? -2.931 16.923 -4.832 1.00 87.62 378 PRO A N 1
ATOM 2922 C CA . PRO A 1 378 ? -3.089 17.909 -5.900 1.00 87.62 378 PRO A CA 1
ATOM 2923 C C . PRO A 1 378 ? -2.831 17.329 -7.296 1.00 87.62 378 PRO A C 1
ATOM 2925 O O . PRO A 1 378 ? -3.657 17.519 -8.184 1.00 87.62 378 PRO A O 1
ATOM 2928 N N . ALA A 1 379 ? -1.733 16.589 -7.484 1.00 88.88 379 ALA A N 1
ATOM 2929 C CA . ALA A 1 379 ? -1.410 15.980 -8.776 1.00 88.88 379 ALA A CA 1
ATOM 2930 C C . ALA A 1 379 ? -2.451 14.930 -9.194 1.00 88.88 379 ALA A C 1
ATOM 2932 O O . ALA A 1 379 ? -2.853 14.895 -10.355 1.00 88.88 379 ALA A O 1
ATOM 2933 N N . MET A 1 380 ? -2.933 14.134 -8.235 1.00 90.44 380 MET A N 1
ATOM 2934 C CA . MET A 1 380 ? -4.007 13.162 -8.444 1.00 90.44 380 MET A CA 1
ATOM 2935 C C . MET A 1 380 ? -5.288 13.837 -8.931 1.00 90.44 380 MET A C 1
ATOM 2937 O O . MET A 1 380 ? -5.900 13.398 -9.901 1.00 90.44 380 MET A O 1
ATOM 2941 N N . ARG A 1 381 ? -5.695 14.926 -8.268 1.00 92.12 381 ARG A N 1
ATOM 2942 C CA . ARG A 1 381 ? -6.892 15.679 -8.647 1.00 92.12 381 ARG A CA 1
ATOM 2943 C C . ARG A 1 381 ? -6.796 16.189 -10.082 1.00 92.12 381 ARG A C 1
ATOM 2945 O O . ARG A 1 381 ? -7.770 16.071 -10.818 1.00 92.12 381 ARG A O 1
ATOM 2952 N N . GLU A 1 382 ? -5.650 16.741 -10.476 1.00 95.00 382 GLU A N 1
ATOM 2953 C CA . GLU A 1 382 ? -5.449 17.223 -11.847 1.00 95.00 382 GLU A CA 1
ATOM 2954 C C . GLU A 1 382 ? -5.462 16.076 -12.867 1.00 95.00 382 GLU A C 1
ATOM 2956 O O . GLU A 1 382 ? -6.122 16.195 -13.898 1.00 95.00 382 GLU A O 1
ATOM 2961 N N . ALA A 1 383 ? -4.833 14.936 -12.559 1.00 94.50 383 ALA A N 1
ATOM 2962 C CA . ALA A 1 383 ? -4.868 13.751 -13.419 1.00 94.50 383 ALA A CA 1
ATOM 2963 C C . ALA A 1 383 ? -6.300 13.216 -13.609 1.00 94.50 383 ALA A C 1
ATOM 2965 O O . ALA A 1 383 ? -6.724 12.938 -14.728 1.00 94.50 383 ALA A O 1
ATOM 2966 N N . LEU A 1 384 ? -7.089 13.125 -12.536 1.00 95.25 384 LEU A N 1
ATOM 2967 C CA . LEU A 1 384 ? -8.468 12.630 -12.603 1.00 95.25 384 LEU A CA 1
ATOM 2968 C C . LEU A 1 384 ? -9.412 13.598 -13.306 1.00 95.25 384 LEU A C 1
ATOM 2970 O O . LEU A 1 384 ? -10.286 13.154 -14.046 1.00 95.25 384 LEU A O 1
ATOM 2974 N N . LYS A 1 385 ? -9.212 14.905 -13.116 1.00 95.69 385 LYS A N 1
ATOM 2975 C CA . LYS A 1 385 ? -9.929 15.946 -13.856 1.00 95.69 385 LYS A CA 1
ATOM 2976 C C . LYS A 1 385 ? -9.592 15.889 -15.343 1.00 95.69 385 LYS A C 1
ATOM 2978 O O . LYS A 1 385 ? -10.478 16.052 -16.176 1.00 95.69 385 LYS A O 1
ATOM 2983 N N . PHE A 1 386 ? -8.330 15.627 -15.686 1.00 96.38 386 PHE A N 1
ATOM 2984 C CA . PHE A 1 386 ? -7.939 15.371 -17.066 1.00 96.38 386 PHE A CA 1
ATOM 2985 C C . PHE A 1 386 ? -8.688 14.155 -17.628 1.00 96.38 386 PHE A C 1
ATOM 2987 O O . PHE A 1 386 ? -9.267 14.262 -18.706 1.00 96.38 386 PHE A O 1
ATOM 2994 N N . VAL A 1 387 ? -8.746 13.033 -16.902 1.00 96.44 387 VAL A N 1
ATOM 2995 C CA . VAL A 1 387 ? -9.507 11.848 -17.344 1.00 96.44 387 VAL A CA 1
ATOM 2996 C C . VAL A 1 387 ? -10.992 12.172 -17.510 1.00 96.44 387 VAL A C 1
ATOM 2998 O O . VAL A 1 387 ? -11.559 11.853 -18.549 1.00 96.44 387 VAL A O 1
ATOM 3001 N N . GLU A 1 388 ? -11.610 12.866 -16.555 1.00 95.69 388 GLU A N 1
ATOM 3002 C CA . GLU A 1 388 ? -13.019 13.281 -16.627 1.00 95.69 388 GLU A CA 1
ATOM 3003 C C . GLU A 1 388 ? -13.305 14.137 -17.873 1.00 95.69 388 GLU A C 1
ATOM 3005 O O . GLU A 1 388 ? -14.318 13.954 -18.537 1.00 95.69 388 GLU A O 1
ATOM 3010 N N . GLN A 1 389 ? -12.395 15.045 -18.235 1.00 96.00 389 GLN A N 1
ATOM 3011 C CA . GLN A 1 389 ? -12.552 15.925 -19.399 1.00 96.00 389 GLN A CA 1
ATOM 3012 C C . GLN A 1 389 ? -12.294 15.238 -20.746 1.00 96.00 389 GLN A C 1
ATOM 3014 O O . GLN A 1 389 ? -12.712 15.760 -21.779 1.00 96.00 389 GLN A O 1
ATOM 3019 N N . ASN A 1 390 ? -11.578 14.111 -20.749 1.00 95.88 390 ASN A N 1
ATOM 3020 C CA . ASN A 1 390 ? -11.122 13.428 -21.964 1.00 95.88 390 ASN A CA 1
ATOM 3021 C C . ASN A 1 390 ? -11.731 12.028 -22.139 1.00 95.88 390 ASN A C 1
ATOM 3023 O O . ASN A 1 390 ? -11.338 11.309 -23.056 1.00 95.88 390 ASN A O 1
ATOM 3027 N N . SER A 1 391 ? -12.681 11.638 -21.290 1.00 96.50 391 SER A N 1
ATOM 3028 C CA . SER A 1 391 ? -13.384 10.355 -21.351 1.00 96.50 391 SER A CA 1
ATOM 3029 C C . SER A 1 391 ? -14.895 10.550 -21.462 1.00 96.50 391 SER A C 1
ATOM 3031 O O . SER A 1 391 ? -15.408 11.655 -21.287 1.00 96.50 391 SER A O 1
ATOM 3033 N N . ASN A 1 392 ? -15.609 9.474 -21.790 1.00 96.31 392 ASN A N 1
ATOM 3034 C CA . ASN A 1 392 ? -17.067 9.450 -21.777 1.00 96.31 392 ASN A CA 1
ATOM 3035 C C . ASN A 1 392 ? -17.597 8.895 -20.443 1.00 96.31 392 ASN A C 1
ATOM 3037 O O . ASN A 1 392 ? -16.921 8.079 -19.802 1.00 96.31 392 ASN A O 1
ATOM 3041 N N . PRO A 1 393 ? -18.844 9.236 -20.059 1.00 94.94 393 PRO A N 1
ATOM 3042 C CA . PRO A 1 393 ? -19.442 8.680 -18.855 1.00 94.94 393 PRO A CA 1
ATOM 3043 C C . PRO A 1 393 ? -19.511 7.153 -18.940 1.00 94.94 393 PRO A C 1
ATOM 3045 O O . PRO A 1 393 ? -20.026 6.600 -19.913 1.00 94.94 393 PRO A O 1
ATOM 3048 N N . GLY A 1 394 ? -19.015 6.474 -17.906 1.00 93.50 394 GLY A N 1
ATOM 3049 C CA . GLY A 1 394 ? -18.959 5.012 -17.846 1.00 93.50 394 GLY A CA 1
ATOM 3050 C C . GLY A 1 394 ? -17.760 4.370 -18.552 1.00 93.50 394 GLY A C 1
ATOM 3051 O O . GLY A 1 394 ? -17.638 3.144 -18.500 1.00 93.50 394 GLY A O 1
ATOM 3052 N N . ASP A 1 395 ? -16.852 5.149 -19.155 1.00 96.50 395 ASP A N 1
ATOM 3053 C CA . ASP A 1 395 ? -15.564 4.607 -19.600 1.00 96.50 395 ASP A CA 1
ATOM 3054 C C . ASP A 1 395 ? -14.814 4.003 -18.403 1.00 96.50 395 ASP A C 1
ATOM 3056 O O . ASP A 1 395 ? -14.806 4.565 -17.301 1.00 96.50 395 ASP A O 1
ATOM 3060 N N . ILE A 1 396 ? -14.190 2.844 -18.630 1.00 96.94 396 ILE A N 1
ATOM 3061 C CA . ILE A 1 396 ? -13.464 2.098 -17.601 1.00 96.94 396 ILE A CA 1
ATOM 3062 C C . ILE A 1 396 ? -12.015 2.592 -17.529 1.00 96.94 396 ILE A C 1
ATOM 3064 O O . ILE A 1 396 ? -11.303 2.636 -18.536 1.00 96.94 396 ILE A O 1
ATOM 3068 N N . VAL A 1 397 ? -11.573 2.906 -16.317 1.00 96.69 397 VAL A N 1
ATOM 3069 C CA . VAL A 1 397 ? -10.211 3.280 -15.953 1.00 96.69 397 VAL A CA 1
ATOM 3070 C C . VAL A 1 397 ? -9.552 2.092 -15.257 1.00 96.69 397 VAL A C 1
ATOM 3072 O O . VAL A 1 397 ? -10.008 1.618 -14.213 1.00 96.69 397 VAL A O 1
ATOM 3075 N N . PHE A 1 398 ? -8.473 1.599 -15.855 1.00 95.94 398 PHE A N 1
ATOM 3076 C CA . PHE A 1 398 ? -7.583 0.624 -15.247 1.00 95.94 398 PHE A CA 1
ATOM 3077 C C . PHE A 1 398 ? -6.701 1.342 -14.222 1.00 95.94 398 PHE A C 1
ATOM 3079 O O . PHE A 1 398 ? -6.014 2.303 -14.565 1.00 95.94 398 PHE A O 1
ATOM 3086 N N . THR A 1 399 ? -6.731 0.888 -12.976 1.00 92.44 399 THR A N 1
ATOM 3087 C CA . THR A 1 399 ? -5.916 1.424 -11.883 1.00 92.44 399 THR A CA 1
ATOM 3088 C C . THR A 1 399 ? -4.821 0.424 -11.551 1.00 92.44 399 THR A C 1
ATOM 3090 O O . THR A 1 399 ? -5.034 -0.784 -11.642 1.00 92.44 399 THR A O 1
ATOM 3093 N N . ASP A 1 400 ? -3.640 0.913 -11.216 1.00 87.19 400 ASP A N 1
ATOM 3094 C CA . ASP A 1 400 ? -2.501 0.102 -10.797 1.00 87.19 400 ASP A CA 1
ATOM 3095 C C . ASP A 1 400 ? -2.576 -0.295 -9.321 1.00 87.19 400 ASP A C 1
ATOM 3097 O O . ASP A 1 400 ? -2.372 -1.471 -8.997 1.00 87.19 400 ASP A O 1
ATOM 3101 N N . ASP A 1 401 ? -3.000 0.633 -8.462 1.00 85.81 401 ASP A N 1
ATOM 3102 C CA . ASP A 1 401 ? -3.299 0.363 -7.058 1.00 85.81 401 ASP A CA 1
ATOM 3103 C C . ASP A 1 401 ? -4.807 0.377 -6.752 1.00 85.81 401 ASP A C 1
ATOM 3105 O O . ASP A 1 401 ? -5.609 1.107 -7.345 1.00 85.81 401 ASP A O 1
ATOM 3109 N N . TRP A 1 402 ? -5.212 -0.480 -5.818 1.00 84.06 402 TRP A N 1
ATOM 3110 C CA . TRP A 1 402 ? -6.592 -0.616 -5.359 1.00 84.06 402 TRP A CA 1
ATOM 3111 C C . TRP A 1 402 ? -6.884 0.237 -4.126 1.00 84.06 402 TRP A C 1
ATOM 3113 O O . TRP A 1 402 ? -8.047 0.575 -3.885 1.00 84.06 402 TRP A O 1
ATOM 3123 N N . ASP A 1 403 ? -5.870 0.564 -3.325 1.00 81.75 403 ASP A N 1
ATOM 3124 C CA . ASP A 1 403 ? -6.041 1.291 -2.064 1.00 81.75 403 ASP A CA 1
ATOM 3125 C C . ASP A 1 403 ? -6.338 2.789 -2.280 1.00 81.75 403 ASP A C 1
ATOM 3127 O O . ASP A 1 403 ? -7.004 3.430 -1.460 1.00 81.75 403 ASP A O 1
ATOM 3131 N N . ILE A 1 404 ? -5.939 3.315 -3.439 1.00 83.88 404 ILE A N 1
ATOM 3132 C CA . ILE A 1 404 ? -6.122 4.699 -3.875 1.00 83.88 404 ILE A CA 1
ATOM 3133 C C . ILE A 1 404 ? -7.506 4.968 -4.491 1.00 83.88 404 ILE A C 1
ATOM 3135 O O . ILE A 1 404 ? -7.938 6.123 -4.595 1.00 83.88 404 ILE A O 1
ATOM 3139 N N . PHE A 1 405 ? -8.256 3.914 -4.837 1.00 88.00 405 PHE A N 1
ATOM 3140 C CA . PHE A 1 405 ? -9.576 4.004 -5.475 1.00 88.00 405 PHE A CA 1
ATOM 3141 C C . PHE A 1 405 ? -10.552 4.990 -4.806 1.00 88.00 405 PHE A C 1
ATOM 3143 O O . PHE A 1 405 ? -11.202 5.744 -5.534 1.00 88.00 405 PHE A O 1
ATOM 3150 N N . PRO A 1 406 ? -10.696 5.052 -3.462 1.00 87.06 406 PRO A N 1
ATOM 3151 C CA . PRO A 1 406 ? -11.633 5.989 -2.845 1.00 87.06 406 PRO A CA 1
ATOM 3152 C C . PRO A 1 406 ? -11.333 7.450 -3.200 1.00 87.06 406 PRO A C 1
ATOM 3154 O O . PRO A 1 406 ? -12.259 8.246 -3.361 1.00 87.06 406 PRO A O 1
ATOM 3157 N N . ALA A 1 407 ? -10.052 7.800 -3.352 1.00 85.81 407 ALA A N 1
ATOM 3158 C CA . ALA A 1 407 ? -9.637 9.133 -3.767 1.00 85.81 407 ALA A CA 1
ATOM 3159 C C . ALA A 1 407 ? -9.925 9.368 -5.257 1.00 85.81 407 ALA A C 1
ATOM 3161 O O . ALA A 1 407 ? -10.407 10.445 -5.620 1.00 85.81 407 ALA A O 1
ATOM 3162 N N . TYR A 1 408 ? -9.719 8.346 -6.095 1.00 90.56 408 TYR A N 1
ATOM 3163 C CA . TYR A 1 408 ? -10.085 8.387 -7.511 1.00 90.56 408 TYR A CA 1
ATOM 3164 C C . TYR A 1 408 ? -11.581 8.637 -7.704 1.00 90.56 408 TYR A C 1
ATOM 3166 O O . TYR A 1 408 ? -11.974 9.617 -8.336 1.00 90.56 408 TYR A O 1
ATOM 3174 N N . PHE A 1 409 ? -12.419 7.822 -7.062 1.00 90.44 409 PHE A N 1
ATOM 3175 C CA . PHE A 1 409 ? -13.875 7.934 -7.137 1.00 90.44 409 PHE A CA 1
ATOM 3176 C C . PHE A 1 409 ? -14.404 9.264 -6.579 1.00 90.44 409 PHE A C 1
ATOM 3178 O O . PHE A 1 409 ? -15.356 9.829 -7.118 1.00 90.44 409 PHE A O 1
ATOM 3185 N N . TYR A 1 410 ? -13.785 9.794 -5.517 1.00 90.25 410 TYR A N 1
ATOM 3186 C CA . TYR A 1 410 ? -14.166 11.089 -4.947 1.00 90.25 410 TYR A CA 1
ATOM 3187 C C . TYR A 1 410 ? -13.948 12.252 -5.925 1.00 90.25 410 TYR A C 1
ATOM 3189 O O . TYR A 1 410 ? -14.754 13.182 -5.971 1.00 90.25 410 TYR A O 1
ATOM 3197 N N . HIS A 1 411 ? -12.856 12.219 -6.691 1.00 90.50 411 HIS A N 1
ATOM 3198 C CA . HIS A 1 411 ? -12.496 13.290 -7.621 1.00 90.50 411 HIS A CA 1
ATOM 3199 C C . HIS A 1 411 ? -13.055 13.101 -9.029 1.00 90.50 411 HIS A C 1
ATOM 3201 O O . HIS A 1 411 ? -13.229 14.092 -9.729 1.00 90.50 411 HIS A O 1
ATOM 3207 N N . ASN A 1 412 ? -13.365 11.870 -9.423 1.00 93.94 412 ASN A N 1
ATOM 3208 C CA . ASN A 1 412 ? -14.006 11.552 -10.685 1.00 93.94 412 ASN A CA 1
ATOM 3209 C C . ASN A 1 412 ? -14.948 10.355 -10.477 1.00 93.94 412 ASN A C 1
ATOM 3211 O O . ASN A 1 412 ? -14.523 9.200 -10.436 1.00 93.94 412 ASN A O 1
ATOM 3215 N N . SER A 1 413 ? -16.241 10.661 -10.366 1.00 93.88 413 SER A N 1
ATOM 3216 C CA . SER A 1 413 ? -17.339 9.682 -10.300 1.00 93.88 413 SER A CA 1
ATOM 3217 C C . SER A 1 413 ? -18.003 9.440 -11.663 1.00 93.88 413 SER A C 1
ATOM 3219 O O . SER A 1 413 ? -18.972 8.688 -11.762 1.00 93.88 413 SER A O 1
ATOM 3221 N N . HIS A 1 414 ? -17.485 10.091 -12.707 1.00 92.06 414 HIS A N 1
ATOM 3222 C CA . HIS A 1 414 ? -17.948 10.006 -14.088 1.00 92.06 414 HIS A CA 1
ATOM 3223 C C . HIS A 1 414 ? -17.521 8.687 -14.755 1.00 92.06 414 HIS A C 1
ATOM 3225 O O . HIS A 1 414 ? -18.254 8.138 -15.582 1.00 92.06 414 HIS A O 1
ATOM 3231 N N . ASN A 1 415 ? -16.355 8.166 -14.366 1.00 96.00 415 ASN A N 1
ATOM 3232 C CA . ASN A 1 415 ? -15.773 6.924 -14.873 1.00 96.00 415 ASN A CA 1
ATOM 3233 C C . ASN A 1 415 ? -15.959 5.730 -13.924 1.00 96.00 415 ASN A C 1
ATOM 3235 O O . ASN A 1 415 ? -16.162 5.888 -12.717 1.00 96.00 415 ASN A O 1
ATOM 3239 N N . TYR A 1 416 ? -15.844 4.517 -14.475 1.00 94.81 416 TYR A N 1
ATOM 3240 C CA . TYR A 1 416 ? -15.771 3.280 -13.693 1.00 94.81 416 TYR A CA 1
ATOM 3241 C C . TYR A 1 416 ? -14.323 2.859 -13.476 1.00 94.81 416 TYR A C 1
ATOM 3243 O O . TYR A 1 416 ? -13.495 3.013 -14.362 1.00 94.81 416 TYR A O 1
ATOM 3251 N N . TYR A 1 417 ? -14.024 2.269 -12.323 1.00 93.75 417 TYR A N 1
ATOM 3252 C CA . TYR A 1 417 ? -12.688 1.776 -11.992 1.00 93.75 417 TYR A CA 1
ATOM 3253 C C . TYR A 1 417 ? -12.732 0.262 -11.821 1.00 93.75 417 TYR A C 1
ATOM 3255 O O . TYR A 1 417 ? -13.694 -0.282 -11.273 1.00 93.75 417 TYR A O 1
ATOM 3263 N N . ILE A 1 418 ? -11.700 -0.421 -12.309 1.00 90.50 418 ILE A N 1
ATOM 3264 C CA . ILE A 1 418 ? -11.663 -1.891 -12.371 1.00 90.50 418 ILE A CA 1
ATOM 3265 C C . ILE A 1 418 ? -11.632 -2.573 -11.000 1.00 90.50 418 ILE A C 1
ATOM 3267 O O . ILE A 1 418 ? -12.064 -3.720 -10.870 1.00 90.50 418 ILE A O 1
ATOM 3271 N N . VAL A 1 419 ? -11.127 -1.881 -9.980 1.00 86.00 419 VAL A N 1
ATOM 3272 C CA . VAL A 1 419 ? -11.016 -2.388 -8.619 1.00 86.00 419 VAL A CA 1
ATOM 3273 C C . VAL A 1 419 ? -11.230 -1.238 -7.639 1.00 86.00 419 VAL A C 1
ATOM 3275 O O . VAL A 1 419 ? -10.753 -0.130 -7.856 1.00 86.00 419 VAL A O 1
ATOM 3278 N N . GLY A 1 420 ? -11.987 -1.495 -6.573 1.00 80.25 420 GLY A N 1
ATOM 3279 C CA . GLY A 1 420 ? -12.215 -0.516 -5.504 1.00 80.25 420 GLY A CA 1
ATOM 3280 C C . GLY A 1 420 ? -12.135 -1.076 -4.088 1.00 80.25 420 GLY A C 1
ATOM 3281 O O . GLY A 1 420 ? -12.484 -0.408 -3.117 1.00 80.25 420 GLY A O 1
ATOM 3282 N N . LEU A 1 421 ? -11.708 -2.330 -3.986 1.00 76.88 421 LEU A N 1
ATOM 3283 C CA . LEU A 1 421 ? -11.427 -3.086 -2.772 1.00 76.88 421 LEU A CA 1
ATOM 3284 C C . LEU A 1 421 ? -10.273 -4.026 -3.100 1.00 76.88 421 LEU A C 1
ATOM 3286 O O . LEU A 1 421 ? -10.092 -4.341 -4.270 1.00 76.88 421 LEU A O 1
ATOM 3290 N N . ASP A 1 422 ? -9.564 -4.529 -2.092 1.00 79.94 422 ASP A N 1
ATOM 3291 C CA . ASP A 1 422 ? -8.454 -5.463 -2.302 1.00 79.94 422 ASP A CA 1
ATOM 3292 C C . ASP A 1 422 ? -8.812 -6.537 -3.357 1.00 79.94 422 ASP A C 1
ATOM 3294 O O . ASP A 1 422 ? -9.772 -7.306 -3.169 1.00 79.94 422 ASP A O 1
ATOM 3298 N N . PRO A 1 423 ? -8.076 -6.601 -4.486 1.00 79.44 423 PRO A N 1
ATOM 3299 C CA . PRO A 1 423 ? -8.388 -7.504 -5.582 1.00 79.44 423 PRO A CA 1
ATOM 3300 C C . PRO A 1 423 ? -8.376 -8.962 -5.121 1.00 79.44 423 PRO A C 1
ATOM 3302 O O . PRO A 1 423 ? -9.047 -9.792 -5.738 1.00 79.44 423 PRO A O 1
ATOM 3305 N N . LYS A 1 424 ? -7.713 -9.308 -4.008 1.00 76.75 424 LYS A N 1
ATOM 3306 C CA . LYS A 1 424 ? -7.754 -10.651 -3.415 1.00 76.75 424 LYS A CA 1
ATOM 3307 C C . LYS A 1 424 ? -9.175 -11.136 -3.130 1.00 76.75 424 LYS A C 1
ATOM 3309 O O . LYS A 1 424 ? -9.429 -12.334 -3.256 1.00 76.75 424 LYS A O 1
ATOM 3314 N N . PHE A 1 425 ? -10.128 -10.252 -2.825 1.00 75.56 425 PHE A N 1
ATOM 3315 C CA . PHE A 1 425 ? -11.534 -10.647 -2.662 1.00 75.56 425 PHE A CA 1
ATOM 3316 C C . PHE A 1 425 ? -12.155 -11.181 -3.960 1.00 75.56 425 PHE A C 1
ATOM 3318 O O . PHE A 1 425 ? -13.065 -12.009 -3.919 1.00 75.56 425 PHE A O 1
ATOM 3325 N N . THR A 1 426 ? -11.634 -10.767 -5.117 1.00 75.50 426 THR A N 1
ATOM 3326 C CA . THR A 1 426 ? -12.065 -11.282 -6.422 1.00 75.50 426 THR A CA 1
ATOM 3327 C C . THR A 1 426 ? -11.458 -12.646 -6.743 1.00 75.50 426 THR A C 1
ATOM 3329 O O . THR A 1 426 ? -12.087 -13.409 -7.471 1.00 75.50 426 THR A O 1
ATOM 3332 N N . HIS A 1 427 ? -10.322 -13.020 -6.137 1.00 80.00 427 HIS A N 1
ATOM 3333 C CA . HIS A 1 427 ? -9.618 -14.280 -6.417 1.00 80.00 427 HIS A CA 1
ATOM 3334 C C . HIS A 1 427 ? -10.507 -15.519 -6.246 1.00 80.00 427 HIS A C 1
ATOM 3336 O O . HIS A 1 427 ? -10.462 -16.428 -7.064 1.00 80.00 427 HIS A O 1
ATOM 3342 N N . ALA A 1 428 ? -11.354 -15.561 -5.212 1.00 73.12 428 ALA A N 1
ATOM 3343 C CA . ALA A 1 428 ? -12.224 -16.716 -4.975 1.00 73.12 428 ALA A CA 1
ATOM 3344 C C . ALA A 1 428 ? -13.293 -16.903 -6.068 1.00 73.12 428 ALA A C 1
ATOM 3346 O O . ALA A 1 428 ? -13.723 -18.027 -6.318 1.00 73.12 428 ALA A O 1
ATOM 3347 N N . ARG A 1 429 ? -13.731 -15.812 -6.710 1.00 76.88 429 ARG A N 1
ATOM 3348 C CA . ARG A 1 429 ? -14.812 -15.821 -7.709 1.00 76.88 429 ARG A CA 1
ATOM 3349 C C . ARG A 1 429 ? -14.298 -15.783 -9.149 1.00 76.88 429 ARG A C 1
ATOM 3351 O O . ARG A 1 429 ? -14.918 -16.375 -10.026 1.00 76.88 429 ARG A O 1
ATOM 3358 N N . ARG A 1 430 ? -13.216 -15.046 -9.394 1.00 84.06 430 ARG A N 1
ATOM 3359 C CA . ARG A 1 430 ? -12.577 -14.794 -10.693 1.00 84.06 430 ARG A CA 1
ATOM 3360 C C . ARG A 1 430 ? -11.050 -14.832 -10.536 1.00 84.06 430 ARG A C 1
ATOM 3362 O O . ARG A 1 430 ? -10.398 -13.790 -10.631 1.00 84.06 430 ARG A O 1
ATOM 3369 N N . PRO A 1 431 ? -10.466 -16.013 -10.253 1.00 85.81 431 PRO A N 1
ATOM 3370 C CA . PRO A 1 431 ? -9.018 -16.147 -10.084 1.00 85.81 431 PRO A CA 1
ATOM 3371 C C . PRO A 1 431 ? -8.256 -15.814 -11.373 1.00 85.81 431 PRO A C 1
ATOM 3373 O O . PRO A 1 431 ? -7.109 -15.391 -11.306 1.00 85.81 431 PRO A O 1
ATOM 3376 N N . ASP A 1 432 ? -8.906 -15.948 -12.533 1.00 88.31 432 ASP A N 1
ATOM 3377 C CA . ASP A 1 432 ? -8.402 -15.541 -13.842 1.00 88.31 432 ASP A CA 1
ATOM 3378 C C . ASP A 1 432 ? -8.148 -14.027 -13.927 1.00 88.31 432 ASP A C 1
ATOM 3380 O O . ASP A 1 432 ? -7.030 -13.608 -14.225 1.00 88.31 432 ASP A O 1
ATOM 3384 N N . LEU A 1 433 ? -9.154 -13.200 -13.616 1.00 89.75 433 LEU A N 1
ATOM 3385 C CA . LEU A 1 433 ? -9.023 -11.740 -13.659 1.00 89.75 433 LEU A CA 1
ATOM 3386 C C . LEU A 1 433 ? -8.101 -11.221 -12.560 1.00 89.75 433 LEU A C 1
ATOM 3388 O O . LEU A 1 433 ? -7.332 -10.297 -12.807 1.00 89.75 433 LEU A O 1
ATOM 3392 N N . TRP A 1 434 ? -8.144 -11.830 -11.372 1.00 89.94 434 TRP A N 1
ATOM 3393 C CA . TRP A 1 434 ? -7.220 -11.492 -10.294 1.00 89.94 434 TRP A CA 1
ATOM 3394 C C . TRP A 1 434 ? -5.764 -11.701 -10.720 1.00 89.94 434 TRP A C 1
ATOM 3396 O O . TRP A 1 434 ? -4.948 -10.793 -10.586 1.00 89.94 434 TRP A O 1
ATOM 3406 N N . GLU A 1 435 ? -5.445 -12.871 -11.278 1.00 90.25 435 GLU A N 1
ATOM 3407 C CA . GLU A 1 435 ? -4.086 -13.182 -11.722 1.00 90.25 435 GLU A CA 1
ATOM 3408 C C . GLU A 1 435 ? -3.650 -12.234 -12.849 1.00 90.25 435 GLU A C 1
ATOM 3410 O O . GLU A 1 435 ? -2.535 -11.719 -12.809 1.00 90.25 435 GLU A O 1
ATOM 3415 N N . ARG A 1 436 ? -4.532 -11.929 -13.816 1.00 92.62 436 ARG A N 1
ATOM 3416 C CA . ARG A 1 436 ? -4.240 -10.937 -14.867 1.00 92.62 436 ARG A CA 1
ATOM 3417 C C . ARG A 1 436 ? -3.935 -9.564 -14.280 1.00 92.62 436 ARG A C 1
ATOM 3419 O O . ARG A 1 436 ? -2.898 -9.003 -14.615 1.00 92.62 436 ARG A O 1
ATOM 3426 N N . TYR A 1 437 ? -4.790 -9.058 -13.391 1.00 92.31 437 TYR A N 1
ATOM 3427 C CA . TYR A 1 437 ? -4.596 -7.766 -12.730 1.00 92.31 437 TYR A CA 1
ATOM 3428 C C . TYR A 1 437 ? -3.228 -7.710 -12.048 1.00 92.31 437 TYR A C 1
ATOM 3430 O O . TYR A 1 437 ? -2.414 -6.857 -12.386 1.00 92.31 437 TYR A O 1
ATOM 3438 N N . MET A 1 438 ? -2.933 -8.687 -11.183 1.00 89.88 438 MET A N 1
ATOM 3439 C CA . MET A 1 438 ? -1.691 -8.727 -10.407 1.00 89.88 438 MET A CA 1
ATOM 3440 C C . MET A 1 438 ? -0.436 -8.794 -11.283 1.00 89.88 438 MET A C 1
ATOM 3442 O O . MET A 1 438 ? 0.564 -8.157 -10.965 1.00 89.88 438 MET A O 1
ATOM 3446 N N . ARG A 1 439 ? -0.450 -9.579 -12.369 1.00 91.50 439 ARG A N 1
ATOM 3447 C CA . ARG A 1 439 ? 0.713 -9.692 -13.266 1.00 91.50 439 ARG A CA 1
ATOM 3448 C C . ARG A 1 439 ? 0.882 -8.451 -14.136 1.00 91.50 439 ARG A C 1
ATOM 3450 O O . ARG A 1 439 ? 2.014 -8.052 -14.386 1.00 91.50 439 ARG A O 1
ATOM 3457 N N . ILE A 1 440 ? -0.214 -7.838 -14.583 1.00 93.00 440 ILE A N 1
ATOM 3458 C CA . ILE A 1 440 ? -0.181 -6.611 -15.386 1.00 93.00 440 ILE A CA 1
ATOM 3459 C C . ILE A 1 440 ? 0.365 -5.445 -14.558 1.00 93.00 440 ILE A C 1
ATOM 3461 O O . ILE A 1 440 ? 1.345 -4.836 -14.982 1.00 93.00 440 ILE A O 1
ATOM 3465 N N . THR A 1 441 ? -0.196 -5.176 -13.373 1.00 91.00 441 THR A N 1
ATOM 3466 C CA . THR A 1 441 ? 0.201 -4.023 -12.539 1.00 91.00 441 THR A CA 1
ATOM 3467 C C . THR A 1 441 ? 1.628 -4.126 -12.016 1.00 91.00 441 THR A C 1
ATOM 3469 O O . THR A 1 441 ? 2.314 -3.120 -11.889 1.00 91.00 441 THR A O 1
ATOM 3472 N N . ARG A 1 442 ? 2.137 -5.344 -11.806 1.00 87.88 442 ARG A N 1
ATOM 3473 C CA . ARG A 1 442 ? 3.545 -5.584 -11.440 1.00 87.88 442 ARG A CA 1
ATOM 3474 C C . ARG A 1 442 ? 4.518 -5.523 -12.616 1.00 87.88 442 ARG A C 1
ATOM 3476 O O . ARG A 1 442 ? 5.704 -5.778 -12.438 1.00 87.88 442 ARG A O 1
ATOM 3483 N N . GLY A 1 443 ? 4.031 -5.265 -13.829 1.00 84.69 443 GLY A N 1
ATOM 3484 C CA . GLY A 1 443 ? 4.857 -5.310 -15.029 1.00 84.69 443 GLY A CA 1
ATOM 3485 C C . GLY A 1 443 ? 5.374 -6.716 -15.352 1.00 84.69 443 GLY A C 1
ATOM 3486 O O . GLY A 1 443 ? 6.319 -6.854 -16.115 1.00 84.69 443 GLY A O 1
ATOM 3487 N N . GLU A 1 444 ? 4.773 -7.791 -14.844 1.00 85.31 444 GLU A N 1
ATOM 3488 C CA . GLU A 1 444 ? 5.179 -9.179 -15.104 1.00 85.31 444 GLU A CA 1
ATOM 3489 C C . GLU A 1 444 ? 4.539 -9.731 -16.396 1.00 85.31 444 GLU A C 1
ATOM 3491 O O . GLU A 1 444 ? 4.017 -10.842 -16.412 1.00 85.31 444 GLU A O 1
ATOM 3496 N N . THR A 1 445 ? 4.531 -8.964 -17.490 1.00 85.25 445 THR A N 1
ATOM 3497 C CA . THR A 1 445 ? 3.966 -9.375 -18.793 1.00 85.25 445 THR A CA 1
ATOM 3498 C C . THR A 1 445 ? 5.026 -9.386 -19.909 1.00 85.25 445 THR A C 1
ATOM 3500 O O . THR A 1 445 ? 5.934 -8.545 -19.886 1.00 85.25 445 THR A O 1
ATOM 3503 N N . PRO A 1 446 ? 4.945 -10.316 -20.890 1.00 84.44 446 PRO A N 1
ATOM 3504 C CA . PRO A 1 446 ? 3.974 -11.411 -21.002 1.00 84.44 446 PRO A CA 1
ATOM 3505 C C . PRO A 1 446 ? 4.262 -12.575 -20.032 1.00 84.44 446 PRO A C 1
ATOM 3507 O O . PRO A 1 446 ? 5.420 -12.888 -19.751 1.00 84.44 446 PRO A O 1
ATOM 3510 N N . LYS A 1 447 ? 3.221 -13.260 -19.537 1.00 85.56 447 LYS A N 1
ATOM 3511 C CA . LYS A 1 447 ? 3.363 -14.387 -18.591 1.00 85.56 447 LYS A CA 1
ATOM 3512 C C . LYS A 1 447 ? 2.345 -15.487 -18.841 1.00 85.56 447 LYS A C 1
ATOM 3514 O O . LYS A 1 447 ? 1.147 -15.240 -18.887 1.00 85.56 447 LYS A O 1
ATOM 3519 N N . LYS A 1 448 ? 2.809 -16.735 -18.919 1.00 85.56 448 LYS A N 1
ATOM 3520 C CA . LYS A 1 448 ? 1.920 -17.903 -18.856 1.00 85.56 448 LYS A CA 1
ATOM 3521 C C . LYS A 1 448 ? 1.558 -18.185 -17.404 1.00 85.56 448 LYS A C 1
ATOM 3523 O O . LYS A 1 448 ? 2.459 -18.345 -16.580 1.00 85.56 448 LYS A O 1
ATOM 3528 N N . SER A 1 449 ? 0.265 -18.277 -17.115 1.00 85.75 449 SER A N 1
ATOM 3529 C CA . SER A 1 449 ? -0.238 -18.648 -15.794 1.00 85.75 449 SER A CA 1
ATOM 3530 C C . SER A 1 449 ? -1.201 -19.830 -15.878 1.00 85.75 449 SER A C 1
ATOM 3532 O O . SER A 1 449 ? -1.718 -20.170 -16.948 1.00 85.75 449 SER A O 1
ATOM 3534 N N . VAL A 1 450 ? -1.382 -20.500 -14.742 1.00 85.38 450 VAL A N 1
ATOM 3535 C CA . VAL A 1 450 ? -2.310 -21.617 -14.563 1.00 85.38 450 VAL A CA 1
ATOM 3536 C C . VAL A 1 450 ? -3.124 -21.329 -13.316 1.00 85.38 450 VAL A C 1
ATOM 3538 O O . VAL A 1 450 ? -2.570 -21.258 -12.220 1.00 85.38 450 VAL A O 1
ATOM 3541 N N . VAL A 1 451 ? -4.438 -21.196 -13.471 1.00 83.94 451 VAL A N 1
ATOM 3542 C CA . VAL A 1 451 ? -5.348 -20.961 -12.345 1.00 83.94 451 VAL A CA 1
ATOM 3543 C C . VAL A 1 451 ? -6.312 -22.129 -12.186 1.00 83.94 451 VAL A C 1
ATOM 3545 O O . VAL A 1 451 ? -6.631 -22.848 -13.135 1.00 83.94 451 VAL A O 1
ATOM 3548 N N . LYS A 1 452 ? -6.778 -22.326 -10.953 1.00 80.44 452 LYS A N 1
ATOM 3549 C CA . LYS A 1 452 ? -7.832 -23.289 -10.628 1.00 80.44 452 LYS A CA 1
ATOM 3550 C C . LYS A 1 452 ? -9.162 -22.552 -10.586 1.00 80.44 452 LYS A C 1
ATOM 3552 O O . LYS A 1 452 ? -9.372 -21.723 -9.707 1.00 80.44 452 LYS A O 1
ATOM 3557 N N . LEU A 1 453 ? -10.048 -22.871 -11.518 1.00 76.31 453 LEU A N 1
ATOM 3558 C CA . LEU A 1 453 ? -11.416 -22.371 -11.554 1.00 76.31 453 LEU A CA 1
ATOM 3559 C C . LEU A 1 453 ? -12.333 -23.415 -10.937 1.00 76.31 453 LEU A C 1
ATOM 3561 O O . LEU A 1 453 ? -12.318 -24.572 -11.351 1.00 76.31 453 LEU A O 1
ATOM 3565 N N . THR A 1 454 ? -13.142 -23.012 -9.967 1.00 71.94 454 THR A N 1
ATOM 3566 C CA . THR A 1 454 ? -14.208 -23.862 -9.435 1.00 71.94 454 THR A CA 1
ATOM 3567 C C . THR A 1 454 ? -15.503 -23.471 -10.128 1.00 71.94 454 THR A C 1
ATOM 3569 O O . THR A 1 454 ? -15.955 -22.333 -10.005 1.00 71.94 454 THR A O 1
ATOM 3572 N N . ALA A 1 455 ? -16.076 -24.395 -10.892 1.00 66.69 455 ALA A N 1
ATOM 3573 C CA . ALA A 1 455 ? -17.361 -24.200 -11.537 1.00 66.69 455 ALA A CA 1
ATOM 3574 C C . ALA A 1 455 ? -18.498 -24.157 -10.490 1.00 66.69 455 ALA A C 1
ATOM 3576 O O . ALA A 1 455 ? -18.324 -24.632 -9.364 1.00 66.69 455 ALA A O 1
ATOM 3577 N N . PRO A 1 456 ? -19.674 -23.593 -10.831 1.00 65.75 456 PRO A N 1
ATOM 3578 C CA . PRO A 1 456 ? -20.812 -23.505 -9.909 1.00 65.75 456 PRO A CA 1
ATOM 3579 C C . PRO A 1 456 ? -21.310 -24.858 -9.370 1.00 65.75 456 PRO A C 1
ATOM 3581 O O . PRO A 1 456 ? -21.986 -24.891 -8.347 1.00 65.75 456 PRO A O 1
ATOM 3584 N N . ASP A 1 457 ? -20.974 -25.963 -10.039 1.00 75.94 457 ASP A N 1
ATOM 3585 C CA . ASP A 1 457 ? -21.270 -27.344 -9.638 1.00 75.94 457 ASP A CA 1
ATOM 3586 C C . ASP A 1 457 ? -20.239 -27.939 -8.652 1.00 75.94 457 ASP A C 1
ATOM 3588 O O . ASP A 1 457 ? -20.362 -29.094 -8.243 1.00 75.94 457 ASP A O 1
ATOM 3592 N N . GLY A 1 458 ? -19.224 -27.160 -8.259 1.00 70.31 458 GLY A N 1
ATOM 3593 C CA . GLY A 1 458 ? -18.155 -27.568 -7.349 1.00 70.31 458 GLY A CA 1
ATOM 3594 C C . GLY A 1 458 ? -16.978 -28.277 -8.025 1.00 70.31 458 GLY A C 1
ATOM 3595 O O . GLY A 1 458 ? -16.004 -28.599 -7.341 1.00 70.31 458 GLY A O 1
ATOM 3596 N N . GLN A 1 459 ? -17.010 -28.501 -9.344 1.00 72.38 459 GLN A N 1
ATOM 3597 C CA . GLN A 1 459 ? -15.889 -29.115 -10.054 1.00 72.38 459 GLN A CA 1
ATOM 3598 C C . GLN A 1 459 ? -14.761 -28.106 -10.270 1.00 72.38 459 GLN A C 1
ATOM 3600 O O . GLN A 1 459 ? -14.962 -27.010 -10.792 1.00 72.38 459 GLN A O 1
ATOM 3605 N N . THR A 1 460 ? -13.540 -28.476 -9.886 1.00 76.31 460 THR A N 1
ATOM 3606 C CA . THR A 1 460 ? -12.354 -27.652 -10.141 1.00 76.31 460 THR A CA 1
ATOM 3607 C C . THR A 1 460 ? -11.708 -28.030 -11.468 1.00 76.31 460 THR A C 1
ATOM 3609 O O . THR A 1 460 ? -11.273 -29.166 -11.652 1.00 76.31 460 THR A O 1
ATOM 3612 N N . ARG A 1 461 ? -11.573 -27.058 -12.371 1.00 80.38 461 ARG A N 1
ATOM 3613 C CA . ARG A 1 461 ? -10.830 -27.167 -13.629 1.00 80.38 461 ARG A CA 1
ATOM 3614 C C . ARG A 1 461 ? -9.567 -26.314 -13.557 1.00 80.38 461 ARG A C 1
ATOM 3616 O O . ARG A 1 461 ? -9.594 -25.196 -13.052 1.00 80.38 461 ARG A O 1
ATOM 3623 N N . GLN A 1 462 ? -8.455 -26.837 -14.064 1.00 83.44 462 GLN A N 1
ATOM 3624 C CA . GLN A 1 462 ? -7.266 -26.025 -14.309 1.00 83.44 462 GLN A CA 1
ATOM 3625 C C . GLN A 1 462 ? -7.343 -25.420 -15.703 1.00 83.44 462 GLN A C 1
ATOM 3627 O O . GLN A 1 462 ? -7.605 -26.131 -16.676 1.00 83.44 462 GLN A O 1
ATOM 3632 N N . GLU A 1 463 ? -7.101 -24.121 -15.788 1.00 82.81 463 GLU A N 1
ATOM 3633 C CA . GLU A 1 463 ? -7.035 -23.396 -17.048 1.00 82.81 463 GLU A CA 1
ATOM 3634 C C . GLU A 1 463 ? -5.692 -22.683 -17.148 1.00 82.81 463 GLU A C 1
ATOM 3636 O O . GLU A 1 463 ? -5.225 -22.073 -16.184 1.00 82.81 463 GLU A O 1
ATOM 3641 N N . SER A 1 464 ? -5.056 -22.802 -18.312 1.00 86.00 464 SER A N 1
ATOM 3642 C CA . SER A 1 464 ? -3.804 -22.122 -18.614 1.00 86.00 464 SER A CA 1
ATOM 3643 C C . SER A 1 464 ? -4.045 -21.062 -19.673 1.00 86.00 464 SER A C 1
ATOM 3645 O O . SER A 1 464 ? -4.666 -21.337 -20.698 1.00 86.00 464 SER A O 1
ATOM 3647 N N . PHE A 1 465 ? -3.532 -19.862 -19.429 1.00 86.25 465 PHE A N 1
ATOM 3648 C CA . PHE A 1 465 ? -3.643 -18.734 -20.344 1.00 86.25 465 PHE A CA 1
ATOM 3649 C C . PHE A 1 465 ? -2.365 -17.895 -20.337 1.00 86.25 465 PHE A C 1
ATOM 3651 O O . PHE A 1 465 ? -1.569 -17.935 -19.394 1.00 86.25 465 PHE A O 1
ATOM 3658 N N . SER A 1 466 ? -2.164 -17.149 -21.424 1.00 90.62 466 SER A N 1
ATOM 3659 C CA . SER A 1 466 ? -1.152 -16.094 -21.493 1.00 90.62 466 SER A CA 1
ATOM 3660 C C . SER A 1 466 ? -1.759 -14.790 -20.997 1.00 90.62 466 SER A C 1
ATOM 3662 O O . SER A 1 466 ? -2.915 -14.489 -21.306 1.00 90.62 466 SER A O 1
ATOM 3664 N N . ILE A 1 467 ? -0.975 -14.050 -20.225 1.00 93.00 467 ILE A N 1
ATOM 3665 C CA . ILE A 1 467 ? -1.293 -12.727 -19.707 1.00 93.00 467 ILE A CA 1
ATOM 3666 C C . ILE A 1 467 ? -0.411 -11.733 -20.445 1.00 93.00 467 ILE A C 1
ATOM 3668 O O . ILE A 1 467 ? 0.815 -11.836 -20.374 1.00 93.00 467 ILE A O 1
ATOM 3672 N N . ASP A 1 468 ? -1.041 -10.789 -21.129 1.00 92.81 468 ASP A N 1
ATOM 3673 C CA . ASP A 1 468 ? -0.395 -9.783 -21.971 1.00 92.81 468 ASP A CA 1
ATOM 3674 C C . ASP A 1 468 ? -0.967 -8.393 -21.643 1.00 92.81 468 ASP A C 1
ATOM 3676 O O . ASP A 1 468 ? -2.094 -8.278 -21.167 1.00 92.81 468 ASP A O 1
ATOM 3680 N N . LEU A 1 469 ? -0.251 -7.307 -21.965 1.00 93.06 469 LEU A N 1
ATOM 3681 C CA . LEU A 1 469 ? -0.767 -5.943 -21.737 1.00 93.06 469 LEU A CA 1
ATOM 3682 C C . LEU A 1 469 ? -2.091 -5.674 -22.470 1.00 93.06 469 LEU A C 1
ATOM 3684 O O . LEU A 1 469 ? -2.944 -4.951 -21.962 1.00 93.06 469 LEU A O 1
ATOM 3688 N N . LYS A 1 470 ? -2.309 -6.299 -23.636 1.00 94.50 470 LYS A N 1
ATOM 3689 C CA . LYS A 1 470 ? -3.567 -6.183 -24.395 1.00 94.50 470 LYS A CA 1
ATOM 3690 C C . LYS A 1 470 ? -4.798 -6.628 -23.597 1.00 94.50 470 LYS A C 1
ATOM 3692 O O . LYS A 1 470 ? -5.902 -6.214 -23.946 1.00 94.50 470 LYS A O 1
ATOM 3697 N N . ASP A 1 471 ? -4.621 -7.411 -22.531 1.00 95.44 471 ASP A N 1
ATOM 3698 C CA . ASP A 1 471 ? -5.703 -7.843 -21.647 1.00 95.44 471 ASP A CA 1
ATOM 3699 C C . ASP A 1 471 ? -6.376 -6.664 -20.936 1.00 95.44 471 ASP A C 1
ATOM 3701 O O . ASP A 1 471 ? -7.570 -6.732 -20.645 1.00 95.44 471 ASP A O 1
ATOM 3705 N N . ILE A 1 472 ? -5.669 -5.543 -20.747 1.00 96.44 472 ILE A N 1
ATOM 3706 C CA . ILE A 1 472 ? -6.254 -4.272 -20.286 1.00 96.44 472 ILE A CA 1
ATOM 3707 C C . ILE A 1 472 ? -7.442 -3.884 -21.180 1.00 96.44 472 ILE A C 1
ATOM 3709 O O . ILE A 1 472 ? -8.515 -3.523 -20.694 1.00 96.44 472 ILE A O 1
ATOM 3713 N N . ARG A 1 473 ? -7.280 -4.040 -22.498 1.00 95.81 473 ARG A N 1
ATOM 3714 C CA . ARG A 1 473 ? -8.328 -3.789 -23.488 1.00 95.81 473 ARG A CA 1
ATOM 3715 C C . ARG A 1 473 ? -9.292 -4.964 -23.627 1.00 95.81 473 ARG A C 1
ATOM 3717 O O . ARG A 1 473 ? -10.497 -4.753 -23.731 1.00 95.81 473 ARG A O 1
ATOM 3724 N N . THR A 1 474 ? -8.799 -6.201 -23.700 1.00 94.69 474 THR A N 1
ATOM 3725 C CA . THR A 1 474 ? -9.638 -7.354 -24.075 1.00 94.69 474 THR A CA 1
ATOM 3726 C C . THR A 1 474 ? -10.412 -7.953 -22.909 1.00 94.69 474 THR A C 1
ATOM 3728 O O . THR A 1 474 ? -11.565 -8.326 -23.114 1.00 94.69 474 THR A O 1
ATOM 3731 N N . GLU A 1 475 ? -9.841 -7.990 -21.708 1.00 94.19 475 GLU A N 1
ATOM 3732 C CA . GLU A 1 475 ? -10.440 -8.608 -20.516 1.00 94.19 475 GLU A CA 1
ATOM 3733 C C . GLU A 1 475 ? -11.059 -7.561 -19.586 1.00 94.19 475 GLU A C 1
ATOM 3735 O O . GLU A 1 475 ? -12.199 -7.719 -19.152 1.00 94.19 475 GLU A O 1
ATOM 3740 N N . PHE A 1 476 ? -10.346 -6.458 -19.336 1.00 94.62 476 PHE A N 1
ATOM 3741 C CA . PHE A 1 476 ? -10.814 -5.388 -18.442 1.00 94.62 476 PHE A CA 1
ATOM 3742 C C . PHE A 1 476 ? -11.615 -4.295 -19.151 1.00 94.62 476 PHE A C 1
ATOM 3744 O O . PHE A 1 476 ? -12.287 -3.510 -18.486 1.00 94.62 476 PHE A O 1
ATOM 3751 N N . LYS A 1 477 ? -11.576 -4.256 -20.491 1.00 95.62 477 LYS A N 1
ATOM 3752 C CA . LYS A 1 477 ? -12.290 -3.272 -21.325 1.00 95.62 477 LYS A CA 1
ATOM 3753 C C . LYS A 1 477 ? -11.967 -1.816 -20.960 1.00 95.62 477 LYS A C 1
ATOM 3755 O O . LYS A 1 477 ? -12.806 -0.936 -21.139 1.00 95.62 477 LYS A O 1
ATOM 3760 N N . ALA A 1 478 ? -10.764 -1.561 -20.449 1.00 96.94 478 ALA A N 1
ATOM 3761 C CA . ALA A 1 478 ? -10.362 -0.233 -20.021 1.00 96.94 478 ALA A CA 1
ATOM 3762 C C . ALA A 1 478 ? -10.023 0.673 -21.213 1.00 96.94 478 ALA A C 1
ATOM 3764 O O . ALA A 1 478 ? -9.339 0.262 -22.153 1.00 96.94 478 ALA A O 1
ATOM 3765 N N . ARG A 1 479 ? -10.499 1.917 -21.141 1.00 97.06 479 ARG A N 1
ATOM 3766 C CA . ARG A 1 479 ? -10.221 3.012 -22.085 1.00 97.06 479 ARG A CA 1
ATOM 3767 C C . ARG A 1 479 ? -9.019 3.839 -21.648 1.00 97.06 479 ARG A C 1
ATOM 3769 O O . ARG A 1 479 ? -8.270 4.325 -22.491 1.00 97.06 479 ARG A O 1
ATOM 3776 N N . PHE A 1 480 ? -8.827 3.967 -20.341 1.00 97.50 480 PHE A N 1
ATOM 3777 C CA . PHE A 1 480 ? -7.712 4.691 -19.745 1.00 97.50 480 PHE A CA 1
ATOM 3778 C C . PHE A 1 480 ? -6.984 3.811 -18.739 1.00 97.50 480 PHE A C 1
ATOM 3780 O O . PHE A 1 480 ? -7.594 2.941 -18.122 1.00 97.50 480 PHE A O 1
ATOM 3787 N N . VAL A 1 481 ? -5.693 4.060 -18.559 1.00 97.06 481 VAL A N 1
ATOM 3788 C CA . VAL A 1 481 ? -4.892 3.532 -17.452 1.00 97.06 481 VAL A CA 1
ATOM 3789 C C . VAL A 1 481 ? -4.335 4.716 -16.684 1.00 97.06 481 VAL A C 1
ATOM 3791 O O . VAL A 1 481 ? -3.766 5.617 -17.302 1.00 97.06 481 VAL A O 1
ATOM 3794 N N . ILE A 1 482 ? -4.496 4.715 -15.366 1.00 94.69 482 ILE A N 1
ATOM 3795 C CA . ILE A 1 482 ? -3.793 5.638 -14.474 1.00 94.69 482 ILE A CA 1
ATOM 3796 C C . ILE A 1 482 ? -2.694 4.838 -13.783 1.00 94.69 482 ILE A C 1
ATOM 3798 O O . ILE A 1 482 ? -2.977 3.768 -13.246 1.00 94.69 482 ILE A O 1
ATOM 3802 N N . CYS A 1 483 ? -1.470 5.357 -13.834 1.00 92.12 483 CYS A N 1
ATOM 3803 C CA . CYS A 1 483 ? -0.329 4.821 -13.105 1.00 92.12 483 CYS A CA 1
ATOM 3804 C C . CYS A 1 483 ? 0.207 5.872 -12.131 1.00 92.12 483 CYS A C 1
ATOM 3806 O O . CYS A 1 483 ? 0.357 7.033 -12.524 1.00 92.12 483 CYS A O 1
ATOM 3808 N N . ASP A 1 484 ? 0.502 5.472 -10.904 1.00 88.19 484 ASP A N 1
ATOM 3809 C CA . ASP A 1 484 ? 1.274 6.240 -9.934 1.00 88.19 484 ASP A CA 1
ATOM 3810 C C . ASP A 1 484 ? 2.792 6.100 -10.172 1.00 88.19 484 ASP A C 1
ATOM 3812 O O . ASP A 1 484 ? 3.251 5.464 -11.131 1.00 88.19 484 ASP A O 1
ATOM 3816 N N . ASP A 1 485 ? 3.588 6.756 -9.328 1.00 81.56 485 ASP A N 1
ATOM 3817 C CA . ASP A 1 485 ? 5.049 6.734 -9.391 1.00 81.56 485 ASP A CA 1
ATOM 3818 C C . ASP A 1 485 ? 5.690 5.471 -8.788 1.00 81.56 485 ASP A C 1
ATOM 3820 O O . ASP A 1 485 ? 6.895 5.260 -8.988 1.00 81.56 485 ASP A O 1
ATOM 3824 N N . ASP A 1 486 ? 4.902 4.601 -8.147 1.00 77.50 486 ASP A N 1
ATOM 3825 C CA . ASP A 1 486 ? 5.345 3.337 -7.550 1.00 77.50 486 ASP A CA 1
ATOM 3826 C C . ASP A 1 486 ? 5.355 2.179 -8.575 1.00 77.50 486 ASP A C 1
ATOM 3828 O O . ASP A 1 486 ? 6.124 1.221 -8.432 1.00 77.50 486 ASP A O 1
ATOM 3832 N N . HIS A 1 487 ? 4.595 2.282 -9.674 1.00 81.94 487 HIS A N 1
ATOM 3833 C CA . HIS A 1 487 ? 4.469 1.238 -10.707 1.00 81.94 487 HIS A CA 1
ATOM 3834 C C . HIS A 1 487 ? 5.218 1.536 -12.026 1.00 81.94 487 HIS A C 1
ATOM 3836 O O . HIS A 1 487 ? 4.727 1.267 -13.130 1.00 81.94 487 HIS A O 1
ATOM 3842 N N . GLN A 1 488 ? 6.457 2.036 -11.948 1.00 81.25 488 GLN A N 1
ATOM 3843 C CA . GLN A 1 488 ? 7.246 2.430 -13.134 1.00 81.25 488 GLN A CA 1
ATOM 3844 C C . GLN A 1 488 ? 7.491 1.294 -14.138 1.00 81.25 488 GLN A C 1
ATOM 3846 O O . GLN A 1 488 ? 7.503 1.534 -15.348 1.00 81.25 488 GLN A O 1
ATOM 3851 N N . SER A 1 489 ? 7.648 0.051 -13.674 1.00 81.31 489 SER A N 1
ATOM 3852 C CA . SER A 1 489 ? 7.839 -1.098 -14.569 1.00 81.31 489 SER A CA 1
ATOM 3853 C C . SER A 1 489 ? 6.630 -1.297 -15.489 1.00 81.31 489 SER A C 1
ATOM 3855 O O . SER A 1 489 ? 6.770 -1.478 -16.701 1.00 81.31 489 SER A O 1
ATOM 3857 N N . PHE A 1 490 ? 5.422 -1.178 -14.931 1.00 90.50 490 PHE A N 1
ATOM 3858 C CA . PHE A 1 490 ? 4.173 -1.265 -15.679 1.00 90.50 490 PHE A CA 1
ATOM 3859 C C . PHE A 1 490 ? 3.990 -0.070 -16.622 1.00 90.50 490 PHE A C 1
ATOM 3861 O O . PHE A 1 490 ? 3.747 -0.266 -17.818 1.00 90.50 490 PHE A O 1
ATOM 3868 N N . ALA A 1 491 ? 4.190 1.153 -16.121 1.00 89.31 491 ALA A N 1
ATOM 3869 C CA . ALA A 1 491 ? 4.074 2.370 -16.922 1.00 89.31 491 ALA A CA 1
ATOM 3870 C C . ALA A 1 491 ? 5.071 2.398 -18.092 1.00 89.31 491 ALA A C 1
ATOM 3872 O O . ALA A 1 491 ?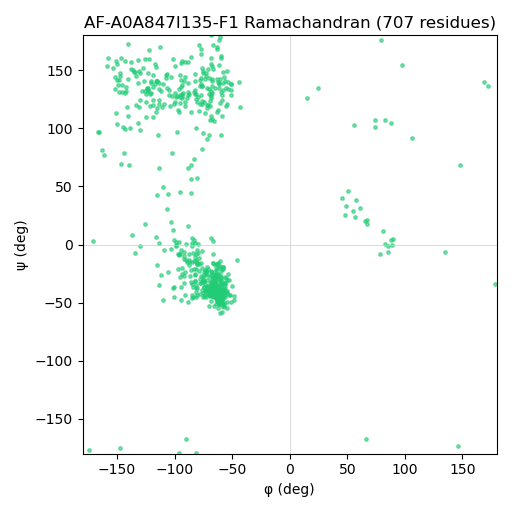 4.711 2.769 -19.213 1.00 89.31 491 ALA A O 1
ATOM 3873 N N . SER A 1 492 ? 6.310 1.947 -17.868 1.00 85.94 492 SER A N 1
ATOM 3874 C CA . SER A 1 492 ? 7.318 1.858 -18.924 1.00 85.94 492 SER A CA 1
ATOM 3875 C C . SER A 1 492 ? 6.876 0.889 -20.016 1.00 85.94 492 SER A C 1
ATOM 3877 O O . SER A 1 492 ? 6.878 1.263 -21.184 1.00 85.94 492 SER A O 1
ATOM 3879 N N . LYS A 1 493 ? 6.407 -0.314 -19.659 1.00 87.38 493 LYS A N 1
ATOM 3880 C CA . LYS A 1 493 ? 5.925 -1.320 -20.614 1.00 87.38 493 LYS A CA 1
ATOM 3881 C C . LYS A 1 493 ? 4.735 -0.828 -21.438 1.00 87.38 493 LYS A C 1
ATOM 3883 O O . LYS A 1 493 ? 4.717 -1.049 -22.648 1.00 87.38 493 LYS A O 1
ATOM 3888 N N . LEU A 1 494 ? 3.793 -0.114 -20.818 1.00 90.69 494 LEU A N 1
ATOM 3889 C CA . LEU A 1 494 ? 2.702 0.556 -21.534 1.00 90.69 494 LEU A CA 1
ATOM 3890 C C . LEU A 1 494 ? 3.217 1.608 -22.518 1.00 90.69 494 LEU A C 1
ATOM 3892 O O . LEU A 1 494 ? 2.745 1.665 -23.649 1.00 90.69 494 LEU A O 1
ATOM 3896 N N . ALA A 1 495 ? 4.206 2.410 -22.120 1.00 88.25 495 ALA A N 1
ATOM 3897 C CA . ALA A 1 495 ? 4.797 3.411 -23.000 1.00 88.25 495 ALA A CA 1
ATOM 3898 C C . ALA A 1 495 ? 5.533 2.808 -24.210 1.00 88.25 495 ALA A C 1
ATOM 3900 O O . ALA A 1 495 ? 5.550 3.438 -25.272 1.00 88.25 495 ALA A O 1
ATOM 3901 N N . ARG A 1 496 ? 6.122 1.609 -24.066 1.00 83.50 496 ARG A N 1
ATOM 3902 C CA . ARG A 1 496 ? 6.804 0.896 -25.165 1.00 83.50 496 ARG A CA 1
ATOM 3903 C C . ARG A 1 496 ? 5.818 0.357 -26.203 1.00 83.50 496 ARG A C 1
ATOM 3905 O O . ARG A 1 496 ? 6.084 0.415 -27.403 1.00 83.50 496 ARG A O 1
ATOM 3912 N N . ASP A 1 497 ? 4.654 -0.135 -25.775 1.00 86.94 497 ASP A N 1
ATOM 3913 C CA . ASP A 1 497 ? 3.626 -0.650 -26.689 1.00 86.94 497 ASP A CA 1
ATOM 3914 C C . ASP A 1 497 ? 2.743 0.475 -27.255 1.00 86.94 497 ASP A C 1
ATOM 3916 O O . ASP A 1 497 ? 1.567 0.631 -26.917 1.00 86.94 497 ASP A O 1
ATOM 3920 N N . ARG A 1 498 ? 3.318 1.259 -28.175 1.00 86.25 498 ARG A N 1
ATOM 3921 C CA . ARG A 1 498 ? 2.649 2.407 -28.820 1.00 86.25 498 ARG A CA 1
ATOM 3922 C C . ARG A 1 498 ? 1.400 2.029 -29.625 1.00 86.25 498 ARG A C 1
ATOM 3924 O O . ARG A 1 498 ? 0.587 2.906 -29.920 1.00 86.25 498 ARG A O 1
ATOM 3931 N N . ASN A 1 499 ? 1.260 0.756 -29.999 1.00 87.75 499 ASN A N 1
ATOM 3932 C CA . ASN A 1 499 ? 0.084 0.239 -30.703 1.0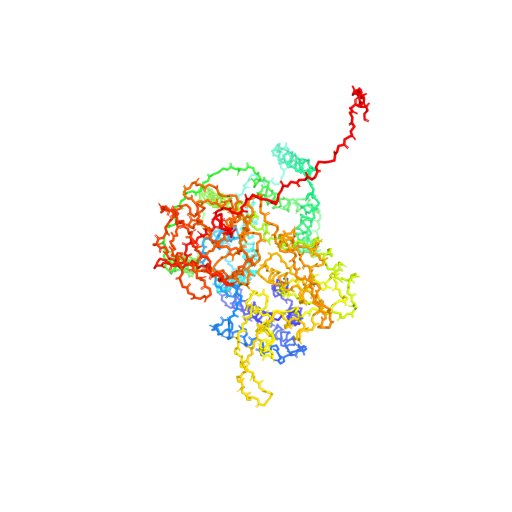0 87.75 499 ASN A CA 1
ATOM 3933 C C . ASN A 1 499 ? -1.066 -0.081 -29.742 1.00 87.75 499 ASN A C 1
ATOM 3935 O O . ASN A 1 499 ? -2.224 -0.057 -30.151 1.00 87.75 499 ASN A O 1
ATOM 3939 N N . LEU A 1 500 ? -0.763 -0.370 -28.476 1.00 93.06 500 LEU A N 1
ATOM 3940 C CA . LEU A 1 500 ? -1.763 -0.590 -27.439 1.00 93.06 500 LEU A CA 1
ATOM 3941 C C . LEU A 1 500 ? -2.131 0.696 -26.700 1.00 93.06 500 LEU A C 1
ATOM 3943 O O . LEU A 1 500 ? -3.309 0.911 -26.423 1.00 93.06 500 LEU A O 1
ATOM 3947 N N . ALA A 1 501 ? -1.145 1.519 -26.346 1.00 94.44 501 ALA A N 1
ATOM 3948 C CA . ALA A 1 501 ? -1.332 2.638 -25.435 1.00 94.44 501 ALA A CA 1
ATOM 3949 C C . ALA A 1 501 ? -0.647 3.919 -25.924 1.00 94.44 501 ALA A C 1
ATOM 3951 O O . ALA A 1 501 ? 0.394 3.916 -26.580 1.00 94.44 501 ALA A O 1
ATOM 3952 N N . GLU A 1 502 ? -1.253 5.049 -25.584 1.00 94.50 502 GLU A N 1
ATOM 3953 C CA . GLU A 1 502 ? -0.744 6.388 -25.847 1.00 94.50 502 GLU A CA 1
ATOM 3954 C C . GLU A 1 502 ? -0.674 7.164 -24.536 1.00 94.50 502 GLU A C 1
ATOM 3956 O O . GLU A 1 502 ? -1.687 7.333 -23.863 1.00 94.50 502 GLU A O 1
ATOM 3961 N N . LEU A 1 503 ? 0.511 7.657 -24.171 1.00 94.19 503 LEU A N 1
ATOM 3962 C CA . LEU A 1 503 ? 0.654 8.541 -23.018 1.00 94.19 503 LEU A CA 1
ATOM 3963 C C . LEU A 1 503 ? 0.030 9.906 -23.337 1.00 94.19 503 LEU A C 1
ATOM 3965 O O . LEU A 1 503 ? 0.459 10.585 -24.272 1.00 94.19 503 LEU A O 1
ATOM 3969 N N . VAL A 1 504 ? -0.976 10.297 -22.556 1.00 96.19 504 VAL A N 1
ATOM 3970 C CA . VAL A 1 504 ? -1.768 11.518 -22.782 1.00 96.19 504 VAL A CA 1
ATOM 3971 C C . VAL A 1 504 ? -1.619 12.557 -21.668 1.00 96.19 504 VAL A C 1
ATOM 3973 O O . VAL A 1 504 ? -1.905 13.730 -21.901 1.00 96.19 504 VAL A O 1
ATOM 3976 N N . TYR A 1 505 ? -1.128 12.166 -20.487 1.00 96.56 505 TYR A N 1
ATOM 3977 C CA . TYR A 1 505 ? -0.863 13.067 -19.361 1.00 96.56 505 TYR A CA 1
ATOM 3978 C C . TYR A 1 505 ? 0.343 12.588 -18.534 1.00 96.56 505 TYR A C 1
ATOM 3980 O O . TYR A 1 505 ? 0.502 11.379 -18.359 1.00 96.56 505 TYR A O 1
ATOM 3988 N N . PRO A 1 506 ? 1.166 13.504 -17.981 1.00 93.00 506 PRO A N 1
ATOM 3989 C CA . PRO A 1 506 ? 1.105 14.965 -18.133 1.00 93.00 506 PRO A CA 1
ATOM 3990 C C . PRO A 1 506 ? 1.805 15.463 -19.403 1.00 93.00 506 PRO A C 1
ATOM 3992 O O . PRO A 1 506 ? 1.755 16.648 -19.724 1.00 93.00 506 PRO A O 1
ATOM 3995 N N . CYS A 1 507 ? 2.495 14.574 -20.117 1.00 88.81 507 CYS A N 1
ATOM 3996 C CA . CYS A 1 507 ? 3.273 14.895 -21.301 1.00 88.81 507 CYS A CA 1
ATOM 3997 C C . CYS A 1 507 ? 3.120 13.801 -22.369 1.00 88.81 507 CYS A C 1
ATOM 3999 O O . CYS A 1 507 ? 2.521 12.763 -22.117 1.00 88.81 507 CYS A O 1
ATOM 4001 N N . LYS A 1 508 ? 3.658 14.029 -23.574 1.00 81.56 508 LYS A N 1
ATOM 4002 C CA . LYS A 1 508 ? 3.505 13.099 -24.711 1.00 81.56 508 LYS A CA 1
ATOM 4003 C C . LYS A 1 508 ? 4.564 11.996 -24.779 1.00 81.56 508 LYS A C 1
ATOM 4005 O O . LYS A 1 508 ? 4.427 11.071 -25.574 1.00 81.56 508 LYS A O 1
ATOM 4010 N N . THR A 1 509 ? 5.650 12.106 -24.014 1.00 81.31 509 THR A N 1
ATOM 4011 C CA . THR A 1 509 ? 6.783 11.176 -24.087 1.00 81.31 509 THR A CA 1
ATOM 4012 C C . THR A 1 509 ? 7.168 10.678 -22.704 1.00 81.31 509 THR A C 1
ATOM 4014 O O . THR A 1 509 ? 7.507 11.458 -21.820 1.00 81.31 509 THR A O 1
ATOM 4017 N N . TYR A 1 510 ? 7.186 9.358 -22.526 1.00 82.31 510 TYR A N 1
ATOM 4018 C CA . TYR A 1 510 ? 7.480 8.748 -21.228 1.00 82.31 510 TYR A CA 1
ATOM 4019 C C . TYR A 1 510 ? 8.814 9.221 -20.638 1.00 82.31 510 TYR A C 1
ATOM 4021 O O . TYR A 1 510 ? 8.876 9.586 -19.472 1.00 82.31 510 TYR A O 1
ATOM 4029 N N . ALA A 1 511 ? 9.864 9.346 -21.455 1.00 74.81 511 ALA A N 1
ATOM 4030 C CA . ALA A 1 511 ? 11.169 9.822 -20.997 1.00 74.81 511 ALA A CA 1
ATOM 4031 C C . ALA A 1 511 ? 11.131 11.209 -20.320 1.00 74.81 511 ALA A C 1
ATOM 4033 O O . ALA A 1 511 ? 11.908 11.444 -19.397 1.00 74.81 511 ALA A O 1
ATOM 4034 N N . ALA A 1 512 ? 10.237 12.109 -20.749 1.00 74.50 512 ALA A N 1
ATOM 4035 C CA . ALA A 1 512 ? 10.147 13.467 -20.211 1.00 74.50 512 ALA A CA 1
ATOM 4036 C C . ALA A 1 512 ? 9.341 13.550 -18.906 1.00 74.50 512 ALA A C 1
ATOM 4038 O O . ALA A 1 512 ? 9.574 14.459 -18.112 1.00 74.50 512 ALA A O 1
ATOM 4039 N N . CYS A 1 513 ? 8.411 12.620 -18.672 1.00 85.06 513 CYS A N 1
ATOM 4040 C CA . CYS A 1 513 ? 7.553 12.628 -17.486 1.00 85.06 513 CYS A CA 1
ATOM 4041 C C . CYS A 1 513 ? 7.568 11.330 -16.670 1.00 85.06 513 CYS A C 1
ATOM 4043 O O . CYS A 1 513 ? 6.715 11.173 -15.811 1.00 85.06 513 CYS A O 1
ATOM 4045 N N . ARG A 1 514 ? 8.559 10.443 -16.836 1.00 80.81 514 ARG A N 1
ATOM 4046 C CA . ARG A 1 514 ? 8.665 9.174 -16.082 1.00 80.81 514 ARG A CA 1
ATOM 4047 C C . ARG A 1 514 ? 8.620 9.318 -14.553 1.00 80.81 514 ARG A C 1
ATOM 4049 O O . ARG A 1 514 ? 8.226 8.384 -13.879 1.00 80.81 514 ARG A O 1
ATOM 4056 N N . ASN A 1 515 ? 9.010 10.483 -14.029 1.00 82.69 515 ASN A N 1
ATOM 4057 C CA . ASN A 1 515 ? 9.004 10.799 -12.595 1.00 82.69 515 ASN A CA 1
ATOM 4058 C C . ASN A 1 515 ? 7.795 11.665 -12.184 1.00 82.69 515 ASN A C 1
ATOM 4060 O O . ASN A 1 515 ? 7.820 12.301 -11.131 1.00 82.69 515 ASN A O 1
ATOM 4064 N N . ALA A 1 516 ? 6.791 11.814 -13.051 1.00 87.00 516 ALA A N 1
ATOM 4065 C CA . ALA A 1 516 ? 5.571 12.517 -12.688 1.00 87.00 516 ALA A CA 1
ATOM 4066 C C . ALA A 1 516 ? 4.777 11.674 -11.676 1.00 87.00 516 ALA A C 1
ATOM 4068 O O . ALA A 1 516 ? 4.718 10.462 -11.851 1.00 87.00 516 ALA A O 1
ATOM 4069 N N . PRO A 1 517 ? 4.109 12.294 -10.684 1.00 89.31 517 PRO A N 1
ATOM 4070 C CA . PRO A 1 517 ? 3.362 11.550 -9.665 1.00 89.31 517 PRO A CA 1
ATOM 4071 C C . PRO A 1 517 ? 2.243 10.667 -10.227 1.00 89.31 517 PRO A C 1
ATOM 4073 O O . PRO A 1 517 ? 1.866 9.689 -9.604 1.00 89.31 517 PRO A O 1
ATOM 4076 N N . PHE A 1 518 ? 1.674 11.052 -11.375 1.00 92.56 518 PHE A N 1
ATOM 4077 C CA . PHE A 1 518 ? 0.651 10.280 -12.069 1.00 92.56 518 PHE A CA 1
ATOM 4078 C C . PHE A 1 518 ? 0.847 10.377 -13.578 1.00 92.56 518 PHE A C 1
ATOM 4080 O O . PHE A 1 518 ? 1.036 11.472 -14.120 1.00 92.56 518 PHE A O 1
ATOM 4087 N N . LEU A 1 519 ? 0.732 9.236 -14.247 1.00 94.88 519 LEU A N 1
ATOM 4088 C CA . LEU A 1 519 ? 0.714 9.090 -15.695 1.00 94.88 519 LEU A CA 1
ATOM 4089 C C . LEU A 1 519 ? -0.660 8.591 -16.130 1.00 94.88 519 LEU A C 1
ATOM 4091 O O . LEU A 1 519 ? -1.229 7.703 -15.500 1.00 94.88 519 LEU A O 1
ATOM 4095 N N . VAL A 1 520 ? -1.184 9.141 -17.225 1.00 96.94 520 VAL A N 1
ATOM 4096 C CA . VAL A 1 520 ? -2.422 8.634 -17.831 1.00 96.94 520 VAL A CA 1
ATOM 4097 C C . VAL A 1 520 ? -2.134 8.169 -19.243 1.00 96.94 520 VAL A C 1
ATOM 4099 O O . VAL A 1 520 ? -1.662 8.942 -20.084 1.00 96.94 520 VAL A O 1
ATOM 4102 N N . PHE A 1 521 ? -2.478 6.916 -19.509 1.00 97.12 521 PHE A N 1
ATOM 4103 C CA . PHE A 1 521 ? -2.440 6.323 -20.834 1.00 97.12 521 PHE A CA 1
ATOM 4104 C C . PHE A 1 521 ? -3.857 6.167 -21.376 1.00 97.12 521 PHE A C 1
ATOM 4106 O O . PHE A 1 521 ? -4.748 5.677 -20.685 1.00 97.12 521 PHE A O 1
ATOM 4113 N N . ARG A 1 522 ? -4.061 6.543 -22.636 1.00 96.94 522 ARG A N 1
ATOM 4114 C CA . ARG A 1 522 ? -5.242 6.178 -23.414 1.00 96.94 522 ARG A CA 1
ATOM 4115 C C . ARG A 1 522 ? -4.970 4.846 -24.098 1.00 96.94 522 ARG A C 1
ATOM 4117 O O . ARG A 1 522 ? -3.960 4.697 -24.783 1.00 96.94 522 ARG A O 1
ATOM 4124 N N . ILE A 1 523 ? -5.877 3.894 -23.943 1.00 97.31 523 ILE A N 1
ATOM 4125 C CA . ILE A 1 523 ? -5.824 2.617 -24.650 1.00 97.31 523 ILE A CA 1
ATOM 4126 C C . ILE A 1 523 ? -6.393 2.803 -26.056 1.00 97.31 523 ILE A C 1
ATOM 4128 O O . ILE A 1 523 ? -7.473 3.369 -26.234 1.00 97.31 523 ILE A O 1
ATOM 4132 N N . ARG A 1 524 ? -5.637 2.349 -27.056 1.00 94.81 524 ARG A N 1
ATOM 4133 C CA . ARG A 1 524 ? -6.014 2.405 -28.468 1.00 94.81 524 ARG A CA 1
ATOM 4134 C C . ARG A 1 524 ? -7.006 1.308 -28.817 1.00 94.81 524 ARG A C 1
ATOM 4136 O O . ARG A 1 524 ? -6.873 0.162 -28.365 1.00 94.81 524 ARG A O 1
ATOM 4143 N N . ASP A 1 525 ? -7.964 1.639 -29.671 1.00 91.94 525 ASP A N 1
ATOM 4144 C CA . ASP A 1 525 ? -8.873 0.651 -30.241 1.00 91.94 525 ASP A CA 1
ATOM 4145 C C . ASP A 1 525 ? -8.113 -0.292 -31.199 1.00 91.94 525 ASP A C 1
ATOM 4147 O O . ASP A 1 525 ? -7.021 0.010 -31.681 1.00 91.94 525 ASP A O 1
ATOM 4151 N N . ALA A 1 526 ? -8.627 -1.507 -31.404 1.00 86.06 526 ALA A N 1
ATOM 4152 C CA . ALA A 1 526 ? -7.909 -2.546 -32.157 1.00 86.06 526 ALA A CA 1
ATOM 4153 C C . ALA A 1 526 ? -7.829 -2.264 -33.668 1.00 86.06 526 ALA A C 1
ATOM 4155 O O . ALA A 1 526 ? -6.982 -2.832 -34.354 1.00 86.06 526 ALA A O 1
ATOM 4156 N N . ASP A 1 527 ? -8.727 -1.420 -34.160 1.00 88.38 527 ASP A N 1
ATOM 4157 C CA . ASP A 1 527 ? -8.858 -0.957 -35.537 1.00 88.38 527 ASP A CA 1
ATOM 4158 C C . ASP A 1 527 ? -8.130 0.371 -35.800 1.00 88.38 527 ASP A C 1
ATOM 4160 O O . ASP A 1 527 ? -8.056 0.803 -36.952 1.00 88.38 527 ASP A O 1
ATOM 4164 N N . GLU A 1 528 ? -7.548 1.005 -34.773 1.00 89.56 528 GLU A N 1
ATOM 4165 C CA . GLU A 1 528 ? -6.679 2.165 -34.979 1.00 89.56 528 GLU A CA 1
ATOM 4166 C C . GLU A 1 528 ? -5.451 1.775 -35.828 1.00 89.56 528 GLU A C 1
ATOM 4168 O O . GLU A 1 528 ? -4.856 0.710 -35.624 1.00 89.56 528 GLU A O 1
ATOM 4173 N N . PRO A 1 529 ? -5.027 2.628 -36.779 1.00 83.31 529 PRO A N 1
ATOM 4174 C CA . PRO A 1 529 ? -3.850 2.357 -37.591 1.00 83.31 529 PRO A CA 1
ATOM 4175 C C . PRO A 1 529 ? -2.596 2.252 -36.717 1.00 83.31 529 PRO A C 1
ATOM 4177 O O . PRO A 1 529 ? -2.387 3.058 -35.807 1.00 83.31 529 PRO A O 1
ATOM 4180 N N . ALA A 1 530 ? -1.746 1.269 -37.031 1.00 76.69 530 ALA A N 1
ATOM 4181 C CA . ALA A 1 530 ? -0.493 1.049 -36.321 1.00 76.69 530 ALA A CA 1
ATOM 4182 C C . ALA A 1 530 ? 0.359 2.324 -36.321 1.00 76.69 530 ALA A C 1
ATOM 4184 O O . ALA A 1 530 ? 0.518 2.996 -37.346 1.00 76.69 530 ALA A O 1
ATOM 4185 N N . VAL A 1 531 ? 0.918 2.650 -35.158 1.00 77.81 531 VAL A N 1
ATOM 4186 C CA . VAL A 1 531 ? 1.755 3.836 -35.010 1.00 77.81 531 VAL A CA 1
ATOM 4187 C C . VAL A 1 531 ? 3.042 3.609 -35.796 1.00 77.81 531 VAL A C 1
ATOM 4189 O O . VAL A 1 531 ? 3.694 2.575 -35.649 1.00 77.81 531 VAL A O 1
ATOM 4192 N N . ALA A 1 532 ? 3.413 4.577 -36.638 1.00 64.25 532 ALA A N 1
ATOM 4193 C CA . ALA A 1 532 ? 4.661 4.509 -37.387 1.00 64.25 532 ALA A CA 1
ATOM 4194 C C . ALA A 1 532 ? 5.848 4.276 -36.425 1.00 64.25 532 ALA A C 1
ATOM 4196 O O . ALA A 1 532 ? 5.873 4.884 -35.342 1.00 64.25 532 ALA A O 1
ATOM 4197 N N . PRO A 1 533 ? 6.829 3.426 -36.798 1.00 59.00 533 PRO A N 1
ATOM 4198 C CA . PRO A 1 533 ? 8.018 3.205 -35.985 1.00 59.00 533 PRO A CA 1
ATOM 4199 C C . PRO A 1 533 ? 8.645 4.547 -35.609 1.00 59.00 533 PRO A C 1
ATOM 4201 O O . PRO A 1 533 ? 8.706 5.455 -36.442 1.00 59.00 533 PRO A O 1
ATOM 4204 N N . ALA A 1 534 ? 9.084 4.691 -34.356 1.00 55.78 534 ALA A N 1
ATOM 4205 C CA . ALA A 1 534 ? 9.880 5.853 -33.979 1.00 55.78 534 ALA A CA 1
ATOM 4206 C C . ALA A 1 534 ? 11.074 5.953 -34.942 1.00 55.78 534 ALA A C 1
ATOM 4208 O O . ALA A 1 534 ? 11.696 4.939 -35.264 1.00 55.78 534 ALA A O 1
ATOM 4209 N N . THR A 1 535 ? 11.349 7.155 -35.450 1.00 54.19 535 THR A N 1
ATOM 4210 C CA . THR A 1 535 ? 12.500 7.415 -36.319 1.00 54.19 535 THR A CA 1
ATOM 4211 C C . THR A 1 535 ? 13.750 6.854 -35.642 1.00 54.19 535 THR A C 1
ATOM 4213 O O . THR A 1 535 ? 13.961 7.128 -34.460 1.00 54.19 535 THR A O 1
ATOM 4216 N N . ALA A 1 536 ? 14.539 6.041 -36.355 1.00 56.47 536 ALA A N 1
ATOM 4217 C CA . ALA A 1 536 ? 15.756 5.447 -35.800 1.00 56.47 536 ALA A CA 1
ATOM 4218 C C . ALA A 1 536 ? 16.630 6.545 -35.161 1.00 56.47 536 ALA A C 1
ATOM 4220 O O . ALA A 1 536 ? 16.718 7.640 -35.731 1.00 56.47 536 ALA A O 1
ATOM 4221 N N . PRO A 1 537 ? 17.236 6.299 -33.984 1.00 62.16 537 PRO A N 1
ATOM 4222 C CA . PRO A 1 537 ? 18.041 7.311 -33.316 1.00 62.16 537 PRO A CA 1
ATOM 4223 C C . PRO A 1 537 ? 19.167 7.770 -34.240 1.00 62.16 537 PRO A C 1
ATOM 4225 O O . PRO A 1 537 ? 19.838 6.949 -34.868 1.00 62.16 537 PRO A O 1
ATOM 4228 N N . ALA A 1 538 ? 19.339 9.088 -34.349 1.00 65.25 538 ALA A N 1
ATOM 4229 C CA . ALA A 1 538 ? 20.361 9.663 -35.207 1.00 65.25 538 ALA A CA 1
ATOM 4230 C C . ALA A 1 538 ? 21.754 9.198 -34.741 1.00 65.25 538 ALA A C 1
ATOM 4232 O O . ALA A 1 538 ? 22.013 9.219 -33.531 1.00 65.25 538 ALA A O 1
ATOM 4233 N N . PRO A 1 539 ? 22.638 8.783 -35.666 1.00 77.75 539 PRO A N 1
ATOM 4234 C CA . PRO A 1 539 ? 24.019 8.484 -35.321 1.00 77.75 539 PRO A CA 1
ATOM 4235 C C . PRO A 1 539 ? 24.723 9.733 -34.775 1.00 77.75 539 PRO A C 1
ATOM 4237 O O . PRO A 1 539 ? 24.334 10.865 -35.080 1.00 77.75 539 PRO A O 1
ATOM 4240 N N . ASP A 1 540 ? 25.760 9.532 -33.964 1.00 78.88 540 ASP A N 1
ATOM 4241 C CA . ASP A 1 540 ? 26.635 10.625 -33.542 1.00 78.88 540 ASP A CA 1
ATOM 4242 C C . ASP A 1 540 ? 27.479 11.164 -34.716 1.00 78.88 540 ASP A C 1
ATOM 4244 O O . ASP A 1 540 ? 27.379 10.705 -35.856 1.00 78.88 540 ASP A O 1
ATOM 4248 N N . LEU A 1 541 ? 28.318 12.171 -34.450 1.00 77.56 541 LEU A N 1
ATOM 4249 C CA . LEU A 1 541 ? 29.157 12.806 -35.476 1.00 77.56 541 LEU A CA 1
ATOM 4250 C C . LEU A 1 541 ? 30.146 11.837 -36.149 1.00 77.56 541 LEU A C 1
ATOM 4252 O O . LEU A 1 541 ? 30.649 12.141 -37.229 1.00 77.56 541 LEU A O 1
ATOM 4256 N N . GLU A 1 542 ? 30.424 10.693 -35.526 1.00 79.12 542 GLU A N 1
ATOM 4257 C CA . GLU A 1 542 ? 31.318 9.654 -36.038 1.00 79.12 542 GLU A CA 1
ATOM 4258 C C . GLU A 1 542 ? 30.555 8.495 -36.703 1.00 79.12 542 GLU A C 1
ATOM 4260 O O . GLU A 1 542 ? 31.169 7.568 -37.236 1.00 79.12 542 GLU A O 1
ATOM 4265 N N . GLY A 1 543 ? 29.221 8.561 -36.734 1.00 84.31 543 GLY A N 1
ATOM 4266 C CA . GLY A 1 543 ? 28.370 7.531 -37.319 1.00 84.31 543 GLY A CA 1
ATOM 4267 C C . GLY A 1 543 ? 27.944 6.437 -36.337 1.00 84.31 543 GLY A C 1
ATOM 4268 O O . GLY A 1 543 ? 27.303 5.473 -36.761 1.00 84.31 543 GLY A O 1
ATOM 4269 N N . HIS A 1 544 ? 28.271 6.545 -35.047 1.00 89.56 544 HIS A N 1
ATOM 4270 C CA . HIS A 1 544 ? 27.959 5.513 -34.055 1.00 89.56 544 HIS A CA 1
ATOM 4271 C C . HIS A 1 544 ? 26.526 5.627 -33.550 1.00 89.56 544 HIS A C 1
ATOM 4273 O O . HIS A 1 544 ? 25.993 6.722 -33.369 1.00 89.56 544 HIS A O 1
ATOM 4279 N N . VAL A 1 545 ? 25.918 4.485 -33.233 1.00 91.19 545 VAL A N 1
ATOM 4280 C CA . VAL A 1 545 ? 24.614 4.430 -32.556 1.00 91.19 545 VAL A CA 1
ATOM 4281 C C . VAL A 1 545 ? 24.788 3.786 -31.191 1.00 91.19 545 VAL A C 1
ATOM 4283 O O . VAL A 1 545 ? 25.110 2.605 -31.086 1.00 91.19 545 VAL A O 1
ATOM 4286 N N . TYR A 1 546 ? 24.561 4.566 -30.137 1.00 91.81 546 TYR A N 1
ATOM 4287 C CA . TYR A 1 546 ? 24.631 4.088 -28.757 1.00 91.81 546 TYR A CA 1
ATOM 4288 C C . TYR A 1 546 ? 23.388 3.288 -28.381 1.00 91.81 546 TYR A C 1
ATOM 4290 O O . TYR A 1 546 ? 22.267 3.683 -28.711 1.00 91.81 546 TYR A O 1
ATOM 4298 N N . LEU A 1 547 ? 23.571 2.233 -27.586 1.00 93.00 547 LEU A N 1
ATOM 4299 C CA . LEU A 1 547 ? 22.461 1.468 -27.011 1.00 93.00 547 LEU A CA 1
ATOM 4300 C C . LEU A 1 547 ? 21.571 2.342 -26.127 1.00 93.00 547 LEU A C 1
ATOM 4302 O O . LEU A 1 547 ? 20.365 2.148 -26.115 1.00 93.00 547 LEU A O 1
ATOM 4306 N N . SER A 1 548 ? 22.130 3.362 -25.471 1.00 88.56 548 SER A N 1
ATOM 4307 C CA . SER A 1 548 ? 21.362 4.321 -24.668 1.00 88.56 548 SER A CA 1
ATOM 4308 C C . SER A 1 548 ? 20.382 5.184 -25.459 1.00 88.56 548 SER A C 1
ATOM 4310 O O . SER A 1 548 ? 19.457 5.747 -24.871 1.00 88.56 548 SER A O 1
ATOM 4312 N N . ALA A 1 549 ? 20.555 5.269 -26.782 1.00 84.12 549 ALA A N 1
ATOM 4313 C CA . ALA A 1 549 ? 19.616 5.910 -27.700 1.00 84.12 549 ALA A CA 1
ATOM 4314 C C . ALA A 1 549 ? 18.645 4.915 -28.359 1.00 84.12 549 ALA A C 1
ATOM 4316 O O . ALA A 1 549 ? 17.723 5.340 -29.054 1.00 84.12 549 ALA A O 1
ATOM 4317 N N . LEU A 1 550 ? 18.861 3.611 -28.174 1.00 83.25 550 LEU A N 1
ATOM 4318 C CA . LEU A 1 550 ? 18.031 2.550 -28.723 1.00 83.25 550 LEU A CA 1
ATOM 4319 C C . LEU A 1 550 ? 17.059 2.025 -27.675 1.00 83.25 550 LEU A C 1
ATOM 4321 O O . LEU A 1 550 ? 17.315 2.043 -26.474 1.00 83.25 550 LEU A O 1
ATOM 4325 N N . GLU A 1 551 ? 15.943 1.502 -28.159 1.00 78.62 551 GLU A N 1
ATOM 4326 C CA . GLU A 1 551 ? 14.984 0.806 -27.318 1.00 78.62 551 GLU A CA 1
ATOM 4327 C C . GLU A 1 551 ? 15.252 -0.708 -27.377 1.00 78.62 551 GLU A C 1
ATOM 4329 O O . GLU A 1 551 ? 15.331 -1.268 -28.478 1.00 78.62 551 GLU A O 1
ATOM 4334 N N . PRO A 1 552 ? 15.422 -1.392 -26.229 1.00 82.25 552 PRO A N 1
ATOM 4335 C CA . PRO A 1 552 ? 15.599 -2.837 -26.216 1.00 82.25 552 PRO A CA 1
ATOM 4336 C C . PRO A 1 552 ? 14.313 -3.549 -26.651 1.00 82.25 552 PRO A C 1
ATOM 4338 O O . PRO A 1 552 ? 13.210 -3.177 -26.255 1.00 82.25 552 PRO A O 1
ATOM 4341 N N . VAL A 1 553 ? 14.468 -4.645 -27.394 1.00 77.69 553 VAL A N 1
ATOM 4342 C CA . VAL A 1 553 ? 13.392 -5.601 -27.708 1.00 77.69 553 VAL A CA 1
ATOM 4343 C C . VAL A 1 553 ? 12.863 -6.246 -26.426 1.00 77.69 553 VAL A C 1
ATOM 4345 O O . VAL A 1 553 ? 11.660 -6.437 -26.267 1.00 77.69 553 VAL A O 1
ATOM 4348 N N . SER A 1 554 ? 13.758 -6.569 -25.494 1.00 73.19 554 SER A N 1
ATOM 4349 C CA . SER A 1 554 ? 13.406 -7.023 -24.149 1.00 73.19 554 SER A CA 1
ATOM 4350 C C . SER A 1 554 ? 14.506 -6.653 -23.164 1.00 73.19 554 SER A C 1
ATOM 4352 O O . SER A 1 554 ? 15.684 -6.736 -23.502 1.00 73.19 554 SER A O 1
ATOM 4354 N N . ALA A 1 555 ? 14.125 -6.307 -21.939 1.00 82.94 555 ALA A N 1
ATOM 4355 C CA . ALA A 1 555 ? 15.045 -6.083 -20.832 1.00 82.94 555 ALA A CA 1
ATOM 4356 C C . ALA A 1 555 ? 14.510 -6.821 -19.603 1.00 82.94 555 ALA A C 1
ATOM 4358 O O . ALA A 1 555 ? 13.380 -6.573 -19.184 1.00 82.94 555 ALA A O 1
ATOM 4359 N N . ASP A 1 556 ? 15.305 -7.749 -19.084 1.00 82.56 556 ASP A N 1
ATOM 4360 C CA . ASP A 1 556 ? 15.050 -8.500 -17.856 1.00 82.56 556 ASP A CA 1
ATOM 4361 C C . ASP A 1 556 ? 16.229 -8.267 -16.909 1.00 82.56 556 ASP A C 1
ATOM 4363 O O . ASP A 1 556 ? 17.377 -8.291 -17.362 1.00 82.56 556 ASP A O 1
ATOM 4367 N N . GLN A 1 557 ? 15.961 -7.998 -15.632 1.00 86.62 557 GLN A N 1
ATOM 4368 C CA . GLN A 1 557 ? 16.992 -7.755 -14.624 1.00 86.62 557 GLN A CA 1
ATOM 4369 C C . GLN A 1 557 ? 16.517 -8.102 -13.211 1.00 86.62 557 GLN A C 1
ATOM 4371 O O . GLN A 1 557 ? 15.329 -8.029 -12.900 1.00 86.62 557 GLN A O 1
ATOM 4376 N N . GLY A 1 558 ? 17.458 -8.471 -12.340 1.00 77.44 558 GLY A N 1
ATOM 4377 C CA . GLY A 1 558 ? 17.155 -8.949 -10.989 1.00 77.44 558 GLY A CA 1
ATOM 4378 C C . GLY A 1 558 ? 16.689 -7.872 -10.010 1.00 77.44 558 GLY A C 1
ATOM 4379 O O . GLY A 1 558 ? 16.059 -8.198 -9.001 1.00 77.44 558 GLY A O 1
ATOM 4380 N N . TRP A 1 559 ? 17.026 -6.608 -10.270 1.00 86.00 559 TRP A N 1
ATOM 4381 C CA . TRP A 1 559 ? 16.687 -5.479 -9.409 1.00 86.00 559 TRP A CA 1
ATOM 4382 C C . TRP A 1 559 ? 16.734 -4.148 -10.171 1.00 86.00 559 TRP A C 1
ATOM 4384 O O . TRP A 1 559 ? 17.474 -4.008 -11.141 1.00 86.00 559 TRP A O 1
ATOM 4394 N N . GLY A 1 560 ? 15.960 -3.161 -9.714 1.00 81.62 560 GLY A N 1
ATOM 4395 C CA . GLY A 1 560 ? 15.903 -1.826 -10.313 1.00 81.62 560 GLY A CA 1
ATOM 4396 C C . GLY A 1 560 ? 15.302 -1.812 -11.720 1.00 81.62 560 GLY A C 1
ATOM 4397 O O . GLY A 1 560 ? 14.743 -2.805 -12.181 1.00 81.62 560 GLY A O 1
ATOM 4398 N N . GLU A 1 561 ? 15.467 -0.690 -12.415 1.00 80.62 561 GLU A N 1
ATOM 4399 C CA . GLU A 1 561 ? 15.048 -0.510 -13.811 1.00 80.62 561 GLU A CA 1
ATOM 4400 C C . GLU A 1 561 ? 16.258 -0.251 -14.714 1.00 80.62 561 GLU A C 1
ATOM 4402 O O . GLU A 1 561 ? 17.307 0.197 -14.253 1.00 80.62 561 GLU A O 1
ATOM 4407 N N . LEU A 1 562 ? 16.126 -0.559 -16.005 1.00 87.25 562 LEU A N 1
ATOM 4408 C CA . LEU A 1 562 ? 17.171 -0.281 -16.989 1.00 87.25 562 LEU A CA 1
ATOM 4409 C C . LEU A 1 562 ? 17.302 1.231 -17.193 1.00 87.25 562 LEU A C 1
ATOM 4411 O O . LEU A 1 562 ? 16.318 1.900 -17.522 1.00 87.25 562 LEU A O 1
ATOM 4415 N N . THR A 1 563 ? 18.509 1.769 -17.070 1.00 87.69 563 THR A N 1
ATOM 4416 C CA . THR A 1 563 ? 18.763 3.209 -17.190 1.00 87.69 563 THR A CA 1
ATOM 4417 C C . THR A 1 563 ? 19.642 3.531 -18.398 1.00 87.69 563 THR A C 1
ATOM 4419 O O . THR A 1 563 ? 20.587 2.816 -18.721 1.00 87.69 563 THR A O 1
ATOM 4422 N N . SER A 1 564 ? 19.324 4.633 -19.085 1.00 89.19 564 SER A N 1
ATOM 4423 C CA . SER A 1 564 ? 20.119 5.167 -20.199 1.00 89.19 564 SER A CA 1
ATOM 4424 C C . SER A 1 564 ? 21.001 6.315 -19.718 1.00 89.19 564 SER A C 1
ATOM 4426 O O . SER A 1 564 ? 20.498 7.255 -19.100 1.00 89.19 564 SER A O 1
ATOM 4428 N N . ASP A 1 565 ? 22.292 6.257 -20.046 1.00 89.94 565 ASP A N 1
ATOM 4429 C CA . ASP A 1 565 ? 23.327 7.240 -19.684 1.00 89.94 565 ASP A CA 1
ATOM 4430 C C . ASP A 1 565 ? 23.473 7.483 -18.166 1.00 89.94 565 ASP A C 1
ATOM 4432 O O . ASP A 1 565 ? 23.952 8.532 -17.728 1.00 89.94 565 ASP A O 1
ATOM 4436 N N . ALA A 1 566 ? 23.060 6.508 -17.355 1.00 90.88 566 ALA A N 1
ATOM 4437 C CA . ALA A 1 566 ? 23.141 6.524 -15.900 1.00 90.88 566 ALA A CA 1
ATOM 4438 C C . ALA A 1 566 ? 23.272 5.091 -15.358 1.00 90.88 566 ALA A C 1
ATOM 4440 O O . ALA A 1 566 ? 22.866 4.157 -16.044 1.00 90.88 566 ALA A O 1
ATOM 4441 N N . SER A 1 567 ? 23.798 4.931 -14.141 1.00 94.69 567 SER A N 1
ATOM 4442 C CA . SER A 1 567 ? 23.825 3.652 -13.413 1.00 94.69 567 SER A CA 1
ATOM 4443 C C . SER A 1 567 ? 22.408 3.201 -13.035 1.00 94.69 567 SER A C 1
ATOM 4445 O O . SER A 1 567 ? 21.441 3.964 -13.181 1.00 94.69 567 SER A O 1
ATOM 4447 N N . VAL A 1 568 ? 22.253 1.976 -12.524 1.00 92.06 568 VAL A N 1
ATOM 4448 C CA . VAL A 1 568 ? 20.940 1.443 -12.105 1.00 92.06 568 VAL A CA 1
ATOM 4449 C C . VAL A 1 568 ? 20.302 2.247 -10.956 1.00 92.06 568 VAL A C 1
ATOM 4451 O O . VAL A 1 568 ? 19.078 2.339 -10.878 1.00 92.06 568 VAL A O 1
ATOM 4454 N N . GLU A 1 569 ? 21.093 2.933 -10.119 1.00 89.12 569 GLU A N 1
ATOM 4455 C CA . GLU A 1 569 ? 20.584 3.896 -9.123 1.0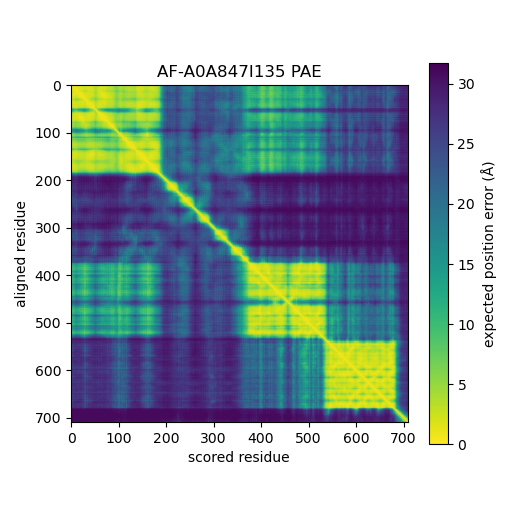0 89.12 569 GLU A CA 1
ATOM 4456 C C . GLU A 1 569 ? 20.440 5.342 -9.650 1.00 89.12 569 GLU A C 1
ATOM 4458 O O . GLU A 1 569 ? 20.300 6.284 -8.865 1.00 89.12 569 GLU A O 1
ATOM 4463 N N . ASN A 1 570 ? 20.453 5.556 -10.969 1.00 89.12 570 ASN A N 1
ATOM 4464 C CA . ASN A 1 570 ? 20.405 6.879 -11.611 1.00 89.12 570 ASN A CA 1
ATOM 4465 C C . ASN A 1 570 ? 21.592 7.805 -11.256 1.00 89.12 570 ASN A C 1
ATOM 4467 O O . ASN A 1 570 ? 21.443 9.034 -11.221 1.00 89.12 570 ASN A O 1
ATOM 4471 N N . ARG A 1 571 ? 22.785 7.251 -11.009 1.00 89.62 571 ARG A N 1
ATOM 4472 C CA . ARG A 1 571 ? 24.031 8.026 -10.859 1.00 89.62 571 ARG A CA 1
ATOM 4473 C C . ARG A 1 571 ? 24.800 8.069 -12.178 1.00 89.62 571 ARG A C 1
ATOM 4475 O O . ARG A 1 571 ? 24.347 7.568 -13.200 1.00 89.62 571 ARG A O 1
ATOM 4482 N N . ARG A 1 572 ? 25.957 8.736 -12.194 1.00 91.88 572 ARG A N 1
ATOM 4483 C CA . ARG A 1 572 ? 26.840 8.713 -13.372 1.00 91.88 572 ARG A CA 1
ATOM 4484 C C . ARG A 1 572 ? 27.460 7.326 -13.506 1.00 91.88 572 ARG A C 1
ATOM 4486 O O . ARG A 1 572 ? 28.007 6.865 -12.514 1.00 91.88 572 ARG A O 1
ATOM 4493 N N . LEU A 1 573 ? 27.455 6.783 -14.723 1.00 95.12 573 LEU A N 1
ATOM 4494 C CA . LEU A 1 573 ? 28.133 5.533 -15.072 1.00 95.12 573 LEU A CA 1
ATOM 4495 C C . LEU A 1 573 ? 29.618 5.619 -14.711 1.00 95.12 573 LEU A C 1
ATOM 4497 O O . LEU A 1 573 ? 30.328 6.511 -15.216 1.00 95.12 573 LEU A O 1
ATOM 4501 N N . ARG A 1 574 ? 30.090 4.744 -13.825 1.00 97.25 574 ARG A N 1
ATOM 4502 C CA . ARG A 1 574 ? 31.465 4.785 -13.325 1.00 97.25 574 ARG A CA 1
ATOM 4503 C C . ARG A 1 574 ? 32.043 3.394 -13.154 1.00 97.25 574 ARG A C 1
ATOM 4505 O O . ARG A 1 574 ? 31.622 2.639 -12.293 1.00 97.25 574 ARG A O 1
ATOM 4512 N N . LEU A 1 575 ? 33.111 3.120 -13.897 1.00 96.81 575 LEU A N 1
ATOM 4513 C CA . LEU A 1 575 ? 33.848 1.864 -13.811 1.00 96.81 575 LEU A CA 1
ATOM 4514 C C . LEU A 1 575 ? 35.304 2.138 -13.439 1.00 96.81 575 LEU A C 1
ATOM 4516 O O . LEU A 1 575 ? 36.020 2.827 -14.174 1.00 96.81 575 LEU A O 1
ATOM 4520 N N . ARG A 1 576 ? 35.738 1.605 -12.294 1.00 93.50 576 ARG A N 1
ATOM 4521 C CA . ARG A 1 576 ? 37.108 1.710 -11.768 1.00 93.50 576 ARG A CA 1
ATOM 4522 C C . ARG A 1 576 ? 37.623 3.154 -11.742 1.00 93.50 576 ARG A C 1
ATOM 4524 O O . ARG A 1 576 ? 38.728 3.461 -12.188 1.00 93.50 576 ARG A O 1
ATOM 4531 N N . GLY A 1 577 ? 36.791 4.075 -11.255 1.00 92.06 577 GLY A N 1
ATOM 4532 C CA . GLY A 1 577 ? 37.103 5.506 -11.183 1.00 92.06 577 GLY A CA 1
ATOM 4533 C C . GLY A 1 577 ? 36.959 6.281 -12.499 1.00 92.06 577 GLY A C 1
ATOM 4534 O O . GLY A 1 577 ? 37.012 7.514 -12.477 1.00 92.06 577 GLY A O 1
ATOM 4535 N N . THR A 1 578 ? 36.725 5.613 -13.631 1.00 95.94 578 THR A N 1
ATOM 4536 C CA . THR A 1 578 ? 36.503 6.267 -14.930 1.00 95.94 578 THR A CA 1
ATOM 4537 C C . THR A 1 578 ? 35.021 6.566 -15.120 1.00 95.94 578 THR A C 1
ATOM 4539 O O . THR A 1 578 ? 34.186 5.677 -15.004 1.00 95.94 578 THR A O 1
ATOM 4542 N N . THR A 1 579 ? 34.680 7.826 -15.405 1.00 96.12 579 THR A N 1
ATOM 4543 C CA . THR A 1 579 ? 33.291 8.255 -15.647 1.00 96.12 579 THR A CA 1
ATOM 4544 C C . THR A 1 579 ? 32.957 8.222 -17.132 1.00 96.12 579 THR A C 1
ATOM 4546 O O . THR A 1 579 ? 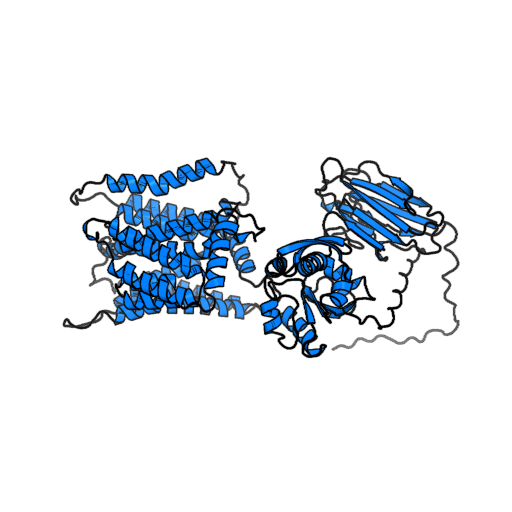33.653 8.855 -17.928 1.00 96.12 579 THR A O 1
ATOM 4549 N N . TYR A 1 580 ? 31.841 7.587 -17.477 1.00 94.31 580 TYR A N 1
ATOM 4550 C CA . TYR A 1 580 ? 31.329 7.508 -18.841 1.00 94.31 580 TYR A CA 1
ATOM 4551 C C . TYR A 1 580 ? 30.112 8.411 -19.016 1.00 94.31 580 TYR A C 1
ATOM 4553 O O . TYR A 1 580 ? 29.340 8.652 -18.087 1.00 94.31 580 TYR A O 1
ATOM 4561 N N . ARG A 1 581 ? 29.967 8.970 -20.220 1.00 90.56 581 ARG A N 1
ATOM 4562 C CA . ARG A 1 581 ? 28.830 9.843 -20.558 1.00 90.56 581 ARG A CA 1
ATOM 4563 C C . ARG A 1 581 ? 27.669 9.077 -21.164 1.00 90.56 581 ARG A C 1
ATOM 4565 O O . ARG A 1 581 ? 26.546 9.565 -21.106 1.00 90.56 581 ARG A O 1
ATOM 4572 N N . ARG A 1 582 ? 27.962 7.949 -21.809 1.00 90.06 582 ARG A N 1
ATOM 4573 C CA . ARG A 1 582 ? 27.002 7.156 -22.564 1.00 90.06 582 ARG A CA 1
ATOM 4574 C C . ARG A 1 582 ? 27.093 5.705 -22.130 1.00 90.06 582 ARG A C 1
ATOM 4576 O O . ARG A 1 582 ? 28.168 5.235 -21.769 1.00 90.06 582 ARG A O 1
ATOM 4583 N N . GLY A 1 583 ? 25.970 5.004 -22.166 1.00 95.06 583 GLY A N 1
ATOM 4584 C CA . GLY A 1 583 ? 25.906 3.590 -21.802 1.00 95.06 583 GLY A CA 1
ATOM 4585 C C . GLY A 1 583 ? 24.586 3.218 -21.149 1.00 95.06 583 GLY A C 1
ATOM 4586 O O . GLY A 1 583 ? 23.656 4.025 -21.103 1.00 95.06 583 GLY A O 1
ATOM 4587 N N . ILE A 1 584 ? 24.507 1.987 -20.664 1.00 97.12 584 ILE A N 1
ATOM 4588 C CA . ILE A 1 584 ? 23.314 1.440 -20.019 1.00 97.12 584 ILE A CA 1
ATOM 4589 C C . ILE A 1 584 ? 23.677 0.924 -18.625 1.00 97.12 584 ILE A C 1
ATOM 4591 O O . ILE A 1 584 ? 24.605 0.124 -18.513 1.00 97.12 584 ILE A O 1
ATOM 4595 N N . GLY A 1 585 ? 22.927 1.333 -17.602 1.00 97.19 585 GLY A N 1
ATOM 4596 C CA . GLY A 1 585 ? 23.010 0.790 -16.244 1.00 97.19 585 GLY A CA 1
ATOM 4597 C C . GLY A 1 585 ? 21.948 -0.287 -16.008 1.00 97.19 585 GLY A C 1
ATOM 4598 O O . GLY A 1 585 ? 20.782 -0.121 -16.372 1.00 97.19 585 GLY A O 1
ATOM 4599 N N . THR A 1 586 ? 22.341 -1.418 -15.426 1.00 97.69 586 THR A N 1
ATOM 4600 C CA . THR A 1 586 ? 21.471 -2.570 -15.125 1.00 97.69 586 THR A CA 1
ATOM 4601 C C . THR A 1 586 ? 21.929 -3.280 -13.843 1.00 97.69 586 THR A C 1
ATOM 4603 O O . THR A 1 586 ? 22.834 -2.819 -13.153 1.00 97.69 586 THR A O 1
ATOM 4606 N N . HIS A 1 587 ? 21.302 -4.403 -13.494 1.00 97.56 587 HIS A N 1
ATOM 4607 C CA . HIS A 1 587 ? 21.648 -5.184 -12.310 1.00 97.56 587 HIS A CA 1
ATOM 4608 C C . HIS A 1 587 ? 21.539 -6.690 -12.579 1.00 97.56 587 HIS A C 1
ATOM 4610 O O . HIS A 1 587 ? 20.524 -7.156 -13.101 1.00 97.56 587 HIS A O 1
ATOM 4616 N N . ALA A 1 588 ? 22.549 -7.475 -12.195 1.00 94.31 588 ALA A N 1
ATOM 4617 C CA . ALA A 1 588 ? 22.546 -8.921 -12.428 1.00 94.31 588 ALA A CA 1
ATOM 4618 C C . ALA A 1 588 ? 21.527 -9.668 -11.525 1.00 94.31 588 ALA A C 1
ATOM 4620 O O . ALA A 1 588 ? 21.242 -9.228 -10.413 1.00 94.31 588 ALA A O 1
ATOM 4621 N N . PRO A 1 589 ? 20.959 -10.808 -11.956 1.00 95.88 589 PRO A N 1
ATOM 4622 C CA . PRO A 1 589 ? 21.058 -11.350 -13.306 1.00 95.88 589 PRO A CA 1
ATOM 4623 C C . PRO A 1 589 ? 20.310 -10.450 -14.299 1.00 95.88 589 PRO A C 1
ATOM 4625 O O . PRO A 1 589 ? 19.199 -10.031 -13.996 1.00 95.88 589 PRO A O 1
ATOM 4628 N N . SER A 1 590 ? 20.881 -10.172 -15.473 1.00 96.12 590 SER A N 1
ATOM 4629 C CA . SER A 1 590 ? 20.226 -9.372 -16.514 1.00 96.12 590 SER A CA 1
ATOM 4630 C C . SER A 1 590 ? 20.384 -9.948 -17.917 1.00 96.12 590 SER A C 1
ATOM 4632 O O . SER A 1 590 ? 21.366 -10.623 -18.230 1.00 96.12 590 SER A O 1
ATOM 4634 N N . LYS A 1 591 ? 19.378 -9.692 -18.762 1.00 95.62 591 LYS A N 1
ATOM 4635 C CA . LYS A 1 591 ? 19.294 -10.078 -20.177 1.00 95.62 591 LYS A CA 1
ATOM 4636 C C . LYS A 1 591 ? 18.660 -8.945 -20.979 1.00 95.62 591 LYS A C 1
ATOM 4638 O O . LYS A 1 591 ? 17.463 -8.686 -20.861 1.00 95.62 591 LYS A O 1
ATOM 4643 N N . LEU A 1 592 ? 19.458 -8.286 -21.815 1.00 94.12 592 LEU A N 1
ATOM 4644 C CA . LEU A 1 592 ? 19.053 -7.123 -22.605 1.00 94.12 592 LEU A CA 1
ATOM 4645 C C . LEU A 1 592 ? 19.186 -7.438 -24.098 1.00 94.12 592 LEU A C 1
ATOM 4647 O O . LEU A 1 592 ? 20.295 -7.581 -24.608 1.00 94.12 592 LEU A O 1
ATOM 4651 N N . LEU A 1 593 ? 18.060 -7.570 -24.797 1.00 93.31 593 LEU A N 1
ATOM 4652 C CA . LEU A 1 593 ? 18.003 -7.899 -26.221 1.00 93.31 593 LEU A CA 1
ATOM 4653 C C . LEU A 1 593 ? 17.791 -6.627 -27.041 1.00 93.31 593 LEU A C 1
ATOM 4655 O O . LEU A 1 593 ? 16.812 -5.917 -26.821 1.00 93.31 593 LEU A O 1
ATOM 4659 N N . TYR A 1 594 ? 18.647 -6.378 -28.027 1.00 93.19 594 TYR A N 1
ATOM 4660 C CA . TYR A 1 594 ? 18.524 -5.267 -28.972 1.00 93.19 594 TYR A CA 1
ATOM 4661 C C . TYR A 1 594 ? 18.502 -5.777 -30.411 1.00 93.19 594 TYR A C 1
ATOM 4663 O O . TYR A 1 594 ? 19.165 -6.759 -30.747 1.00 93.19 594 TYR A O 1
ATOM 4671 N N . ASN A 1 595 ? 17.773 -5.072 -31.277 1.00 90.56 595 ASN A N 1
ATOM 4672 C CA . ASN A 1 595 ? 17.927 -5.237 -32.718 1.00 90.56 595 ASN A CA 1
ATOM 4673 C C . ASN A 1 595 ? 19.201 -4.519 -33.167 1.00 90.56 595 ASN A C 1
ATOM 4675 O O . ASN A 1 595 ? 19.452 -3.381 -32.766 1.00 90.56 595 ASN A O 1
ATOM 4679 N N . VAL A 1 596 ? 19.978 -5.172 -34.023 1.00 92.50 596 VAL A N 1
ATOM 4680 C CA . VAL A 1 596 ? 21.155 -4.580 -34.655 1.00 92.50 596 VAL A CA 1
ATOM 4681 C C . VAL A 1 596 ? 20.677 -3.667 -35.791 1.00 92.50 596 VAL A C 1
ATOM 4683 O O . VAL A 1 596 ? 19.984 -4.146 -36.696 1.00 92.50 596 VAL A O 1
ATOM 4686 N N . PRO A 1 597 ? 20.999 -2.360 -35.775 1.00 87.25 597 PRO A N 1
ATOM 4687 C CA . PRO A 1 597 ? 20.631 -1.471 -36.868 1.00 87.25 597 PRO A CA 1
ATOM 4688 C C . PRO A 1 597 ? 21.312 -1.905 -38.173 1.00 87.25 597 PRO A C 1
ATOM 4690 O O . PRO A 1 597 ? 22.465 -2.341 -38.185 1.00 87.25 597 PRO A O 1
ATOM 4693 N N . ALA A 1 598 ? 20.600 -1.787 -39.295 1.00 84.50 598 ALA A N 1
ATOM 4694 C CA . ALA A 1 598 ? 21.137 -2.181 -40.593 1.00 84.50 598 ALA A CA 1
ATOM 4695 C C . ALA A 1 598 ? 22.378 -1.347 -40.964 1.00 84.50 598 ALA A C 1
ATOM 4697 O O . ALA A 1 598 ? 22.403 -0.136 -40.759 1.00 84.50 598 ALA A O 1
ATOM 4698 N N . GLY A 1 599 ? 23.388 -1.996 -41.550 1.00 85.19 599 GLY A N 1
ATOM 4699 C CA . GLY A 1 599 ? 24.605 -1.337 -42.040 1.00 85.19 599 GLY A CA 1
ATOM 4700 C C . GLY A 1 599 ? 25.738 -1.194 -41.019 1.00 85.19 599 GLY A C 1
ATOM 4701 O O . GLY A 1 599 ? 26.791 -0.680 -41.384 1.00 85.19 599 GLY A O 1
ATOM 4702 N N . TYR A 1 600 ? 25.559 -1.654 -39.778 1.00 90.94 600 TYR A N 1
ATOM 4703 C CA . TYR A 1 600 ? 26.606 -1.663 -38.754 1.00 90.94 600 TYR A CA 1
ATOM 4704 C C . TYR A 1 600 ? 27.404 -2.971 -38.753 1.00 90.94 600 TYR A C 1
ATOM 4706 O O . TYR A 1 600 ? 26.855 -4.052 -38.964 1.00 90.94 600 TYR A O 1
ATOM 4714 N N . ASP A 1 601 ? 28.707 -2.866 -38.488 1.00 91.94 601 ASP A N 1
ATOM 4715 C CA . ASP A 1 601 ? 29.663 -3.970 -38.644 1.00 91.94 601 ASP A CA 1
ATOM 4716 C C . ASP A 1 601 ? 30.226 -4.472 -37.308 1.00 91.94 601 ASP A C 1
ATOM 4718 O O . ASP A 1 601 ? 30.633 -5.631 -37.205 1.00 91.94 601 ASP A O 1
ATOM 4722 N N . TRP A 1 602 ? 30.262 -3.612 -36.287 1.00 94.88 602 TRP A N 1
ATOM 4723 C CA . TRP A 1 602 ? 30.872 -3.889 -34.985 1.00 94.88 602 TRP A CA 1
ATOM 4724 C C . TRP A 1 602 ? 29.975 -3.456 -33.831 1.00 94.88 602 TRP A C 1
ATOM 4726 O O . TRP A 1 602 ? 29.263 -2.456 -33.929 1.00 94.88 602 TRP A O 1
ATOM 4736 N N . PHE A 1 603 ? 30.075 -4.182 -32.720 1.00 96.88 603 PHE A N 1
ATOM 4737 C CA . PHE A 1 603 ? 29.586 -3.753 -31.414 1.00 96.88 603 PHE A CA 1
ATOM 4738 C C . PHE A 1 603 ? 30.769 -3.551 -30.466 1.00 96.88 603 PHE A C 1
ATOM 4740 O O . PHE A 1 603 ? 31.665 -4.401 -30.398 1.00 96.88 603 PHE A O 1
ATOM 4747 N N . GLU A 1 604 ? 30.765 -2.431 -29.749 1.00 97.50 604 GLU A N 1
ATOM 4748 C CA . GLU A 1 604 ? 31.776 -2.084 -28.753 1.00 97.50 604 GLU A CA 1
ATOM 4749 C C . GLU A 1 604 ? 31.118 -1.625 -27.450 1.00 97.50 604 GLU A C 1
ATOM 4751 O O . GLU A 1 604 ? 30.125 -0.904 -27.493 1.00 97.50 604 GLU A O 1
ATOM 4756 N N . ALA A 1 605 ? 31.654 -2.053 -26.306 1.00 98.06 605 ALA A N 1
ATOM 4757 C CA . ALA A 1 605 ? 31.230 -1.627 -24.972 1.00 98.06 605 ALA A CA 1
ATOM 4758 C C . ALA A 1 605 ? 32.350 -1.852 -23.945 1.00 98.06 605 ALA A C 1
ATOM 4760 O O . ALA A 1 605 ? 33.231 -2.689 -24.147 1.00 98.06 605 ALA A O 1
ATOM 4761 N N . VAL A 1 606 ? 32.275 -1.165 -22.810 1.00 98.38 606 VAL A N 1
ATOM 4762 C CA . VAL A 1 606 ? 33.070 -1.450 -21.611 1.00 98.38 606 VAL A CA 1
ATOM 4763 C C . VAL A 1 606 ? 32.117 -1.926 -20.521 1.00 98.38 606 VAL A C 1
ATOM 4765 O O . VAL A 1 606 ? 31.152 -1.236 -20.213 1.00 98.38 606 VAL A O 1
ATOM 4768 N N . VAL A 1 607 ? 32.356 -3.108 -19.957 1.00 98.50 607 VAL A N 1
ATOM 4769 C CA . VAL A 1 607 ? 31.464 -3.722 -18.964 1.00 98.50 607 VAL A CA 1
ATOM 4770 C C . VAL A 1 607 ? 32.172 -3.968 -17.638 1.00 98.50 607 VAL A C 1
ATOM 4772 O O . VAL A 1 607 ? 33.322 -4.409 -17.606 1.00 98.50 607 VAL A O 1
ATOM 4775 N N . GLY A 1 608 ? 31.482 -3.694 -16.535 1.00 97.81 608 GLY A N 1
ATOM 4776 C CA . GLY A 1 608 ? 31.989 -3.940 -15.188 1.00 97.81 608 GLY A CA 1
ATOM 4777 C C . GLY A 1 608 ? 30.953 -3.657 -14.105 1.00 97.81 608 GLY A C 1
ATOM 4778 O O . GLY A 1 608 ? 29.803 -3.334 -14.401 1.00 97.81 608 GLY A O 1
ATOM 4779 N N . VAL A 1 609 ? 31.383 -3.795 -12.851 1.00 98.00 609 VAL A N 1
ATOM 4780 C CA . VAL A 1 609 ? 30.587 -3.437 -11.670 1.00 98.00 609 VAL A CA 1
ATOM 4781 C C . VAL A 1 609 ? 30.716 -1.931 -11.417 1.00 98.00 609 VAL A C 1
ATOM 4783 O O . VAL A 1 609 ? 31.840 -1.427 -11.386 1.00 98.00 609 VAL A O 1
ATOM 4786 N N . ASP A 1 610 ? 29.594 -1.224 -11.253 1.00 98.12 610 ASP A N 1
ATOM 4787 C CA . ASP A 1 610 ? 29.588 0.236 -11.052 1.00 98.12 610 ASP A CA 1
ATOM 4788 C C . ASP A 1 610 ? 30.204 0.639 -9.694 1.00 98.12 610 ASP A C 1
ATOM 4790 O O . ASP A 1 610 ? 29.982 -0.005 -8.665 1.00 98.12 610 ASP A O 1
ATOM 4794 N N . ASP A 1 611 ? 30.972 1.734 -9.679 1.00 96.75 611 ASP A N 1
ATOM 4795 C CA . ASP A 1 611 ? 31.654 2.277 -8.494 1.00 96.75 611 ASP A CA 1
ATOM 4796 C C . ASP A 1 611 ? 30.685 2.609 -7.331 1.00 96.75 611 ASP A C 1
ATOM 4798 O O . ASP A 1 611 ? 31.120 2.724 -6.178 1.00 96.75 611 ASP A O 1
ATOM 4802 N N . GLU A 1 612 ? 29.386 2.804 -7.587 1.00 94.38 612 GLU A N 1
ATOM 4803 C CA . GLU A 1 612 ? 28.368 3.126 -6.577 1.00 94.38 612 GLU A CA 1
ATOM 4804 C C . GLU A 1 612 ? 28.173 2.029 -5.536 1.00 94.38 612 GLU A C 1
ATOM 4806 O O . GLU A 1 612 ? 27.712 2.306 -4.424 1.00 94.38 612 GLU A O 1
ATOM 4811 N N . THR A 1 613 ? 28.575 0.803 -5.865 1.00 93.31 613 THR A N 1
ATOM 4812 C CA . THR A 1 613 ? 28.536 -0.335 -4.949 1.00 93.31 613 THR A CA 1
ATOM 4813 C C . THR A 1 613 ? 29.664 -0.290 -3.922 1.00 93.31 613 THR A C 1
ATOM 4815 O O . THR A 1 613 ? 29.668 -1.104 -2.995 1.00 93.31 613 THR A O 1
ATOM 4818 N N . GLU A 1 614 ? 30.598 0.662 -4.027 1.00 90.75 614 GLU A N 1
ATOM 4819 C CA . GLU A 1 614 ? 31.775 0.796 -3.159 1.00 90.75 614 GLU A CA 1
ATOM 4820 C C . GLU A 1 614 ? 32.657 -0.470 -3.176 1.00 90.75 614 GLU A C 1
ATOM 4822 O O . GLU A 1 614 ? 33.176 -0.897 -2.144 1.00 90.75 614 GLU A O 1
ATOM 4827 N N . GLY A 1 615 ? 32.795 -1.098 -4.350 1.00 85.38 615 GLY A N 1
ATOM 4828 C CA . GLY A 1 615 ? 33.626 -2.291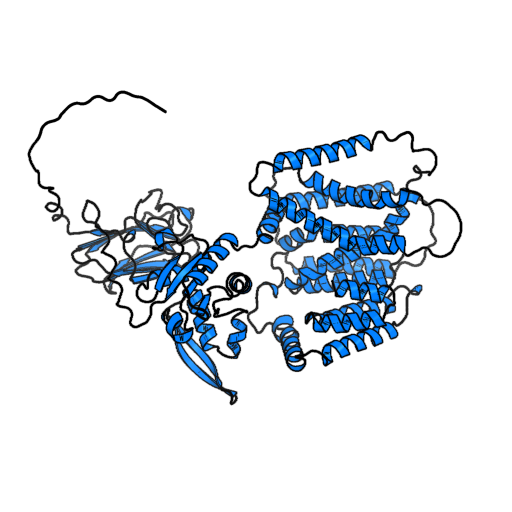 -4.555 1.00 85.38 615 GLY A CA 1
ATOM 4829 C C . GLY A 1 615 ? 32.920 -3.626 -4.284 1.00 85.38 615 GLY A C 1
ATOM 4830 O O . GLY A 1 615 ? 33.555 -4.678 -4.350 1.00 85.38 615 GLY A O 1
ATOM 4831 N N . ARG A 1 616 ? 31.619 -3.609 -3.967 1.00 90.62 616 ARG A N 1
ATOM 4832 C CA . ARG A 1 616 ? 30.807 -4.818 -3.738 1.00 90.62 616 ARG A CA 1
ATOM 4833 C C . ARG A 1 616 ? 30.198 -5.333 -5.043 1.00 90.62 616 ARG A C 1
ATOM 4835 O O . ARG A 1 616 ? 29.995 -4.559 -5.967 1.00 90.62 616 ARG A O 1
ATOM 4842 N N . GLY A 1 617 ? 29.852 -6.616 -5.066 1.00 92.50 617 GLY A N 1
ATOM 4843 C CA . GLY A 1 617 ? 29.225 -7.275 -6.211 1.00 92.50 617 GLY A CA 1
ATOM 4844 C C . GLY A 1 617 ? 30.224 -8.022 -7.087 1.00 92.50 617 GLY A C 1
ATOM 4845 O O . GLY A 1 617 ? 31.424 -7.710 -7.118 1.00 92.50 617 GLY A O 1
ATOM 4846 N N . SER A 1 618 ? 29.724 -9.037 -7.780 1.00 95.88 618 SER A N 1
ATOM 4847 C CA . SER A 1 618 ? 30.507 -9.825 -8.719 1.00 95.88 618 SER A CA 1
ATOM 4848 C C . SER A 1 618 ? 29.639 -10.402 -9.833 1.00 95.88 618 SER A C 1
ATOM 4850 O O . SER A 1 618 ? 28.575 -10.969 -9.597 1.00 95.88 618 SER A O 1
ATOM 4852 N N . ILE A 1 619 ? 30.104 -10.272 -11.075 1.00 97.94 619 ILE A N 1
ATOM 4853 C CA . ILE A 1 619 ? 29.327 -10.660 -12.257 1.00 97.94 619 ILE A CA 1
ATOM 4854 C C . ILE A 1 619 ? 30.173 -11.386 -13.296 1.00 97.94 619 ILE A C 1
ATOM 4856 O O . ILE A 1 619 ? 31.390 -11.218 -13.365 1.00 97.94 619 ILE A O 1
ATOM 4860 N N . VAL A 1 620 ? 29.512 -12.167 -14.147 1.00 98.19 620 VAL A N 1
ATOM 4861 C CA . VAL A 1 620 ? 30.065 -12.644 -15.423 1.00 98.19 620 VAL A CA 1
ATOM 4862 C C . VAL A 1 620 ? 29.265 -12.001 -16.548 1.00 98.19 620 VAL A C 1
ATOM 4864 O O . VAL A 1 620 ? 28.050 -12.170 -16.628 1.00 98.19 620 VAL A O 1
ATOM 4867 N N . ALA A 1 621 ? 29.935 -11.246 -17.415 1.00 98.25 621 ALA A N 1
ATOM 4868 C CA . ALA A 1 621 ? 29.316 -10.602 -18.563 1.00 98.25 621 ALA A CA 1
ATOM 4869 C C . ALA A 1 621 ? 29.463 -11.477 -19.811 1.00 98.25 621 ALA A C 1
ATOM 4871 O O . ALA A 1 621 ? 30.547 -11.977 -20.106 1.00 98.25 621 ALA A O 1
ATOM 4872 N N . ALA A 1 622 ? 28.396 -11.621 -20.589 1.00 98.12 622 ALA A N 1
ATOM 4873 C CA . ALA A 1 622 ? 28.412 -12.334 -21.859 1.00 98.12 622 ALA A CA 1
ATOM 4874 C C . ALA A 1 622 ? 27.612 -11.584 -22.927 1.00 98.12 622 ALA A C 1
ATOM 4876 O O . ALA A 1 622 ? 26.652 -10.876 -22.629 1.00 98.12 622 ALA A O 1
ATOM 4877 N N . VAL A 1 623 ? 28.000 -11.760 -24.190 1.00 98.44 623 VAL A N 1
ATOM 4878 C CA . VAL A 1 623 ? 27.278 -11.200 -25.339 1.00 98.44 623 VAL A CA 1
ATOM 4879 C C . VAL A 1 623 ? 26.989 -12.300 -26.346 1.00 98.44 623 VAL A C 1
ATOM 4881 O O . VAL A 1 623 ? 27.885 -13.067 -26.711 1.00 98.44 623 VAL A O 1
ATOM 4884 N N . TYR A 1 624 ? 25.743 -12.367 -26.810 1.00 98.00 624 TYR A N 1
ATOM 4885 C CA . TYR A 1 624 ? 25.291 -13.313 -27.826 1.00 98.00 624 TYR A CA 1
ATOM 4886 C C . TYR A 1 624 ? 24.819 -12.567 -29.074 1.00 98.00 624 TYR A C 1
ATOM 4888 O O . TYR A 1 624 ? 24.108 -11.570 -28.969 1.00 98.00 624 TYR A O 1
ATOM 4896 N N . LEU A 1 625 ? 25.174 -13.080 -30.248 1.00 97.19 625 LEU A N 1
ATOM 4897 C CA . LEU A 1 625 ? 24.706 -12.618 -31.554 1.00 97.19 625 LEU A CA 1
ATOM 4898 C C . LEU A 1 625 ? 23.804 -13.699 -32.150 1.00 97.19 625 LEU A C 1
ATOM 4900 O O . LEU A 1 625 ? 24.248 -14.835 -32.323 1.00 97.19 625 LEU A O 1
ATOM 4904 N N . ASP A 1 626 ? 22.531 -13.374 -32.390 1.00 93.38 626 ASP A N 1
ATOM 4905 C CA . ASP A 1 626 ? 21.503 -14.315 -32.871 1.00 93.38 626 ASP A CA 1
ATOM 4906 C C . ASP A 1 626 ? 21.510 -15.671 -32.120 1.00 93.38 626 ASP A C 1
ATOM 4908 O O . ASP A 1 626 ? 21.379 -16.749 -32.699 1.00 93.38 626 ASP A O 1
ATOM 4912 N N . GLY A 1 627 ? 21.708 -15.617 -30.797 1.00 90.25 627 GLY A N 1
ATOM 4913 C CA . GLY A 1 627 ? 21.746 -16.786 -29.908 1.00 90.25 627 GLY A CA 1
ATOM 4914 C C . GLY A 1 627 ? 23.103 -17.493 -29.792 1.00 90.25 627 GLY A C 1
ATOM 4915 O O . GLY A 1 627 ? 23.253 -18.367 -28.940 1.00 90.25 627 GLY A O 1
ATOM 4916 N N . THR A 1 628 ? 24.114 -17.105 -30.573 1.00 94.06 628 THR A N 1
ATOM 4917 C CA . THR A 1 628 ? 25.477 -17.659 -30.488 1.00 94.06 628 THR A CA 1
ATOM 4918 C C . THR A 1 628 ? 26.359 -16.782 -29.606 1.00 94.06 628 THR A C 1
ATOM 4920 O O . THR A 1 628 ? 26.446 -15.575 -29.819 1.00 94.06 628 THR A O 1
ATOM 4923 N N . ARG A 1 629 ? 27.039 -17.368 -28.613 1.00 97.12 629 ARG A N 1
ATOM 4924 C CA . ARG A 1 629 ? 27.904 -16.620 -27.689 1.00 97.12 629 ARG A CA 1
ATOM 4925 C C . ARG A 1 629 ? 29.149 -16.096 -28.407 1.00 97.12 629 ARG A C 1
ATOM 4927 O O . ARG A 1 629 ? 29.943 -16.884 -28.912 1.00 97.12 629 ARG A O 1
ATOM 4934 N N . ALA A 1 630 ? 29.312 -14.777 -28.426 1.00 96.12 630 ALA A N 1
ATOM 4935 C CA . ALA A 1 630 ? 30.412 -14.076 -29.087 1.00 96.12 630 ALA A CA 1
ATOM 4936 C C . ALA A 1 630 ? 31.457 -13.536 -28.096 1.00 96.12 630 ALA A C 1
ATOM 4938 O O . ALA A 1 630 ? 32.611 -13.339 -28.468 1.00 96.12 630 ALA A O 1
ATOM 4939 N N . PHE A 1 631 ? 31.064 -13.307 -26.841 1.00 97.88 631 PHE A N 1
ATOM 4940 C CA . PHE A 1 631 ? 31.941 -12.819 -25.778 1.00 97.88 631 PHE A CA 1
ATOM 4941 C C . PHE A 1 631 ? 31.519 -13.393 -24.420 1.00 97.88 631 PHE A C 1
ATOM 4943 O O . PHE A 1 631 ? 30.328 -13.596 -24.177 1.00 97.88 631 PHE A O 1
ATOM 4950 N N . GLU A 1 632 ? 32.496 -13.618 -23.545 1.00 97.50 632 GLU A N 1
ATOM 4951 C CA . GLU A 1 632 ? 32.325 -13.956 -22.131 1.00 97.50 632 GLU A CA 1
ATOM 4952 C C . GLU A 1 632 ? 33.518 -13.380 -21.352 1.00 97.50 632 GLU A C 1
ATOM 4954 O O . GLU A 1 632 ? 34.668 -13.539 -21.773 1.00 97.50 632 GLU A O 1
ATOM 4959 N N . SER A 1 633 ? 33.255 -12.683 -20.250 1.00 97.31 633 SER A N 1
ATOM 4960 C CA . SER A 1 633 ? 34.285 -12.136 -19.368 1.00 97.31 633 SER A CA 1
ATOM 4961 C C . SER A 1 633 ? 34.735 -13.174 -18.329 1.00 97.31 633 SER A C 1
ATOM 4963 O O . SER A 1 633 ? 33.993 -14.110 -18.025 1.00 97.31 633 SER A O 1
ATOM 4965 N N . PRO A 1 634 ? 35.910 -13.002 -17.694 1.00 96.00 634 PRO A N 1
ATOM 4966 C CA . PRO A 1 634 ? 36.129 -13.581 -16.369 1.00 96.00 634 PRO A CA 1
ATOM 4967 C C . PRO A 1 634 ? 35.128 -12.997 -15.354 1.00 96.00 634 PRO A C 1
ATOM 4969 O O . PRO A 1 634 ? 34.369 -12.079 -15.671 1.00 96.00 634 PRO A O 1
ATOM 4972 N N . VAL A 1 635 ? 35.151 -13.496 -14.116 1.00 97.25 635 VAL A N 1
ATOM 4973 C CA . VAL A 1 635 ? 34.420 -12.852 -13.015 1.00 97.25 635 VAL A CA 1
ATOM 4974 C C . VAL A 1 635 ? 34.955 -11.432 -12.824 1.00 97.25 635 VAL A C 1
ATOM 4976 O O . VAL A 1 635 ? 36.147 -11.249 -12.577 1.00 97.25 635 VAL A O 1
ATOM 4979 N N . LEU A 1 636 ? 34.069 -10.447 -12.940 1.00 97.19 636 LEU A N 1
ATOM 4980 C CA . LEU A 1 636 ? 34.345 -9.035 -12.713 1.00 97.19 636 LEU A CA 1
ATOM 4981 C C . LEU A 1 636 ? 33.803 -8.640 -11.343 1.00 97.19 636 LEU A C 1
ATOM 4983 O O . LEU A 1 636 ? 32.637 -8.872 -11.038 1.00 97.19 636 LEU A O 1
ATOM 4987 N N . THR A 1 637 ? 34.651 -8.030 -10.527 1.00 95.38 637 THR A N 1
ATOM 4988 C CA . THR A 1 637 ? 34.298 -7.408 -9.242 1.00 95.38 637 THR A CA 1
ATOM 4989 C C . THR A 1 637 ? 34.465 -5.893 -9.338 1.00 95.38 637 THR A C 1
ATOM 4991 O O . THR A 1 637 ? 35.090 -5.407 -10.281 1.00 95.38 637 THR A O 1
ATOM 4994 N N . GLY A 1 638 ? 34.004 -5.135 -8.338 1.00 89.56 638 GLY A N 1
ATOM 4995 C CA . GLY A 1 638 ? 34.259 -3.684 -8.281 1.00 89.56 638 GLY A CA 1
ATOM 4996 C C . GLY A 1 638 ? 35.749 -3.296 -8.210 1.00 89.56 638 GLY A C 1
ATOM 4997 O O . GLY A 1 638 ? 36.111 -2.147 -8.459 1.00 89.56 638 GLY A O 1
ATOM 4998 N N . ASP A 1 639 ? 36.634 -4.255 -7.912 1.00 89.69 639 ASP A N 1
ATOM 4999 C CA . ASP A 1 639 ? 38.088 -4.067 -7.940 1.00 89.69 639 ASP A CA 1
ATOM 5000 C C . ASP A 1 639 ? 38.770 -4.513 -9.236 1.00 89.69 639 ASP A C 1
ATOM 5002 O O . ASP A 1 639 ? 39.960 -4.248 -9.429 1.00 89.69 639 ASP A O 1
ATOM 5006 N N . SER A 1 640 ? 38.035 -5.191 -10.115 1.00 92.81 640 SER A N 1
ATOM 5007 C CA . SER A 1 640 ? 38.561 -5.691 -11.381 1.00 92.81 640 SER A CA 1
ATOM 5008 C C . SER A 1 640 ? 38.716 -4.563 -12.398 1.00 92.81 640 SER A C 1
ATOM 5010 O O . SER A 1 640 ? 37.971 -3.583 -12.387 1.00 92.81 640 SER A O 1
ATOM 5012 N N . GLU A 1 641 ? 39.664 -4.722 -13.321 1.00 95.75 641 GLU A N 1
ATOM 5013 C CA . GLU A 1 641 ? 39.683 -3.891 -14.523 1.00 95.75 641 GLU A CA 1
ATOM 5014 C C . GLU A 1 641 ? 38.426 -4.182 -15.365 1.00 95.75 641 GLU A C 1
ATOM 5016 O O . GLU A 1 641 ? 38.089 -5.359 -15.549 1.00 95.75 641 GLU A O 1
ATOM 5021 N N . PRO A 1 642 ? 37.724 -3.154 -15.877 1.00 96.62 642 PRO A N 1
ATOM 5022 C CA . PRO A 1 642 ? 36.545 -3.356 -16.712 1.00 96.62 642 PRO A CA 1
ATOM 5023 C C . PRO A 1 642 ? 36.881 -4.138 -17.984 1.00 96.62 642 PRO A C 1
ATOM 5025 O O . PRO A 1 642 ? 37.928 -3.932 -18.605 1.00 96.62 642 PRO A O 1
ATOM 5028 N N . ALA A 1 643 ? 35.982 -5.021 -18.412 1.00 97.81 643 ALA A N 1
ATOM 5029 C CA . ALA A 1 643 ? 36.186 -5.792 -19.629 1.00 97.81 643 ALA A CA 1
ATOM 5030 C C . ALA A 1 643 ? 35.777 -4.979 -20.863 1.00 97.81 643 ALA A C 1
ATOM 5032 O O . ALA A 1 643 ? 34.678 -4.431 -20.931 1.00 97.81 643 ALA A O 1
ATOM 5033 N N . VAL A 1 644 ? 36.649 -4.936 -21.870 1.00 97.44 644 VAL A N 1
ATOM 5034 C CA . VAL A 1 644 ? 36.351 -4.301 -23.158 1.00 97.44 644 VAL A CA 1
ATOM 5035 C C . VAL A 1 644 ? 35.768 -5.343 -24.105 1.00 97.44 644 VAL A C 1
ATOM 5037 O O . VAL A 1 644 ? 36.425 -6.324 -24.458 1.00 97.44 644 VAL A O 1
ATOM 5040 N N . VAL A 1 645 ? 34.536 -5.113 -24.543 1.00 97.50 645 VAL A N 1
ATOM 5041 C CA . VAL A 1 645 ? 33.853 -5.910 -25.559 1.00 97.50 645 VAL A CA 1
ATOM 5042 C C . VAL A 1 645 ? 34.042 -5.226 -26.898 1.00 97.50 645 VAL A C 1
ATOM 5044 O O . VAL A 1 645 ? 33.633 -4.085 -27.069 1.00 97.50 645 VAL A O 1
ATOM 5047 N N . ARG A 1 646 ? 34.633 -5.927 -27.865 1.00 95.88 646 ARG A N 1
ATOM 5048 C CA . ARG A 1 646 ? 34.732 -5.460 -29.251 1.00 95.88 646 ARG A CA 1
ATOM 5049 C C . ARG A 1 646 ? 34.584 -6.641 -30.196 1.00 95.88 646 ARG A C 1
ATOM 5051 O O . ARG A 1 646 ? 35.531 -7.400 -30.395 1.00 95.88 646 ARG A O 1
ATOM 5058 N N . ILE A 1 647 ? 33.386 -6.814 -30.747 1.00 95.88 647 ILE A N 1
ATOM 5059 C CA . ILE A 1 647 ? 33.015 -8.006 -31.521 1.00 95.88 647 ILE A CA 1
ATOM 5060 C C . ILE A 1 647 ? 32.463 -7.635 -32.905 1.00 95.88 647 ILE A C 1
ATOM 5062 O O . ILE A 1 647 ? 31.725 -6.650 -33.025 1.00 95.88 647 ILE A O 1
ATOM 5066 N N . PRO A 1 648 ? 32.803 -8.396 -33.963 1.00 95.62 648 PRO A N 1
ATOM 5067 C CA . PRO A 1 648 ? 32.193 -8.216 -35.273 1.00 95.62 648 PRO A CA 1
ATOM 5068 C C . PRO A 1 648 ? 30.746 -8.719 -35.241 1.00 95.62 648 PRO A C 1
ATOM 5070 O O . PRO A 1 648 ? 30.476 -9.809 -34.743 1.00 95.62 648 PRO A O 1
ATOM 5073 N N . LEU A 1 649 ? 29.819 -7.947 -35.810 1.00 94.69 649 LEU A N 1
ATOM 5074 C CA . LEU A 1 649 ? 28.403 -8.316 -35.881 1.00 94.69 649 LEU A CA 1
ATOM 5075 C C . LEU A 1 649 ? 28.134 -9.401 -36.926 1.00 94.69 649 LEU A C 1
ATOM 5077 O O . LEU A 1 649 ? 27.165 -10.136 -36.796 1.00 94.69 649 LEU A O 1
ATOM 5081 N N . ALA A 1 650 ? 28.972 -9.503 -37.964 1.00 89.12 650 ALA A N 1
ATOM 5082 C CA . ALA A 1 650 ? 28.892 -10.532 -39.008 1.00 89.12 650 ALA A CA 1
ATOM 5083 C C . ALA A 1 650 ? 27.485 -10.716 -39.631 1.00 89.12 650 ALA A C 1
ATOM 5085 O O . ALA A 1 650 ? 27.112 -11.818 -40.027 1.00 89.12 650 ALA A O 1
ATOM 5086 N N . GLY A 1 651 ? 26.705 -9.632 -39.732 1.00 88.69 651 GLY A N 1
ATOM 5087 C CA . GLY A 1 651 ? 25.339 -9.657 -40.268 1.00 88.69 651 GLY A CA 1
ATOM 5088 C C . GLY A 1 651 ? 24.258 -10.109 -39.279 1.00 88.69 651 GLY A C 1
ATOM 5089 O O . GLY A 1 651 ? 23.130 -10.359 -39.709 1.00 88.69 651 GLY A O 1
ATOM 5090 N N . ALA A 1 652 ? 24.580 -10.209 -37.986 1.00 92.69 652 ALA A N 1
ATOM 5091 C CA . ALA A 1 652 ? 23.623 -10.536 -36.937 1.00 92.69 652 ALA A CA 1
ATOM 5092 C C . ALA A 1 652 ? 22.457 -9.544 -36.899 1.00 92.69 652 ALA A C 1
ATOM 5094 O O . ALA A 1 652 ? 22.635 -8.343 -37.120 1.00 92.69 652 ALA A O 1
ATOM 5095 N N . ARG A 1 653 ? 21.258 -10.045 -36.597 1.00 91.31 653 ARG A N 1
ATOM 5096 C CA . ARG A 1 653 ? 20.037 -9.226 -36.501 1.00 91.31 653 ARG A CA 1
ATOM 5097 C C . ARG A 1 653 ? 19.733 -8.796 -35.077 1.00 91.31 653 ARG A C 1
ATOM 5099 O O . ARG A 1 653 ? 19.107 -7.755 -34.880 1.00 91.31 653 ARG A O 1
ATOM 5106 N N . GLN A 1 654 ? 20.154 -9.583 -34.097 1.00 93.19 654 GLN A N 1
ATOM 5107 C CA . GLN A 1 654 ? 19.927 -9.331 -32.686 1.00 93.19 654 GLN A CA 1
ATOM 5108 C C . GLN A 1 654 ? 21.202 -9.536 -31.874 1.00 93.19 654 GLN A C 1
ATOM 5110 O O . GLN A 1 654 ? 22.002 -10.437 -32.134 1.00 93.19 654 GLN A O 1
ATOM 5115 N N . ILE A 1 655 ? 21.350 -8.706 -30.846 1.00 97.94 655 ILE A N 1
ATOM 5116 C CA . ILE A 1 655 ? 22.406 -8.808 -29.845 1.00 97.94 655 ILE A CA 1
ATOM 5117 C C . ILE A 1 655 ? 21.773 -8.913 -28.457 1.00 97.94 655 ILE A C 1
ATOM 5119 O O . ILE A 1 655 ? 20.870 -8.149 -28.119 1.00 97.94 655 ILE A O 1
ATOM 5123 N N . LEU A 1 656 ? 22.231 -9.876 -27.662 1.00 97.62 656 LEU A N 1
ATOM 5124 C CA . LEU A 1 656 ? 21.801 -10.090 -26.284 1.00 97.62 656 LEU A CA 1
ATOM 5125 C C . LEU A 1 656 ? 22.984 -9.850 -25.346 1.00 97.62 656 LEU A C 1
ATOM 5127 O O . LEU A 1 656 ? 23.973 -10.580 -25.405 1.00 97.62 656 LEU A O 1
ATOM 5131 N N . LEU A 1 657 ? 22.859 -8.852 -24.475 1.00 98.50 657 LEU A N 1
ATOM 5132 C CA . LEU A 1 657 ? 23.808 -8.549 -23.407 1.00 98.50 657 LEU A CA 1
ATOM 5133 C C . LEU A 1 657 ? 23.329 -9.259 -22.142 1.00 98.50 657 LEU A C 1
ATOM 5135 O O . LEU A 1 657 ? 22.166 -9.123 -21.759 1.00 98.50 657 LEU A O 1
ATOM 5139 N N . VAL A 1 658 ? 24.208 -10.028 -21.509 1.00 98.25 658 VAL A N 1
ATOM 5140 C CA . VAL A 1 658 ? 23.895 -10.820 -20.317 1.00 98.25 658 VAL A CA 1
ATOM 5141 C C . VAL A 1 658 ? 24.875 -10.470 -19.208 1.00 98.25 658 VAL A C 1
ATOM 5143 O O . VAL A 1 658 ? 26.080 -10.470 -19.445 1.00 98.25 658 VAL A O 1
ATOM 5146 N N . ALA A 1 659 ? 24.369 -10.212 -18.005 1.00 97.94 659 ALA A N 1
ATOM 5147 C CA . ALA A 1 659 ? 25.172 -10.212 -16.787 1.00 97.94 659 ALA A CA 1
ATOM 5148 C C . ALA A 1 659 ? 24.635 -11.289 -15.843 1.00 97.94 659 ALA A C 1
ATOM 5150 O O . ALA A 1 659 ? 23.465 -11.262 -15.468 1.00 97.94 659 ALA A O 1
ATOM 5151 N N . GLU A 1 660 ? 25.466 -12.257 -15.481 1.00 96.38 660 GLU A N 1
ATOM 5152 C CA . GLU A 1 660 ? 25.111 -13.349 -14.575 1.00 96.38 660 GLU A CA 1
ATOM 5153 C C . GLU A 1 660 ? 25.696 -13.101 -13.185 1.00 96.38 660 GLU A C 1
ATOM 5155 O O . GLU A 1 660 ? 26.803 -12.584 -13.052 1.00 96.38 660 GLU A O 1
ATOM 5160 N N . THR A 1 661 ? 24.951 -13.492 -12.151 1.00 92.69 661 THR A N 1
ATOM 5161 C CA . THR A 1 661 ? 25.409 -13.464 -10.754 1.00 92.69 661 THR A CA 1
ATOM 5162 C C . THR A 1 661 ? 26.436 -14.561 -10.515 1.00 92.69 661 THR A C 1
ATOM 5164 O O . THR A 1 661 ? 26.276 -15.662 -11.056 1.00 92.69 661 THR A O 1
ATOM 5167 N N . THR A 1 662 ? 27.412 -14.341 -9.634 1.00 92.50 662 THR A N 1
ATOM 5168 C CA . THR A 1 662 ? 28.297 -15.437 -9.205 1.00 92.50 662 THR A CA 1
ATOM 5169 C C . THR A 1 662 ? 27.766 -16.181 -7.970 1.00 92.50 662 THR A C 1
ATOM 5171 O O . THR A 1 662 ? 26.592 -16.084 -7.603 1.00 92.50 662 THR A O 1
ATOM 5174 N N . ALA A 1 663 ? 28.611 -17.011 -7.350 1.00 86.50 663 ALA A N 1
ATOM 5175 C CA . ALA A 1 663 ? 28.246 -17.872 -6.227 1.00 86.50 663 ALA A CA 1
ATOM 5176 C C . ALA A 1 663 ? 27.886 -17.106 -4.935 1.00 86.50 663 ALA A C 1
ATOM 5178 O O . ALA A 1 663 ? 27.301 -17.700 -4.028 1.00 86.50 663 ALA A O 1
ATOM 5179 N N . ASP A 1 664 ? 28.225 -15.819 -4.832 1.00 84.88 664 ASP A N 1
ATOM 5180 C CA . ASP A 1 664 ? 27.857 -14.929 -3.720 1.00 84.88 664 ASP A CA 1
ATOM 5181 C C . ASP A 1 664 ? 26.432 -14.347 -3.839 1.00 84.88 664 ASP A C 1
ATOM 5183 O O . ASP A 1 664 ? 25.898 -13.809 -2.861 1.00 84.88 664 ASP A O 1
ATOM 5187 N N . GLY A 1 665 ? 25.777 -14.560 -4.986 1.00 86.56 665 GLY A N 1
ATOM 5188 C CA . GLY A 1 665 ? 24.409 -14.138 -5.274 1.00 86.56 665 GLY A CA 1
ATOM 5189 C C . GLY A 1 665 ? 24.297 -12.659 -5.649 1.00 86.56 665 GLY A C 1
ATOM 5190 O O . GLY A 1 665 ? 25.251 -11.908 -5.571 1.00 86.56 665 GLY A O 1
ATOM 5191 N N . GLN A 1 666 ? 23.088 -12.214 -6.000 1.00 86.38 666 GLN A N 1
ATOM 5192 C CA . GLN A 1 666 ? 22.856 -10.932 -6.689 1.00 86.38 666 GLN A CA 1
ATOM 5193 C C . GLN A 1 666 ? 23.129 -9.635 -5.897 1.00 86.38 666 GLN A C 1
ATOM 5195 O O . GLN A 1 666 ? 22.729 -8.558 -6.325 1.00 86.38 666 GLN A O 1
ATOM 5200 N N . ARG A 1 667 ? 23.662 -9.678 -4.673 1.00 88.75 667 ARG A N 1
ATOM 5201 C CA . ARG A 1 667 ? 23.713 -8.461 -3.842 1.00 88.75 667 ARG A CA 1
ATOM 5202 C C . ARG A 1 667 ? 24.794 -7.507 -4.341 1.00 88.75 667 ARG A C 1
ATOM 5204 O O . ARG A 1 667 ? 25.966 -7.841 -4.253 1.00 88.75 667 ARG A O 1
ATOM 5211 N N . PHE A 1 668 ? 24.388 -6.278 -4.666 1.00 91.25 668 PHE A N 1
ATOM 5212 C CA . PHE A 1 668 ? 25.266 -5.215 -5.170 1.00 91.25 668 PHE A CA 1
ATOM 5213 C C . PHE A 1 668 ? 25.838 -5.497 -6.565 1.00 91.25 668 PHE A C 1
ATOM 5215 O O . PHE A 1 668 ? 26.826 -4.881 -6.946 1.00 91.25 668 PHE A O 1
ATOM 5222 N N . ASP A 1 669 ? 25.209 -6.370 -7.352 1.00 96.44 669 ASP A N 1
ATOM 5223 C CA . ASP A 1 669 ? 25.636 -6.654 -8.725 1.00 96.44 669 ASP A CA 1
ATOM 5224 C C . ASP A 1 669 ? 25.122 -5.577 -9.692 1.00 96.44 669 ASP A C 1
ATOM 5226 O O . ASP A 1 669 ? 24.375 -5.860 -10.631 1.00 96.44 669 ASP A O 1
ATOM 5230 N N . HIS A 1 670 ? 25.479 -4.318 -9.433 1.00 97.62 670 HIS A N 1
ATOM 5231 C CA . HIS A 1 670 ? 25.133 -3.180 -10.282 1.00 97.62 670 HIS A CA 1
ATOM 5232 C C . HIS A 1 670 ? 26.115 -3.165 -11.451 1.00 97.62 670 HIS A C 1
ATOM 5234 O O . HIS A 1 670 ? 27.327 -3.139 -11.240 1.00 97.62 670 HIS A O 1
ATOM 5240 N N . VAL A 1 671 ? 25.601 -3.228 -12.676 1.00 97.81 671 VAL A N 1
ATOM 5241 C CA . VAL A 1 671 ? 26.401 -3.442 -13.885 1.00 97.81 671 VAL A CA 1
ATOM 5242 C C . VAL A 1 671 ? 26.214 -2.287 -14.844 1.00 97.81 671 VAL A C 1
ATOM 5244 O O . VAL A 1 671 ? 25.088 -1.983 -15.238 1.00 97.81 671 VAL A O 1
ATOM 5247 N N . ASP A 1 672 ? 27.330 -1.746 -15.313 1.00 98.44 672 ASP A N 1
ATOM 5248 C CA . ASP A 1 672 ? 27.338 -0.782 -16.401 1.00 98.44 672 ASP A CA 1
ATOM 5249 C C . ASP A 1 672 ? 27.833 -1.436 -17.686 1.00 98.44 672 ASP A C 1
ATOM 5251 O O . ASP A 1 672 ? 28.884 -2.076 -17.712 1.00 98.44 672 ASP A O 1
ATOM 5255 N N . TRP A 1 673 ? 27.103 -1.206 -18.775 1.00 98.38 673 TRP A N 1
ATOM 5256 C CA . TRP A 1 673 ? 27.577 -1.362 -20.149 1.00 98.38 673 TRP A CA 1
ATOM 5257 C C . TRP A 1 673 ? 27.895 0.031 -20.700 1.00 98.38 673 TRP A C 1
ATOM 5259 O O . TRP A 1 673 ? 27.091 0.657 -21.400 1.00 98.38 673 TRP A O 1
ATOM 5269 N N . ALA A 1 674 ? 29.057 0.547 -20.317 1.00 97.56 674 ALA A N 1
ATOM 5270 C CA . ALA A 1 674 ? 29.544 1.872 -20.661 1.00 97.56 674 ALA A CA 1
ATOM 5271 C C . ALA A 1 674 ? 29.983 1.970 -22.132 1.00 97.56 674 ALA A C 1
ATOM 5273 O O . ALA A 1 674 ? 30.485 1.009 -22.714 1.00 97.56 674 ALA A O 1
ATOM 5274 N N . ASP A 1 675 ? 29.755 3.134 -22.746 1.00 95.75 675 ASP A N 1
ATOM 5275 C CA . ASP A 1 675 ? 30.013 3.437 -24.164 1.00 95.75 675 ASP A CA 1
ATOM 5276 C C . ASP A 1 675 ? 29.484 2.380 -25.154 1.00 95.75 675 ASP A C 1
ATOM 5278 O O . ASP A 1 675 ? 29.960 2.277 -26.282 1.00 95.75 675 ASP A O 1
ATOM 5282 N N . ALA A 1 676 ? 28.458 1.619 -24.758 1.00 97.06 676 ALA A N 1
ATOM 5283 C CA . ALA A 1 676 ? 27.894 0.552 -25.571 1.00 97.06 676 ALA A CA 1
ATOM 5284 C C . ALA A 1 676 ? 27.294 1.100 -26.877 1.00 97.06 676 ALA A C 1
ATOM 5286 O O . ALA A 1 676 ? 26.298 1.834 -26.852 1.00 97.06 676 ALA A O 1
ATOM 5287 N N . ARG A 1 677 ? 27.890 0.743 -28.021 1.00 95.94 677 ARG A N 1
ATOM 5288 C CA . ARG A 1 677 ? 27.567 1.313 -29.337 1.00 95.94 677 ARG A CA 1
ATOM 5289 C C . ARG A 1 677 ? 27.772 0.350 -30.501 1.00 95.94 677 ARG A C 1
ATOM 5291 O O . ARG A 1 677 ? 28.606 -0.554 -30.464 1.00 95.94 677 ARG A O 1
ATOM 5298 N N . PHE A 1 678 ? 27.039 0.614 -31.575 1.00 95.44 678 PHE A N 1
ATOM 5299 C CA . PHE A 1 678 ? 27.258 0.041 -32.894 1.00 95.44 678 PHE A CA 1
ATOM 5300 C C . PHE A 1 678 ? 28.132 0.966 -33.737 1.00 95.44 678 PHE A C 1
ATOM 5302 O O . PHE A 1 678 ? 27.918 2.180 -33.749 1.00 95.44 678 PHE A O 1
ATOM 5309 N N . MET A 1 679 ? 29.088 0.385 -34.465 1.00 92.75 679 MET A N 1
ATOM 5310 C CA . MET A 1 679 ? 30.033 1.117 -35.315 1.00 92.75 679 MET A CA 1
ATOM 5311 C C . MET A 1 679 ? 30.117 0.519 -36.726 1.00 92.75 679 MET A C 1
ATOM 5313 O O . MET A 1 679 ? 29.969 -0.693 -36.920 1.00 92.75 679 MET A O 1
ATOM 5317 N N . HIS A 1 680 ? 30.389 1.367 -37.715 1.00 85.56 680 HIS A N 1
ATOM 5318 C CA . HIS A 1 680 ? 30.743 0.937 -39.070 1.00 85.56 680 HIS A CA 1
ATOM 5319 C C . HIS A 1 680 ? 32.200 0.456 -39.137 1.00 85.56 680 HIS A C 1
ATOM 5321 O O . HIS A 1 680 ? 33.017 0.744 -38.257 1.00 85.56 680 HIS A O 1
ATOM 5327 N N . LYS A 1 681 ? 32.557 -0.262 -40.204 1.00 71.25 681 LYS A N 1
ATOM 5328 C CA . LYS A 1 681 ? 33.939 -0.666 -40.485 1.00 71.25 681 LYS A CA 1
ATOM 5329 C C . LYS A 1 681 ? 34.892 0.547 -40.421 1.00 71.25 681 LYS A C 1
ATOM 5331 O O . LYS A 1 681 ? 34.603 1.576 -41.038 1.00 71.25 681 LYS A O 1
ATOM 5336 N N . PRO A 1 682 ? 36.049 0.445 -39.734 1.00 49.84 682 PRO A N 1
ATOM 5337 C CA . PRO A 1 682 ? 37.051 1.508 -39.751 1.00 49.84 682 PRO A CA 1
ATOM 5338 C C . PRO A 1 682 ? 37.511 1.753 -41.197 1.00 49.84 682 PRO A C 1
ATOM 5340 O O . PRO A 1 682 ? 38.136 0.879 -41.799 1.00 49.84 682 PRO A O 1
ATOM 5343 N N . GLY A 1 683 ? 37.149 2.907 -41.769 1.00 50.97 683 GLY A N 1
ATOM 5344 C CA . GLY A 1 683 ? 37.523 3.303 -43.135 1.00 50.97 683 GLY A CA 1
ATOM 5345 C C . GLY A 1 683 ? 36.417 3.907 -44.012 1.00 50.97 683 GLY A C 1
ATOM 5346 O O . GLY A 1 683 ? 36.734 4.382 -45.097 1.00 50.97 683 GLY A O 1
ATOM 5347 N N . THR A 1 684 ? 35.153 3.932 -43.577 1.00 45.38 684 THR A N 1
ATOM 5348 C CA . THR A 1 684 ? 34.031 4.466 -44.391 1.00 45.38 684 THR A CA 1
ATOM 5349 C C . THR A 1 684 ? 33.447 5.800 -43.913 1.00 45.38 684 THR A C 1
ATOM 5351 O O . THR A 1 684 ? 32.632 6.392 -44.615 1.00 45.38 684 THR A O 1
ATOM 5354 N N . ALA A 1 685 ? 33.893 6.334 -42.774 1.00 44.06 685 ALA A N 1
ATOM 5355 C CA . ALA A 1 685 ? 33.460 7.643 -42.279 1.00 44.06 685 ALA A CA 1
ATOM 5356 C C . ALA A 1 685 ? 34.298 8.788 -42.884 1.00 44.06 685 ALA A C 1
ATOM 5358 O O . ALA A 1 685 ? 35.093 9.425 -42.203 1.00 44.06 685 ALA A O 1
ATOM 5359 N N . SER A 1 686 ? 34.158 9.031 -44.189 1.00 40.53 686 SER A N 1
ATOM 5360 C CA . SER A 1 686 ? 34.489 10.325 -44.805 1.00 40.53 686 SER A CA 1
ATOM 5361 C C . SER A 1 686 ? 33.843 10.413 -46.184 1.00 40.53 686 SER A C 1
ATOM 5363 O O . SER A 1 686 ? 34.477 10.107 -47.188 1.00 40.53 686 SER A O 1
ATOM 5365 N N . GLN A 1 687 ? 32.554 10.768 -46.221 1.00 36.88 687 GLN A N 1
ATOM 5366 C CA . GLN A 1 687 ? 31.936 11.442 -47.379 1.00 36.88 687 GLN A CA 1
ATOM 5367 C C . GLN A 1 687 ? 30.505 11.966 -47.150 1.00 36.88 687 GLN A C 1
ATOM 5369 O O . GLN A 1 687 ? 29.933 12.556 -48.059 1.00 36.88 687 GLN A O 1
ATOM 5374 N N . ALA A 1 688 ? 29.930 11.845 -45.950 1.00 41.62 688 ALA A N 1
ATOM 5375 C CA . ALA A 1 688 ? 28.590 12.361 -45.656 1.00 41.62 688 ALA A CA 1
ATOM 5376 C C . ALA A 1 688 ? 28.611 13.572 -44.704 1.00 41.62 688 ALA A C 1
ATOM 5378 O O . ALA A 1 688 ? 27.899 13.590 -43.711 1.00 41.62 688 ALA A O 1
ATOM 5379 N N . ALA A 1 689 ? 29.443 14.580 -44.983 1.00 41.53 689 ALA A N 1
ATOM 5380 C CA . ALA A 1 689 ? 29.318 15.906 -44.369 1.00 41.53 689 ALA A CA 1
ATOM 5381 C C . ALA A 1 689 ? 30.081 16.965 -45.185 1.00 41.53 689 ALA A C 1
ATOM 5383 O O . ALA A 1 689 ? 31.166 17.403 -44.814 1.00 41.53 689 ALA A O 1
ATOM 5384 N N . GLN A 1 690 ? 29.509 17.398 -46.307 1.00 29.61 690 GLN A N 1
ATOM 5385 C CA . GLN A 1 690 ? 29.809 18.713 -46.875 1.00 29.61 690 GLN A CA 1
ATOM 5386 C C . GLN A 1 690 ? 28.486 19.466 -47.037 1.00 29.61 690 GLN A C 1
ATOM 5388 O O . GLN A 1 690 ? 27.679 19.092 -47.889 1.00 29.61 690 GLN A O 1
ATOM 5393 N N . PRO A 1 691 ? 28.223 20.512 -46.234 1.00 38.31 691 PRO A N 1
ATOM 5394 C CA . PRO A 1 691 ? 27.192 21.479 -46.564 1.00 38.31 691 PRO A CA 1
ATOM 5395 C C . PRO A 1 691 ? 27.641 22.248 -47.808 1.00 38.31 691 PRO A C 1
ATOM 5397 O O . PRO A 1 691 ? 28.771 22.736 -47.872 1.00 38.31 691 PRO A O 1
ATOM 5400 N N . ALA A 1 692 ? 26.758 22.339 -48.799 1.00 34.03 692 ALA A N 1
ATOM 5401 C CA . ALA A 1 692 ? 26.968 23.129 -50.000 1.00 34.03 692 ALA A CA 1
ATOM 5402 C C . ALA A 1 692 ? 27.302 24.586 -49.635 1.00 34.03 692 ALA A C 1
ATOM 5404 O O . ALA A 1 692 ? 26.518 25.275 -48.982 1.00 34.03 692 ALA A O 1
ATOM 5405 N N . ALA A 1 693 ? 28.472 25.047 -50.071 1.00 33.97 693 ALA A N 1
ATOM 5406 C CA . ALA A 1 693 ? 28.835 26.451 -50.060 1.00 33.97 693 ALA A CA 1
ATOM 5407 C C . ALA A 1 693 ? 27.964 27.192 -51.086 1.00 33.97 693 ALA A C 1
ATOM 5409 O O . ALA A 1 693 ? 28.133 27.001 -52.289 1.00 33.97 693 ALA A O 1
ATOM 5410 N N . ASN A 1 694 ? 27.049 28.039 -50.612 1.00 35.59 694 ASN A N 1
ATOM 5411 C CA . ASN A 1 694 ? 26.479 29.102 -51.430 1.00 35.59 694 ASN A CA 1
ATOM 5412 C C . ASN A 1 694 ? 27.288 30.379 -51.209 1.00 35.59 694 ASN A C 1
ATOM 5414 O O . ASN A 1 694 ? 27.509 30.820 -50.082 1.00 35.59 694 ASN A O 1
ATOM 5418 N N . ALA A 1 695 ? 27.751 30.925 -52.326 1.00 35.09 695 ALA A N 1
ATOM 5419 C CA . ALA A 1 695 ? 28.465 32.177 -52.439 1.00 35.09 695 ALA A CA 1
ATOM 5420 C C . ALA A 1 695 ? 27.525 33.386 -52.290 1.00 35.09 695 ALA A C 1
ATOM 5422 O O . ALA A 1 695 ? 26.389 33.340 -52.757 1.00 35.09 695 ALA A O 1
ATOM 5423 N N . GLY A 1 696 ? 28.071 34.480 -51.747 1.00 31.39 696 GLY A N 1
ATOM 5424 C CA . GLY A 1 696 ? 27.639 35.854 -52.031 1.00 31.39 696 GLY A CA 1
ATOM 5425 C C . GLY A 1 696 ? 26.838 36.556 -50.934 1.00 31.39 696 GLY A C 1
ATOM 5426 O O . GLY A 1 696 ? 25.621 36.463 -50.920 1.00 31.39 696 GLY A O 1
ATOM 5427 N N . GLU A 1 697 ? 27.511 37.278 -50.032 1.00 32.09 697 GLU A N 1
ATOM 5428 C CA . GLU A 1 697 ? 27.581 38.757 -50.005 1.00 32.09 697 GLU A CA 1
ATOM 5429 C C . GLU A 1 697 ? 28.193 39.259 -48.679 1.00 32.09 697 GLU A C 1
ATOM 5431 O O . GLU A 1 697 ? 27.984 38.699 -47.605 1.00 32.09 697 GLU A O 1
ATOM 5436 N N . GLU A 1 698 ? 29.035 40.286 -48.797 1.00 33.28 698 GLU A N 1
ATOM 5437 C CA . GLU A 1 698 ? 29.891 40.885 -47.764 1.00 33.28 698 GLU A CA 1
ATOM 5438 C C . GLU A 1 698 ? 29.144 41.802 -46.757 1.00 33.28 698 GLU A C 1
ATOM 5440 O O . GLU A 1 698 ? 27.984 42.153 -46.969 1.00 33.28 698 GLU A O 1
ATOM 5445 N N . PRO A 1 699 ? 29.793 42.205 -45.638 1.00 37.00 699 PRO A N 1
ATOM 5446 C CA . PRO A 1 699 ? 29.119 42.594 -44.402 1.00 37.00 699 PRO A CA 1
ATOM 5447 C C . PRO A 1 699 ? 28.830 44.100 -44.271 1.00 37.00 699 PRO A C 1
ATOM 5449 O O . PRO A 1 699 ? 29.723 44.946 -44.351 1.00 37.00 699 PRO A O 1
ATOM 5452 N N . GLY A 1 700 ? 27.584 44.427 -43.923 1.00 31.52 700 GLY A N 1
ATOM 5453 C CA . GLY A 1 700 ? 27.188 45.735 -43.402 1.00 31.52 700 GLY A CA 1
ATOM 5454 C C . GLY A 1 700 ? 27.379 45.812 -41.885 1.00 31.52 700 GLY A C 1
ATOM 5455 O O . GLY A 1 700 ? 26.708 45.119 -41.126 1.00 31.52 700 GLY A O 1
ATOM 5456 N N . LYS A 1 701 ? 28.311 46.664 -41.452 1.00 35.16 701 LYS A N 1
ATOM 5457 C CA . LYS A 1 701 ? 28.485 47.121 -40.066 1.00 35.16 701 LYS A CA 1
ATOM 5458 C C . LYS A 1 701 ? 27.216 47.819 -39.577 1.00 35.16 701 LYS A C 1
ATOM 5460 O O . LYS A 1 701 ? 26.822 48.795 -40.201 1.00 35.16 701 LYS A O 1
ATOM 5465 N N . GLU A 1 702 ? 26.708 47.464 -38.399 1.00 33.47 702 GLU A N 1
ATOM 5466 C CA . GLU A 1 702 ? 25.986 48.438 -37.579 1.00 33.47 702 GLU A CA 1
ATOM 5467 C C . GLU A 1 702 ? 26.143 48.183 -36.077 1.00 33.47 702 GLU A C 1
ATOM 5469 O O . GLU A 1 702 ? 26.289 47.058 -35.601 1.00 33.47 702 GLU A O 1
ATOM 5474 N N . ALA A 1 703 ? 26.258 49.301 -35.369 1.00 31.11 703 ALA A N 1
ATOM 5475 C CA . ALA A 1 703 ? 26.837 49.452 -34.052 1.00 31.11 703 ALA A CA 1
ATOM 5476 C C . ALA A 1 703 ? 25.869 49.087 -32.921 1.00 31.11 703 ALA A C 1
ATOM 5478 O O . ALA A 1 703 ? 24.702 49.468 -32.921 1.00 31.11 703 ALA A O 1
ATOM 5479 N N . ILE A 1 704 ? 26.409 48.436 -31.892 1.00 31.64 704 ILE A N 1
ATOM 5480 C CA . ILE A 1 704 ? 25.761 48.266 -30.592 1.00 31.64 704 ILE A CA 1
ATOM 5481 C C . ILE A 1 704 ? 25.869 49.594 -29.831 1.00 31.64 704 ILE A C 1
ATOM 5483 O O . ILE A 1 704 ? 26.972 50.057 -29.538 1.00 31.64 704 ILE A O 1
ATOM 5487 N N . THR A 1 705 ? 24.730 50.179 -29.464 1.00 36.59 705 THR A N 1
ATOM 5488 C CA . THR A 1 705 ? 24.626 51.130 -28.345 1.00 36.59 705 THR A CA 1
ATOM 5489 C C . THR A 1 705 ? 23.735 50.526 -27.254 1.00 36.59 705 THR A C 1
ATOM 5491 O O . THR A 1 705 ? 22.757 49.855 -27.585 1.00 36.59 705 THR A O 1
ATOM 5494 N N . PRO A 1 706 ? 24.067 50.700 -25.959 1.00 42.88 706 PRO A N 1
ATOM 5495 C CA . PRO A 1 706 ? 23.320 50.099 -24.861 1.00 42.88 706 PRO A CA 1
ATOM 5496 C C . PRO A 1 706 ? 22.231 51.051 -24.348 1.00 42.88 706 PRO A C 1
ATOM 5498 O O . PRO A 1 706 ? 22.467 52.249 -24.195 1.00 42.88 706 PRO A O 1
ATOM 5501 N N . GLY A 1 707 ? 21.061 50.512 -24.009 1.00 29.64 707 GLY A N 1
ATOM 5502 C CA . GLY A 1 707 ? 19.987 51.277 -23.377 1.00 29.64 707 GLY A CA 1
ATOM 5503 C C . GLY A 1 707 ? 18.895 50.381 -22.800 1.00 29.64 707 GLY A C 1
ATOM 5504 O O . GLY A 1 707 ? 18.011 49.946 -23.523 1.00 29.64 707 GLY A O 1
ATOM 5505 N N . ALA A 1 708 ? 19.002 50.120 -21.496 1.00 38.84 708 ALA A N 1
ATOM 5506 C CA . ALA A 1 708 ? 17.961 49.618 -20.589 1.00 38.84 708 ALA A CA 1
ATOM 5507 C C . ALA A 1 708 ? 16.793 50.643 -20.475 1.00 38.84 708 ALA A C 1
ATOM 5509 O O . ALA A 1 708 ? 17.000 51.791 -20.891 1.00 38.84 708 ALA A O 1
ATOM 5510 N N . PRO A 1 709 ? 15.613 50.329 -19.889 1.00 48.94 709 PRO A N 1
ATOM 5511 C CA . PRO A 1 709 ? 15.292 49.257 -18.933 1.00 48.94 709 PRO A CA 1
ATOM 5512 C C . PRO A 1 709 ? 14.381 48.131 -19.427 1.00 48.94 709 PRO A C 1
ATOM 5514 O O . PRO A 1 709 ? 13.583 48.353 -20.364 1.00 48.94 709 PRO A O 1
#

pLDDT: mean 71.14, std 24.0, range [25.89, 98.5]

Secondary structure (DSSP, 8-state):
-HHHHHHHHHHTT-HHHHHHHHHHHHHH-TTHHHHHHHHHHHHHHHHHHS-GGG----HHHHHHHHHHHHHHHHT-TTHHHHHHHHHHIIIIIIIS--S---GGGSPPS-HHHHHHHHHHHHHHHHHHHHHHHHHPPPPPHHHHHHHHHHHHHHHHHHH-GGGGGTHHHHHHHHHHHHHHHHHHTGGGG-TT--TTSTTS--TTSHHHHHHHHHHHHHHHHHTTT-TTHHHHHHHHHHHHHHHHHHHHHHHHHHHHS-SS-------GGGGSHHHHHHHHHHHHHHHTTS--------------HHHHHHHHHIIIIIHHHHHHHT------------HHHHHHHHHHHHHHHHHHHHHHHHHHHHHHHHSS-SS-HHHHHHHHHHHHHHS-TT-EEEES-STTHHHHHHH--SSEES-SS-THHHHTT-HHHHHHHHHHHTT--SEEEEEEEE-TTS-EEEEEEEE-TTHHHHTS--SEEEEESS-HHHHHHHHH-TTTEEEEES-S-HHHHTTSSEEEEEEPPTTSPPPPPPPPPPP-TTS-EEGGGSPPSEEEESSS--EESS-TTSS--EETTEE-SSEEEEESSEEEEEEPPTT--EEEEEEEE-GGGTT--EEEEEEEETTEEEEE---EETTSPPEEEEEE-TT-SEEEEEEEE-TT-STT-EEEEEEEEEE--TT--SSS---------------------

Nearest PDB structures (foldseek):
  2vmg-assembly1_A  TM=9.691E-01  e=5.662E-14  Clostridium perfringens
  7jrm-assembly1_A  TM=9.513E-01  e=3.377E-14  Clostridium perfringens ATCC 13124
  7js4-assembly1_A  TM=7.744E-01  e=1.639E-14  Clostridium perfringens ATCC 13124
  7jrl-assembly1_A  TM=7.821E-01  e=4.373E-14  Clostridium perfringens ATCC 13124
  8pvs-assembly2_B  TM=9.055E-01  e=7.662E-12  Akkermansia muciniphila

Sequence (709 aa):
LFMQLLLLLLFKGRYVWAALVAALYVQLYLGAVMFGPLLVGLYALAQVLGPADDRRFPWRMVAWTAGGWALGVVSYPYFSGMLEFLILQVTKTGLAPDIEVGQEWNPYVNTWWFLSMSAVPAVVWAGAVCLRMRRGPRLNAQELALLLINFAFLLLTFKARRFIEYWPPFCVLSAAYLSAPVLVGLPALIPTLRPGETLRRNWTAWPILGLVAACIGYLLWKGSDRPDAPAVLADWRSWAAMLALLLLPALTQVWATQRSGEHGQVPVLRLAALPATAAVVFGCLALLVHFKFGLQNLPAARLGARPLWCLVAALYVIAPAAYYLTRRPAEASQSAPVLVPTAAIVLVGLGLFGATLSVGSSQIRSVSEQMRTGFNLPAMREALKFVEQNSNPGDIVFTDDWDIFPAYFYHNSHNYYIVGLDPKFTHARRPDLWERYMRITRGETPKKSVVKLTAPDGQTRQESFSIDLKDIRTEFKARFVICDDDHQSFASKLARDRNLAELVYPCKTYAACRNAPFLVFRIRDADEPAVAPATAPAPDLEGHVYLSALEPVSADQGWGELTSDASVENRRLRLRGTTYRRGIGTHAPSKLLYNVPAGYDWFEAVVGVDDETEGRGSIVAAVYLDGTRAFESPVLTGDSEPAVVRIPLAGARQILLVAETTADGQRFDHVDWADARFMHKPGTASQAAQPAANAGEEPGKEAITPGAP